Protein AF-A0A948CXU1-F1 (afdb_monomer)

pLDDT: mean 71.32, std 26.51, range [20.86, 98.56]

Nearest PDB structures (foldseek):
  2r4t-assembly1_A  TM=8.757E-01  e=8.021E-20  unclassified
  6gnf-assembly2_B  TM=8.660E-01  e=3.124E-19  Cyanobacterium sp. CLg1
  3cx4-assembly1_A  TM=8.438E-01  e=1.675E-19  Escherichia coli
  1rzv-assembly2_B  TM=8.065E-01  e=1.986E-19  Agrobacterium tumefaciens
  3d1j-assembly1_A  TM=8.047E-01  e=3.999E-18  Escherichia coli

Sequence (661 aa):
MHRNVLTDALGSEDMAVIFQDWSRKAEELQQEINYAIEFNNRLKAGILRLPIGLTERGAPIEVSDTSKSGVSLAIKQKFADVGSSQDTCYGGTSVDITNDGMIVRYYELNHDDMPPSRMNQREFTFPEPQDITDVAWDQTYSLRLVVTVNKNIPQTLLRGTKHFLKIIVLPPNDELEPYPATMPTTDEPDRIPNDEELQVINTAFGSREALAAKRITLDTKNVVISPALEAPAEVKSGILYINPNTLRGPPEQLKIIFEGHELCHLSGYDEQESRNLTIQYLIQHKLLSSHIEFLASNKIGLVVESNWLSCLKNLDKNLQGVSQRKITMVSPEVGLLAKAGGLADVLDGLSRALINLGHDVSIITILYDSIDREKFGIKDTGASVPVYIGKELTEARIYKTDINGIKVLLVYHPLYAKSMYLGVRQEHYDMAREAGFGVSTDRGWTLHELSFRQAVFFKEAALGAIVALGLNPDIIHLHDWQTGLIAASLKEELRYKNNPILNMAGIIFTIHNLGYQGRFDKHLLELTGLGWNVFTMDKLEFYDNINLLKAGIVYADIVNTVSQTYAQEIQTEPMGEGLSAALRMKGQDLLGILNGLDYGEFNPKTDRRIFFKYNSEGVLEKKLKNKIALRKLLRQEGFAIKEPEDLYAPLIGVVARLVSQ

Mean predicted aligned error: 19.52 Å

Radius of gyration: 32.42 Å; Cα contacts (8 Å, |Δi|>4): 869; chains: 1; bounding box: 79×86×78 Å

Solvent-accessible surface area (backbone atoms only — not comparable to full-atom values): 39506 Å² total; per-residue (Å²): 134,71,70,74,71,52,63,81,76,45,61,77,69,63,49,53,55,52,50,50,52,48,52,50,51,50,50,51,51,48,48,51,49,49,49,50,51,49,48,52,53,31,58,76,66,73,62,87,85,82,91,79,87,82,81,94,78,87,84,89,79,82,88,74,94,71,99,72,91,80,89,85,78,88,79,89,83,81,84,81,90,76,84,84,78,96,81,86,79,69,69,53,69,50,76,49,80,53,100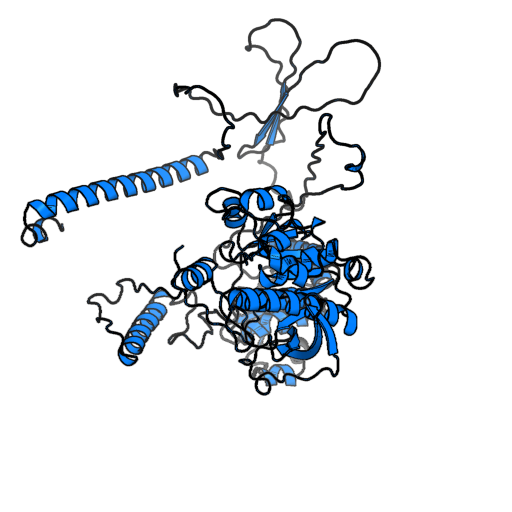,88,48,70,42,52,41,54,46,82,56,72,95,69,96,74,76,96,84,76,75,83,74,58,80,57,79,73,82,74,91,82,81,70,90,80,76,76,101,75,83,84,85,85,83,85,83,83,85,80,84,80,93,86,72,72,83,83,78,75,77,83,84,89,85,84,91,82,86,84,85,79,84,82,92,72,81,90,71,72,70,68,35,39,33,74,60,42,95,54,76,70,39,66,57,52,75,67,57,48,49,53,54,50,59,24,49,40,58,75,64,57,31,51,76,70,75,52,84,88,50,72,88,40,35,37,34,24,34,60,35,42,36,54,57,50,72,56,97,80,28,41,35,29,17,63,50,46,78,73,48,58,69,72,57,39,24,45,52,34,46,30,28,50,48,32,44,72,69,69,44,53,71,68,59,18,52,54,47,27,52,49,44,25,56,77,70,71,38,46,67,64,46,52,50,40,57,75,63,56,93,52,57,58,46,53,41,68,67,59,57,48,52,53,50,52,50,48,53,52,52,73,66,51,70,77,42,34,35,37,33,36,34,85,40,39,48,95,68,36,64,75,60,68,62,5,53,51,48,49,54,51,48,51,53,43,38,73,73,58,30,50,53,34,39,38,32,65,43,32,74,85,43,62,45,73,88,54,60,53,36,78,68,86,47,70,31,71,28,61,51,42,90,46,76,49,64,26,40,36,29,36,34,68,58,95,87,38,42,36,38,25,39,30,40,91,91,60,14,69,67,90,66,68,86,67,47,59,69,60,54,52,49,31,56,74,70,67,56,62,58,50,45,101,82,69,42,39,59,69,54,47,54,49,52,36,32,38,47,49,38,34,33,48,57,32,48,42,57,77,70,62,64,54,35,50,26,40,37,30,37,40,22,67,35,6,58,41,33,38,38,46,74,67,32,66,80,41,36,72,28,88,55,53,53,75,32,46,35,37,25,38,46,86,52,80,78,46,34,58,75,40,65,51,83,56,45,57,33,62,72,55,61,76,90,48,65,36,81,88,43,24,30,51,92,83,18,35,23,26,30,46,19,18,57,64,51,25,71,32,34,35,28,60,21,54,65,55,48,56,46,32,44,32,85,75,68,17,71,91,43,16,64,68,48,50,72,42,55,86,38,49,39,37,48,66,73,83,78,61,62,85,67,70,24,54,64,73,32,80,88,49,87,46,59,30,48,89,71,59,36,69,65,29,49,50,53,31,52,55,51,49,53,52,50,42,41,73,75,65,44,92,69,78,83,66,95,50,88,79,61,85,86,86,81,86,92,72,86,92,66,95,127

Foldseek 3Di:
DCPVVVPVPDDPVVVVVVVVVVVVVVVVVVVVVVVVVVVVVVVVVVDDDDDDDDDDDDDDDDDDDDDDDDDDDFDDDDDDDDDDDDDDFDKTWDWDQDPFGIKIWIFGDDPDDDDDPDTPTDTDDDDTDPPPPDDDPDDDDFDDDDDDDDDDDPPVPPPDDDDGDDDDDADDDDPDDDDQKWAQADPDAKDFDDPVLQVLLQVLQPDPVNCVVLVHDDDRVQEIEHRHGGDCWDHDPLRIYHDPLNSVWDSVVSNLCNNQAVVCVNSPHDRVRSVVSSVLVCLVVVNLVVVLVCQVDPPSRMDGHPSVSVVSVVVVVVLVVDDAFQEEEEDQEAQPFHDDDCVNVLCPVVQVVSVSSVHNYAYEYAQAPPGDCVVQVKAFPVDKFWAFQQPDIDIWTWIWGADPNHTYIHTDDPLLRHSVDPPDFPVVVVVCVVVVVQPQDVVRDGPLLSLVLNLLRSLRRSLRCCQVVVSLGQAYEYEALSPLLNLLCCCAPPVNCPDPSRVNHAYEYEYADLRRFSKAAPVSVSRNNGDCVQCDPLHQPDPNIGTSRLSNLNRHQAYEYAAQVLLVQLLDPPSVVSCNVSSVVCPVSYYYDHRDDDCVAPQLQPHPVFPFRDDPPCCVVRVLVSLVVVLVVCVVVVDPDDDDPDSPPDDDDDDDDDDDD

Structure (mmCIF, N/CA/C/O backbone):
data_AF-A0A948CXU1-F1
#
_entry.id   AF-A0A948CXU1-F1
#
loop_
_atom_site.group_PDB
_atom_site.id
_atom_site.type_symbol
_atom_site.label_atom_id
_atom_site.label_alt_id
_atom_site.label_comp_id
_atom_site.label_asym_id
_atom_site.label_entity_id
_atom_site.label_seq_id
_atom_site.pdbx_PDB_ins_code
_atom_site.Cartn_x
_atom_site.Cartn_y
_atom_site.Cartn_z
_atom_site.occupancy
_atom_site.B_iso_or_equiv
_atom_site.auth_seq_id
_atom_site.auth_comp_id
_atom_site.auth_asym_id
_atom_site.auth_atom_id
_atom_site.pdbx_PDB_model_num
ATOM 1 N N . MET A 1 1 ? 20.008 39.008 33.381 1.00 35.84 1 MET A N 1
ATOM 2 C CA . MET A 1 1 ? 20.633 38.396 34.578 1.00 35.84 1 MET A CA 1
ATOM 3 C C . MET A 1 1 ? 21.816 37.468 34.271 1.00 35.84 1 MET A C 1
ATOM 5 O O . MET A 1 1 ? 22.701 37.402 35.105 1.00 35.84 1 MET A O 1
ATOM 9 N N . HIS A 1 2 ? 21.930 36.835 33.093 1.00 35.41 2 HIS A N 1
ATOM 10 C CA . HIS A 1 2 ? 23.058 35.926 32.778 1.00 35.41 2 HIS A CA 1
ATOM 11 C C . HIS A 1 2 ? 24.317 36.571 32.157 1.00 35.41 2 HIS A C 1
ATOM 13 O O . HIS A 1 2 ? 25.258 35.865 31.816 1.00 35.41 2 HIS A O 1
ATOM 19 N N . ARG A 1 3 ? 24.378 37.904 32.027 1.00 36.78 3 ARG A N 1
ATOM 20 C CA . ARG A 1 3 ? 25.491 38.588 31.340 1.00 36.78 3 ARG A CA 1
ATOM 21 C C . ARG A 1 3 ? 26.815 38.512 32.109 1.00 36.78 3 ARG A C 1
ATOM 23 O O . ARG A 1 3 ? 27.852 38.363 31.486 1.00 36.78 3 ARG A O 1
ATOM 30 N N . ASN A 1 4 ? 26.767 38.558 33.441 1.00 40.53 4 ASN A N 1
ATOM 31 C CA . ASN A 1 4 ? 27.975 38.656 34.265 1.00 40.53 4 ASN A CA 1
ATOM 32 C C . ASN A 1 4 ? 28.683 37.307 34.475 1.00 40.53 4 ASN A C 1
ATOM 34 O O . ASN A 1 4 ? 29.875 37.304 34.737 1.00 40.53 4 ASN A O 1
ATOM 38 N N . VAL A 1 5 ? 27.982 36.176 34.320 1.00 43.62 5 VAL A N 1
ATOM 39 C CA . VAL A 1 5 ? 28.539 34.826 34.556 1.00 43.62 5 VAL A CA 1
ATOM 40 C C . VAL A 1 5 ? 29.340 34.312 33.351 1.00 43.62 5 VAL A C 1
ATOM 42 O O . VAL A 1 5 ? 30.239 33.496 33.510 1.00 43.62 5 VAL A O 1
ATOM 45 N N . LEU A 1 6 ? 29.043 34.801 32.144 1.00 39.88 6 LEU A N 1
ATOM 46 C CA . LEU A 1 6 ? 29.700 34.358 30.907 1.00 39.88 6 LEU A CA 1
ATOM 47 C C . LEU A 1 6 ? 30.995 35.123 30.595 1.00 39.88 6 LEU A C 1
ATOM 49 O O . LEU A 1 6 ? 31.856 34.590 29.903 1.00 39.88 6 LEU A O 1
ATOM 53 N N . THR A 1 7 ? 31.163 36.337 31.128 1.00 42.66 7 THR A N 1
ATOM 54 C CA . THR A 1 7 ? 32.356 37.178 30.900 1.00 42.66 7 THR A CA 1
ATOM 55 C C . THR A 1 7 ? 33.636 36.610 31.506 1.00 42.66 7 THR A C 1
ATOM 57 O O . THR A 1 7 ? 34.711 36.870 30.979 1.00 42.66 7 THR A O 1
ATOM 60 N N . ASP A 1 8 ? 33.528 35.823 32.578 1.00 43.12 8 ASP A N 1
ATOM 61 C CA . ASP A 1 8 ? 34.695 35.276 33.282 1.00 43.12 8 ASP A CA 1
ATOM 62 C C . ASP A 1 8 ? 35.200 33.953 32.672 1.00 43.12 8 ASP A C 1
ATOM 64 O O . ASP A 1 8 ? 36.300 33.509 32.996 1.00 43.12 8 ASP A O 1
ATOM 68 N N . ALA A 1 9 ? 34.421 33.313 31.788 1.00 46.41 9 ALA A N 1
ATOM 69 C CA . ALA A 1 9 ? 34.702 31.962 31.286 1.00 46.41 9 ALA A CA 1
ATOM 70 C C . ALA A 1 9 ? 35.240 31.909 29.844 1.00 46.41 9 ALA A C 1
ATOM 72 O O . ALA A 1 9 ? 35.898 30.937 29.476 1.00 46.41 9 ALA A O 1
ATOM 73 N N . LEU A 1 10 ? 34.952 32.914 29.015 1.00 47.56 10 LEU A N 1
ATOM 74 C CA . LEU A 1 10 ? 35.250 32.912 27.582 1.00 47.56 10 LEU A CA 1
ATOM 75 C C . LEU A 1 10 ? 35.830 34.282 27.226 1.00 47.56 10 LEU A C 1
ATOM 77 O O . LEU A 1 10 ? 35.160 35.299 27.399 1.00 47.56 10 LEU A O 1
ATOM 81 N N . GLY A 1 11 ? 37.097 34.320 26.811 1.00 47.84 11 GLY A N 1
ATOM 82 C CA . GLY A 1 11 ? 37.824 35.559 26.523 1.00 47.84 11 GLY A CA 1
ATOM 83 C C . GLY A 1 11 ? 37.090 36.491 25.546 1.00 47.84 11 GLY A C 1
ATOM 84 O O . GLY A 1 11 ? 36.207 36.083 24.793 1.00 47.84 11 GLY A O 1
ATOM 85 N N . SER A 1 12 ? 37.468 37.772 25.554 1.00 46.53 12 SER A N 1
ATOM 86 C CA . SER A 1 12 ? 36.722 38.872 24.919 1.00 46.53 12 SER A CA 1
ATOM 87 C C . SER A 1 12 ? 36.470 38.738 23.410 1.00 46.53 12 SER A C 1
ATOM 89 O O . SER A 1 12 ? 35.549 39.380 22.910 1.00 46.53 12 SER A O 1
ATOM 91 N N . GLU A 1 13 ? 37.248 37.928 22.687 1.00 47.34 13 GLU A N 1
ATOM 92 C CA . GLU A 1 13 ? 37.070 37.707 21.242 1.00 47.34 13 GLU A CA 1
ATOM 93 C C . GLU A 1 13 ? 35.954 36.693 20.924 1.00 47.34 13 GLU A C 1
ATOM 95 O O . GLU A 1 13 ? 35.143 36.952 20.034 1.00 47.34 13 GLU A O 1
ATOM 100 N N . ASP A 1 14 ? 35.810 35.615 21.703 1.00 45.41 14 ASP A N 1
ATOM 101 C CA . ASP A 1 14 ? 34.752 34.607 21.500 1.00 45.41 14 ASP A CA 1
ATOM 102 C C . ASP A 1 14 ? 33.360 35.155 21.859 1.00 45.41 14 ASP A C 1
ATOM 104 O O . ASP A 1 14 ? 32.350 34.820 21.235 1.00 45.41 14 ASP A O 1
ATOM 108 N N . MET A 1 15 ? 33.300 36.076 22.825 1.00 40.22 15 MET A N 1
ATOM 109 C CA . MET A 1 15 ? 32.063 36.763 23.205 1.00 40.22 15 MET A CA 1
ATOM 110 C C . MET A 1 15 ? 31.543 37.696 22.102 1.00 40.22 15 MET A C 1
ATOM 112 O O . MET A 1 15 ? 30.330 37.801 21.932 1.00 40.22 15 MET A O 1
ATOM 116 N N . ALA A 1 16 ? 32.410 38.344 21.317 1.00 43.41 16 ALA A N 1
ATOM 117 C CA . ALA A 1 16 ? 31.973 39.242 20.243 1.00 43.41 16 ALA A CA 1
ATOM 118 C C . ALA A 1 16 ? 31.257 38.486 19.109 1.00 43.41 16 ALA A C 1
ATOM 120 O O . ALA A 1 16 ? 30.236 38.958 18.604 1.00 43.41 16 ALA A O 1
ATOM 121 N N . VAL A 1 17 ? 31.742 37.286 18.773 1.00 46.75 17 VAL A N 1
ATOM 122 C CA . VAL A 1 17 ? 31.148 36.414 17.748 1.00 46.75 17 VAL A CA 1
ATOM 123 C C . VAL A 1 17 ? 29.823 35.823 18.234 1.00 46.75 17 VAL A C 1
ATOM 125 O O . VAL A 1 17 ? 28.826 35.873 17.516 1.00 46.75 17 VAL A O 1
ATOM 128 N N . ILE A 1 18 ? 29.765 35.345 19.482 1.00 43.84 18 ILE A N 1
ATOM 129 C CA . ILE A 1 18 ? 28.538 34.774 20.059 1.00 43.84 18 ILE A CA 1
ATOM 130 C C . ILE A 1 18 ? 27.455 35.847 20.245 1.00 43.84 18 ILE A C 1
ATOM 132 O O . ILE A 1 18 ? 26.286 35.579 19.974 1.00 43.84 18 ILE A O 1
ATOM 136 N N . PHE A 1 19 ? 27.812 37.075 20.644 1.00 43.28 19 PHE A N 1
ATOM 137 C CA . PHE A 1 19 ? 26.844 38.173 20.734 1.00 43.28 19 PHE A CA 1
ATOM 138 C C . PHE A 1 19 ? 26.389 38.687 19.367 1.00 43.28 19 PHE A C 1
ATOM 140 O O . PHE A 1 19 ? 25.229 39.072 19.251 1.00 43.28 19 PHE A O 1
ATOM 147 N N . GLN A 1 20 ? 27.234 38.663 18.329 1.00 43.12 20 GLN A N 1
ATOM 148 C CA . GLN A 1 20 ? 26.774 38.927 16.961 1.00 43.12 20 GLN A CA 1
ATOM 149 C C . GLN A 1 20 ? 25.779 37.862 16.491 1.00 43.12 20 GLN A C 1
ATOM 151 O O . GLN A 1 20 ? 24.739 38.211 15.938 1.00 43.12 20 GLN A O 1
ATOM 156 N N . ASP A 1 21 ? 26.041 36.585 16.774 1.00 40.97 21 ASP A N 1
ATOM 157 C CA . ASP A 1 21 ? 25.148 35.492 16.387 1.00 40.97 21 ASP A CA 1
ATOM 158 C C . ASP A 1 21 ? 23.846 35.462 17.197 1.00 40.97 21 ASP A C 1
ATOM 160 O O . ASP A 1 21 ? 22.792 35.115 16.664 1.00 40.97 21 ASP A O 1
ATOM 164 N N . TRP A 1 22 ? 23.884 35.856 18.472 1.00 38.56 22 TRP A N 1
ATOM 165 C CA . TRP A 1 22 ? 22.691 35.962 19.314 1.00 38.56 22 TRP A CA 1
ATOM 166 C C . TRP A 1 22 ? 21.877 37.218 19.029 1.00 38.56 22 TRP A C 1
ATOM 168 O O . TRP A 1 22 ? 20.655 37.130 19.046 1.00 38.56 22 TRP A O 1
ATOM 178 N N . SER A 1 23 ? 22.507 38.355 18.721 1.00 37.97 23 SER A N 1
ATOM 179 C CA . SER A 1 23 ? 21.785 39.531 18.222 1.00 37.97 23 SER A CA 1
ATOM 180 C C . SER A 1 23 ? 21.151 39.245 16.864 1.00 37.97 23 SER A C 1
ATOM 182 O O . SER A 1 23 ? 19.989 39.579 16.677 1.00 37.97 23 SER A O 1
ATOM 184 N N . ARG A 1 24 ? 21.847 38.534 15.964 1.00 41.75 24 ARG A N 1
ATOM 185 C CA . ARG A 1 24 ? 21.294 38.109 14.671 1.00 41.75 24 ARG A CA 1
ATOM 186 C C . ARG A 1 24 ? 20.121 37.142 14.836 1.00 41.75 24 ARG A C 1
ATOM 188 O O . ARG A 1 24 ? 19.072 37.365 14.249 1.00 41.75 24 ARG A O 1
ATOM 195 N N . LYS A 1 25 ? 20.241 36.130 15.701 1.00 37.28 25 LYS A N 1
ATOM 196 C CA . LYS A 1 25 ? 19.132 35.206 15.997 1.00 37.28 25 LYS A CA 1
ATOM 197 C C . LYS A 1 25 ? 17.982 35.863 16.752 1.00 37.28 25 LYS A C 1
ATOM 199 O O . LYS A 1 25 ? 16.840 35.473 16.554 1.00 37.28 25 LYS A O 1
ATOM 204 N N . ALA A 1 26 ? 18.253 36.840 17.614 1.00 36.03 26 ALA A N 1
ATOM 205 C CA . ALA A 1 26 ? 17.209 37.614 18.274 1.00 36.03 26 ALA A CA 1
ATOM 206 C C . ALA A 1 26 ? 16.499 38.549 17.285 1.00 36.03 26 ALA A C 1
ATOM 208 O O . ALA A 1 26 ? 15.289 38.694 17.384 1.00 36.03 26 ALA A O 1
ATOM 209 N N . GLU A 1 27 ? 17.207 39.127 16.310 1.00 39.22 27 GLU A N 1
ATOM 210 C CA . GLU A 1 27 ? 16.614 39.899 15.211 1.00 39.22 27 GLU A CA 1
ATOM 211 C C . GLU A 1 27 ? 15.804 39.015 14.252 1.00 39.22 27 GLU A C 1
ATOM 213 O O . GLU A 1 27 ? 14.710 39.415 13.866 1.00 39.22 27 GLU A O 1
ATOM 218 N N . GLU A 1 28 ? 16.268 37.802 13.937 1.00 39.78 28 GLU A N 1
ATOM 219 C CA . GLU A 1 28 ? 15.532 36.803 13.143 1.00 39.78 28 GLU A CA 1
ATOM 220 C C . GLU A 1 28 ? 14.273 36.319 13.880 1.00 39.78 28 GLU A C 1
ATOM 222 O O . GLU A 1 28 ? 13.184 36.319 13.312 1.00 39.78 28 GLU A O 1
ATOM 227 N N . LEU A 1 29 ? 14.375 36.006 15.176 1.00 35.38 29 LEU A N 1
ATOM 228 C CA . LEU A 1 29 ? 13.228 35.595 15.990 1.00 35.38 29 LEU A CA 1
ATOM 229 C C . LEU A 1 29 ? 12.251 36.759 16.219 1.00 35.38 29 LEU A C 1
ATOM 231 O O . LEU A 1 29 ? 11.041 36.559 16.230 1.00 35.38 29 LEU A O 1
ATOM 235 N N . GLN A 1 30 ? 12.750 37.990 16.368 1.00 35.34 30 GLN A N 1
ATOM 236 C CA . GLN A 1 30 ? 11.916 39.189 16.450 1.00 35.34 30 GLN A CA 1
ATOM 237 C C . GLN A 1 30 ? 11.260 39.494 15.096 1.00 35.34 30 GLN A C 1
ATOM 239 O O . GLN A 1 30 ? 10.116 39.937 15.086 1.00 35.34 30 GLN A O 1
ATOM 244 N N . GLN A 1 31 ? 11.920 39.222 13.963 1.00 38.31 31 GLN A N 1
ATOM 245 C CA . GLN A 1 31 ? 11.313 39.287 12.631 1.00 38.31 31 GLN A CA 1
ATOM 246 C C . GLN A 1 31 ? 10.234 38.223 12.451 1.00 38.31 31 GLN A C 1
ATOM 248 O O . GLN A 1 31 ? 9.162 38.568 11.973 1.00 38.31 31 GLN A O 1
ATOM 253 N N . GLU A 1 32 ? 10.447 36.981 12.885 1.00 35.38 32 GLU A N 1
ATOM 254 C CA . GLU A 1 32 ? 9.434 35.920 12.817 1.00 35.38 32 GLU A CA 1
ATOM 255 C C . GLU A 1 32 ? 8.252 36.181 13.758 1.00 35.38 32 GLU A C 1
ATOM 257 O O . GLU A 1 32 ? 7.103 35.982 13.371 1.00 35.38 32 GLU A O 1
ATOM 262 N N . ILE A 1 33 ? 8.498 36.702 14.964 1.00 35.00 33 ILE A N 1
ATOM 263 C CA . ILE A 1 33 ? 7.444 37.115 15.901 1.00 35.00 33 ILE A CA 1
ATOM 264 C C . ILE A 1 33 ? 6.685 38.324 15.348 1.00 35.00 33 ILE A C 1
ATOM 266 O O . ILE A 1 33 ? 5.458 38.340 15.396 1.00 35.00 33 ILE A O 1
ATOM 270 N N . ASN A 1 34 ? 7.374 39.310 14.767 1.00 38.19 34 ASN A N 1
ATOM 271 C CA . ASN A 1 34 ? 6.725 40.446 14.114 1.00 38.19 34 ASN A CA 1
ATOM 272 C C . ASN A 1 34 ? 5.946 40.000 12.866 1.00 38.19 34 ASN A C 1
ATOM 274 O O . ASN A 1 34 ? 4.848 40.499 12.650 1.00 38.19 34 ASN A O 1
ATOM 278 N N . TYR A 1 35 ? 6.444 39.018 12.108 1.00 37.62 35 TYR A N 1
ATOM 279 C CA . TYR A 1 35 ? 5.757 38.425 10.960 1.00 37.62 35 TYR A CA 1
ATOM 280 C C . TYR A 1 35 ? 4.534 37.619 11.396 1.00 37.62 35 TYR A C 1
ATOM 282 O O . TYR A 1 35 ? 3.494 37.709 10.762 1.00 37.62 35 TYR A O 1
ATOM 290 N N . ALA A 1 36 ? 4.607 36.887 12.510 1.00 34.09 36 ALA A N 1
ATOM 291 C CA . ALA A 1 36 ? 3.481 36.155 13.082 1.00 34.09 36 ALA A CA 1
ATOM 292 C C . ALA A 1 36 ? 2.429 37.098 13.687 1.00 34.09 36 ALA A C 1
ATOM 294 O O . ALA A 1 36 ? 1.234 36.872 13.513 1.00 34.09 36 ALA A O 1
ATOM 295 N N . ILE A 1 37 ? 2.847 38.184 14.346 1.00 36.31 37 ILE A N 1
ATOM 296 C CA . ILE A 1 37 ? 1.954 39.238 14.848 1.00 36.31 37 ILE A CA 1
ATOM 297 C C . ILE A 1 37 ? 1.307 39.982 13.674 1.00 36.31 37 ILE A C 1
ATOM 299 O O . ILE A 1 37 ? 0.103 40.222 13.695 1.00 36.31 37 ILE A O 1
ATOM 303 N N . GLU A 1 38 ? 2.059 40.295 12.619 1.00 35.94 38 GLU A N 1
ATOM 304 C CA . GLU A 1 38 ? 1.554 40.938 11.406 1.00 35.94 38 GLU A CA 1
ATOM 305 C C . GLU A 1 38 ? 0.640 40.004 10.599 1.00 35.94 38 GLU A C 1
ATOM 307 O O . GLU A 1 38 ? -0.413 40.433 10.140 1.00 35.94 38 GLU A O 1
ATOM 312 N N . PHE A 1 39 ? 0.964 38.716 10.498 1.00 35.44 39 PHE A N 1
ATOM 313 C CA . PHE A 1 39 ? 0.132 37.675 9.894 1.00 35.44 39 PHE A CA 1
ATOM 314 C C . PHE A 1 39 ? -1.177 37.492 10.665 1.00 35.44 39 PHE A C 1
ATOM 316 O O . PHE A 1 39 ? -2.243 37.480 10.056 1.00 35.44 39 PHE A O 1
ATOM 323 N N . ASN A 1 40 ? -1.127 37.449 11.999 1.00 33.06 40 ASN A N 1
ATOM 324 C CA . ASN A 1 40 ? -2.309 37.316 12.851 1.00 33.06 40 ASN A CA 1
ATOM 325 C C . ASN A 1 40 ? -3.167 38.599 12.844 1.00 33.06 40 ASN A C 1
ATOM 327 O O . ASN A 1 40 ? -4.394 38.530 12.822 1.00 33.06 40 ASN A O 1
ATOM 331 N N . ASN A 1 41 ? -2.543 39.780 12.760 1.00 35.34 41 ASN A N 1
ATOM 332 C CA . ASN A 1 41 ? -3.245 41.056 12.578 1.00 35.34 41 ASN A CA 1
ATOM 333 C C . ASN A 1 41 ? -3.849 41.196 11.165 1.00 35.34 41 ASN A C 1
ATOM 335 O O . ASN A 1 41 ? -4.924 41.773 11.025 1.00 35.34 41 ASN A O 1
ATOM 339 N N . ARG A 1 42 ? -3.221 40.625 10.125 1.00 33.25 42 ARG A N 1
ATOM 340 C CA . ARG A 1 42 ? -3.727 40.586 8.735 1.00 33.25 42 ARG A CA 1
ATOM 341 C C . ARG A 1 42 ? -4.829 39.540 8.521 1.00 33.25 42 ARG A C 1
ATOM 343 O O . ARG A 1 42 ? -5.750 39.793 7.746 1.00 33.25 42 ARG A O 1
ATOM 350 N N . LEU A 1 43 ? -4.786 38.424 9.253 1.00 30.59 43 LEU A N 1
ATOM 351 C CA . LEU A 1 43 ? -5.863 37.429 9.356 1.00 30.59 43 LEU A CA 1
ATOM 352 C C . LEU A 1 43 ? -7.093 38.010 10.059 1.00 30.59 43 LEU A C 1
ATOM 354 O O . LEU A 1 43 ? -8.201 37.886 9.546 1.00 30.59 43 LEU A O 1
ATOM 358 N N . LYS A 1 44 ? -6.894 38.730 11.171 1.00 31.03 44 LYS A N 1
ATOM 359 C CA . LYS A 1 44 ? -7.966 39.474 11.857 1.00 31.03 44 LYS A CA 1
ATOM 360 C C . LYS A 1 44 ? -8.528 40.635 11.026 1.00 31.03 44 LYS A C 1
ATOM 362 O O . LYS A 1 44 ? -9.644 41.070 11.286 1.00 31.03 44 LYS A O 1
ATOM 367 N N . ALA A 1 45 ? -7.785 41.111 10.025 1.00 30.06 45 ALA A N 1
ATOM 368 C CA . ALA A 1 45 ? -8.198 42.161 9.092 1.00 30.06 45 ALA A CA 1
ATOM 369 C C . ALA A 1 45 ? -8.732 41.637 7.738 1.00 30.06 45 ALA A C 1
ATOM 371 O O . ALA A 1 45 ? -9.031 42.445 6.862 1.00 30.06 45 ALA A O 1
ATOM 372 N N . GLY A 1 46 ? -8.850 40.316 7.542 1.00 26.89 46 GLY A N 1
ATOM 373 C CA . GLY A 1 46 ? -9.481 39.726 6.352 1.00 26.89 46 GLY A CA 1
ATOM 374 C C . GLY A 1 46 ? -8.705 39.868 5.032 1.00 26.89 46 GLY A C 1
ATOM 375 O O . GLY A 1 46 ? -9.317 39.877 3.967 1.00 26.89 46 GLY A O 1
ATOM 376 N N . ILE A 1 47 ? -7.370 39.978 5.056 1.00 28.70 47 ILE A N 1
ATOM 377 C CA . ILE A 1 47 ? -6.553 40.140 3.837 1.00 28.70 47 ILE A CA 1
ATOM 378 C C . ILE A 1 47 ? -5.671 38.904 3.626 1.00 28.70 47 ILE A C 1
ATOM 380 O O . ILE A 1 47 ? -4.593 38.795 4.206 1.00 28.70 47 ILE A O 1
ATOM 384 N N . LEU A 1 48 ? -6.090 37.994 2.741 1.00 25.53 48 LEU A N 1
ATOM 385 C CA . LEU A 1 48 ? -5.271 36.869 2.276 1.00 25.53 48 LEU A CA 1
ATOM 386 C C . LEU A 1 48 ? -4.874 37.107 0.809 1.00 25.53 48 LEU A C 1
ATOM 388 O O . LEU A 1 48 ? -5.724 37.160 -0.078 1.00 25.53 48 LEU A O 1
ATOM 392 N N . ARG A 1 49 ? -3.572 37.287 0.548 1.00 26.02 49 ARG A N 1
ATOM 393 C CA . ARG A 1 49 ? -2.973 37.288 -0.801 1.00 26.02 49 ARG A CA 1
ATOM 394 C C . ARG A 1 49 ? -2.034 36.086 -0.909 1.00 26.02 49 ARG A C 1
ATOM 396 O O . ARG A 1 49 ? -1.120 35.966 -0.101 1.00 26.02 49 ARG A O 1
ATOM 403 N N . LEU A 1 50 ? -2.237 35.231 -1.912 1.00 23.95 50 LEU A N 1
ATOM 404 C CA . LEU A 1 50 ? -1.304 34.165 -2.299 1.00 23.95 50 LEU A CA 1
ATOM 405 C C . LEU A 1 50 ? -0.394 34.668 -3.438 1.00 23.95 50 LEU A C 1
ATOM 407 O O . LEU A 1 50 ? -0.888 35.379 -4.319 1.00 23.95 50 LEU A O 1
ATOM 411 N N . PRO A 1 51 ? 0.908 34.332 -3.457 1.00 22.06 51 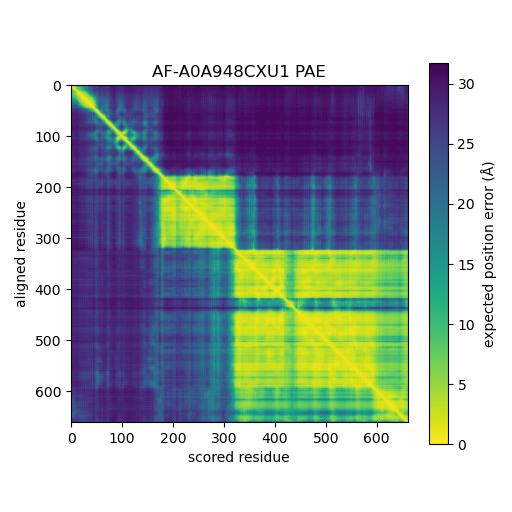PRO A N 1
ATOM 412 C CA . PRO A 1 51 ? 1.807 34.756 -4.523 1.00 22.06 51 PRO A CA 1
ATOM 413 C C . PRO A 1 51 ? 1.575 33.934 -5.800 1.00 22.06 51 PRO A C 1
ATOM 415 O O . PRO A 1 51 ? 1.566 32.706 -5.770 1.00 22.06 51 PRO A O 1
ATOM 418 N N . ILE A 1 52 ? 1.434 34.621 -6.936 1.00 25.09 52 ILE A N 1
ATOM 419 C CA . ILE A 1 52 ? 1.533 34.037 -8.280 1.00 25.09 52 ILE A CA 1
ATOM 420 C C . ILE A 1 52 ? 2.868 34.510 -8.863 1.00 25.09 52 ILE A C 1
ATOM 422 O O . ILE A 1 52 ? 3.090 35.712 -9.002 1.00 25.09 52 ILE A O 1
ATOM 426 N N . GLY A 1 53 ? 3.766 33.573 -9.173 1.00 24.50 53 GLY A N 1
ATOM 427 C CA . GLY A 1 53 ? 5.023 33.856 -9.868 1.00 24.50 53 GLY A CA 1
ATOM 428 C C . GLY A 1 53 ? 4.788 34.254 -11.329 1.00 24.50 53 GLY A C 1
ATOM 429 O O . GLY A 1 53 ? 4.005 33.619 -12.034 1.00 24.50 53 GLY A O 1
ATOM 430 N N . LEU A 1 54 ? 5.464 35.319 -11.766 1.00 25.88 54 LEU A N 1
ATOM 431 C CA . LEU A 1 54 ? 5.464 35.845 -13.135 1.00 25.88 54 LEU A CA 1
ATOM 432 C C . LEU A 1 54 ? 6.393 35.040 -14.061 1.00 25.88 54 LEU A C 1
ATOM 434 O O . LEU A 1 54 ? 7.470 34.607 -13.658 1.00 25.88 54 LEU A O 1
ATOM 438 N N . THR A 1 55 ? 5.993 34.915 -15.327 1.00 26.52 55 THR A N 1
ATOM 439 C CA . THR A 1 55 ? 6.815 34.444 -16.454 1.00 26.52 55 THR A CA 1
ATOM 440 C C . THR A 1 55 ? 7.759 35.533 -16.986 1.00 26.52 55 THR A C 1
ATOM 442 O O . THR A 1 55 ? 7.470 36.724 -16.892 1.00 26.52 55 THR A O 1
ATOM 445 N N . GLU A 1 56 ? 8.868 35.101 -17.592 1.00 29.88 56 GLU A N 1
ATOM 446 C CA . GLU A 1 56 ? 9.998 35.884 -18.117 1.00 29.88 56 GLU A CA 1
ATOM 447 C C . GLU A 1 56 ? 9.644 37.052 -19.069 1.00 29.88 56 GLU A C 1
ATOM 449 O O . GLU A 1 56 ? 9.111 36.834 -20.156 1.00 29.88 56 GLU A O 1
ATOM 454 N N . ARG A 1 57 ? 10.044 38.281 -18.696 1.00 25.06 57 ARG A N 1
ATOM 455 C CA . ARG A 1 57 ? 10.862 39.260 -19.466 1.00 25.06 57 ARG A CA 1
ATOM 456 C C . ARG A 1 57 ? 10.691 40.688 -18.909 1.00 25.06 57 ARG A C 1
ATOM 458 O O . ARG A 1 57 ? 9.659 41.306 -19.118 1.00 25.06 57 ARG A O 1
ATOM 465 N N . GLY A 1 58 ? 11.774 41.237 -18.346 1.00 26.62 58 GLY A N 1
ATOM 466 C CA . GLY A 1 58 ? 12.144 42.659 -18.460 1.00 26.62 58 GLY A CA 1
ATOM 467 C C . GLY A 1 58 ? 11.534 43.688 -17.487 1.00 26.62 58 GLY A C 1
ATOM 468 O O . GLY A 1 58 ? 10.369 44.036 -17.604 1.00 26.62 58 GLY A O 1
ATOM 469 N N . ALA A 1 59 ? 12.433 44.289 -16.692 1.00 22.45 59 ALA A N 1
ATOM 470 C CA . ALA A 1 59 ? 12.365 45.544 -15.917 1.00 22.45 59 ALA A CA 1
ATOM 471 C C . ALA A 1 59 ? 11.806 45.500 -14.469 1.00 22.45 59 ALA A C 1
ATOM 473 O O . ALA A 1 59 ? 10.748 44.923 -14.227 1.00 22.45 59 ALA A O 1
ATOM 474 N N . PRO A 1 60 ? 12.507 46.129 -13.495 1.00 22.52 60 PRO A N 1
ATOM 475 C CA . PRO A 1 60 ? 12.038 46.256 -12.119 1.00 22.52 60 PRO A CA 1
ATOM 476 C C . PRO A 1 60 ? 11.007 47.388 -12.030 1.00 22.52 60 PRO A C 1
ATOM 478 O O . PRO A 1 60 ? 11.226 48.467 -12.579 1.00 22.52 60 PRO A O 1
ATOM 481 N N . ILE A 1 61 ? 9.899 47.167 -11.322 1.00 23.47 61 ILE A N 1
ATOM 482 C CA . ILE A 1 61 ? 8.998 48.252 -10.918 1.00 23.47 61 ILE A CA 1
ATOM 483 C C . ILE A 1 61 ? 9.235 48.512 -9.430 1.00 23.47 61 ILE A C 1
ATOM 485 O O . ILE A 1 61 ? 9.038 47.626 -8.598 1.00 23.47 61 ILE A O 1
ATOM 489 N N . GLU A 1 62 ? 9.702 49.724 -9.126 1.00 20.86 62 GLU A N 1
ATOM 490 C CA . GLU A 1 62 ? 9.803 50.278 -7.777 1.00 20.86 62 GLU A CA 1
ATOM 491 C C . GLU A 1 62 ? 8.435 50.285 -7.088 1.00 20.86 62 GLU A C 1
ATOM 493 O O . GLU A 1 62 ? 7.414 50.655 -7.669 1.00 20.86 62 GLU A O 1
ATOM 498 N N . VAL A 1 63 ? 8.427 49.901 -5.814 1.00 22.16 63 VAL A N 1
ATOM 499 C CA . VAL A 1 63 ? 7.255 50.023 -4.951 1.00 22.16 63 VAL A CA 1
ATOM 500 C C . VAL A 1 63 ? 7.142 51.479 -4.506 1.00 22.16 63 VAL A C 1
ATOM 502 O O . VAL A 1 63 ? 7.902 51.925 -3.650 1.00 22.16 63 VAL A O 1
ATOM 505 N N . SER A 1 64 ? 6.171 52.208 -5.054 1.00 21.41 64 SER A N 1
ATOM 506 C CA . SER A 1 64 ? 5.669 53.438 -4.442 1.00 21.41 64 SER A CA 1
ATOM 507 C C . SER A 1 64 ? 4.353 53.151 -3.722 1.00 21.41 64 SER A C 1
ATOM 509 O O . SER A 1 64 ? 3.385 52.685 -4.327 1.00 21.41 64 SER A O 1
ATOM 511 N N . ASP A 1 65 ? 4.355 53.442 -2.427 1.00 27.61 65 ASP A N 1
ATOM 512 C CA . ASP A 1 65 ? 3.223 53.414 -1.509 1.00 27.61 65 ASP A CA 1
ATOM 513 C C . ASP A 1 65 ? 1.953 54.033 -2.121 1.00 27.61 65 ASP A C 1
ATOM 515 O O . ASP A 1 65 ? 1.935 55.207 -2.487 1.00 27.61 65 ASP A O 1
ATOM 519 N N . THR A 1 66 ? 0.883 53.241 -2.218 1.00 24.45 66 THR A N 1
ATOM 520 C CA . THR A 1 66 ? -0.488 53.759 -2.241 1.00 24.45 66 THR A CA 1
ATOM 521 C C . THR A 1 66 ? -1.406 52.797 -1.493 1.00 24.45 66 THR A C 1
ATOM 523 O O . THR A 1 66 ? -1.797 51.726 -1.955 1.00 24.45 66 THR A O 1
ATOM 526 N N . SER A 1 67 ? -1.762 53.224 -0.291 1.00 29.95 67 SER A N 1
ATOM 527 C CA . SER A 1 67 ? -2.934 52.808 0.464 1.00 29.95 67 SER A CA 1
ATOM 528 C C . SER A 1 67 ? -4.202 52.799 -0.406 1.00 29.95 67 SER A C 1
ATOM 530 O O . SER A 1 67 ? -4.825 53.832 -0.634 1.00 29.95 67 SER A O 1
ATOM 532 N N . LYS A 1 68 ? -4.587 51.616 -0.902 1.00 25.59 68 LYS A N 1
ATOM 533 C CA . LYS A 1 68 ? -5.966 51.194 -1.218 1.00 25.59 68 LYS A CA 1
ATOM 534 C C . LYS A 1 68 ? -5.961 49.720 -1.636 1.00 25.59 68 LYS A C 1
ATOM 536 O O . LYS A 1 68 ? -5.371 49.321 -2.635 1.00 25.59 68 LYS A O 1
ATOM 541 N N . SER A 1 69 ? -6.588 48.901 -0.805 1.00 24.70 69 SER A N 1
ATOM 542 C CA . SER A 1 69 ? -6.801 47.468 -0.975 1.00 24.70 69 SER A CA 1
ATOM 543 C C . SER A 1 69 ? -7.794 47.173 -2.107 1.00 24.70 69 SER A C 1
ATOM 545 O O . SER A 1 69 ? -8.801 47.856 -2.256 1.00 24.70 69 SER A O 1
ATOM 547 N N . GLY A 1 70 ? -7.523 46.120 -2.881 1.00 24.55 70 GLY A N 1
ATOM 548 C CA . GLY A 1 70 ? -8.466 45.545 -3.845 1.00 24.55 70 GLY A CA 1
ATOM 549 C C . GLY A 1 70 ? -7.762 44.711 -4.913 1.00 24.55 70 GLY A C 1
ATOM 550 O O . GLY A 1 70 ? -7.177 45.254 -5.844 1.00 24.55 70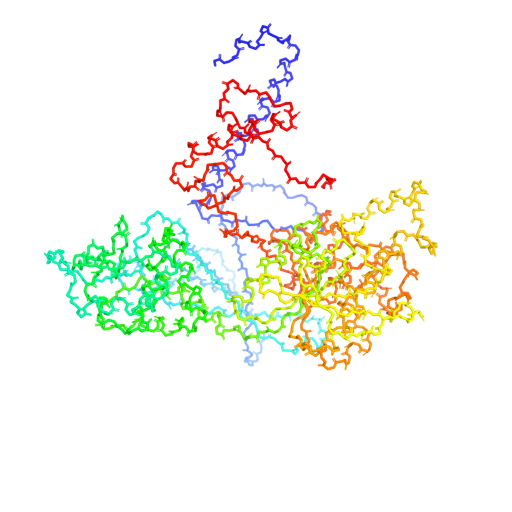 GLY A O 1
ATOM 551 N N . VAL A 1 71 ? -7.788 43.383 -4.781 1.00 23.23 71 VAL A N 1
ATOM 552 C CA . VAL A 1 71 ? -7.435 42.464 -5.877 1.00 23.23 71 VAL A CA 1
ATOM 553 C C . VAL A 1 71 ? -8.707 42.245 -6.698 1.00 23.23 71 VAL A C 1
ATOM 555 O O . VAL A 1 71 ? -9.708 41.790 -6.160 1.00 23.23 71 VAL A O 1
ATOM 558 N N . SER A 1 72 ? -8.686 42.603 -7.983 1.00 23.95 72 SER A N 1
ATOM 559 C CA . SER A 1 72 ? -9.810 42.419 -8.912 1.00 23.95 72 SER A CA 1
ATOM 560 C C . SER A 1 72 ? -9.727 41.046 -9.584 1.00 23.95 72 SER A C 1
ATOM 562 O O . SER A 1 72 ? -8.709 40.727 -10.195 1.00 23.95 72 SER A O 1
ATOM 564 N N . LEU A 1 73 ? -10.794 40.249 -9.520 1.00 23.61 73 LEU A N 1
ATOM 565 C CA . LEU A 1 73 ? -10.938 39.008 -10.288 1.00 23.61 73 LEU A CA 1
ATOM 566 C C . LEU A 1 73 ? -11.907 39.278 -11.447 1.00 23.61 73 LEU A C 1
ATOM 568 O O . LEU A 1 73 ? -13.109 39.422 -11.246 1.00 23.61 73 LEU A O 1
ATOM 572 N N . ALA A 1 74 ? -11.383 39.413 -12.666 1.00 24.52 74 ALA A N 1
ATOM 573 C CA . ALA A 1 74 ? -12.193 39.700 -13.847 1.00 24.52 74 ALA A CA 1
ATOM 574 C C . ALA A 1 74 ? -12.793 38.406 -14.425 1.00 24.52 74 ALA A C 1
ATOM 576 O O . ALA A 1 74 ? -12.073 37.570 -14.968 1.00 24.52 74 ALA A O 1
ATOM 577 N N . ILE A 1 75 ? -14.118 38.259 -14.363 1.00 25.19 75 ILE A N 1
ATOM 578 C CA . ILE A 1 75 ? -14.860 37.207 -15.071 1.00 25.19 75 ILE A CA 1
ATOM 579 C C . ILE A 1 75 ? -15.498 37.847 -16.309 1.00 25.19 75 ILE A C 1
ATOM 581 O O . ILE A 1 75 ? -16.393 38.679 -16.188 1.00 25.19 75 ILE A O 1
ATOM 585 N N . LYS A 1 76 ? -15.046 37.480 -17.515 1.00 23.98 76 LYS A N 1
ATOM 586 C CA . LYS A 1 76 ? -15.718 37.874 -18.765 1.00 23.98 76 LYS A CA 1
ATOM 587 C C . LYS A 1 76 ? -16.790 36.846 -19.119 1.00 23.98 76 LYS A C 1
ATOM 589 O O . LYS A 1 76 ? -16.474 35.681 -19.345 1.00 23.98 76 LYS A O 1
ATOM 594 N N . GLN A 1 77 ? -18.038 37.289 -19.234 1.00 25.02 77 GLN A N 1
ATOM 595 C CA . GLN A 1 77 ? -19.150 36.492 -19.753 1.00 25.02 77 GLN A CA 1
ATOM 596 C C . GLN A 1 77 ? -19.464 36.926 -21.193 1.00 25.02 77 GLN A C 1
ATOM 598 O O . GLN A 1 77 ? -19.411 38.113 -21.510 1.00 25.02 77 GLN A O 1
ATOM 603 N N . LYS A 1 78 ? -19.774 35.973 -22.078 1.00 25.12 78 LYS A N 1
ATOM 604 C CA . LYS A 1 78 ? -20.265 36.243 -23.437 1.00 25.12 78 LYS A CA 1
ATOM 605 C C . LYS A 1 78 ? -21.747 35.863 -23.490 1.00 25.12 78 LYS A C 1
ATOM 607 O O . LYS A 1 78 ? -22.081 34.728 -23.155 1.00 25.12 78 LYS A O 1
ATOM 612 N N . PHE A 1 79 ? -22.616 36.790 -23.886 1.00 24.59 79 PHE A N 1
ATOM 613 C CA . PHE A 1 79 ? -24.035 36.513 -24.134 1.00 24.59 79 PHE A CA 1
ATOM 614 C C . PHE A 1 79 ? -24.210 35.746 -25.457 1.00 24.59 79 PHE A C 1
ATOM 616 O O . PHE A 1 79 ? -23.434 35.941 -26.394 1.00 24.59 79 PHE A O 1
ATOM 623 N N . ALA A 1 80 ? -25.195 34.844 -25.510 1.00 24.53 80 ALA A N 1
ATOM 624 C CA . ALA A 1 80 ? -25.559 34.098 -26.715 1.00 24.53 80 ALA A CA 1
ATOM 625 C C . ALA A 1 80 ? -26.471 34.933 -27.636 1.00 24.53 80 ALA A C 1
ATOM 627 O O . ALA A 1 80 ? -27.284 35.720 -27.158 1.00 24.53 80 ALA A O 1
ATOM 628 N N . ASP A 1 81 ? -26.284 34.735 -28.941 1.00 37.06 81 ASP A N 1
ATOM 629 C CA . ASP A 1 81 ? -26.678 35.583 -30.073 1.00 37.06 81 ASP A CA 1
ATOM 630 C C . ASP A 1 81 ? -28.156 36.006 -30.155 1.00 37.06 81 ASP A C 1
ATOM 632 O O . ASP A 1 81 ? -29.060 35.171 -30.130 1.00 37.06 81 ASP A O 1
ATOM 636 N N . VAL A 1 82 ? -28.377 37.293 -30.449 1.00 23.50 82 VAL A N 1
ATOM 637 C CA . VAL A 1 82 ? -29.545 37.781 -31.198 1.00 23.50 82 VAL A CA 1
ATOM 638 C C . VAL A 1 82 ? -29.051 38.791 -32.239 1.00 23.50 82 VAL A C 1
ATOM 640 O O . VAL A 1 82 ? -28.162 39.590 -31.969 1.00 23.50 82 VAL A O 1
ATOM 643 N N . GLY A 1 83 ? -29.593 38.672 -33.449 1.00 28.11 83 GLY A N 1
ATOM 644 C CA . GLY A 1 83 ? -29.191 39.327 -34.691 1.00 28.11 83 GLY A CA 1
ATOM 645 C C . GLY A 1 83 ? -28.742 40.796 -34.663 1.00 28.11 83 GLY A C 1
ATOM 646 O O . GLY A 1 83 ? -29.255 41.634 -33.933 1.00 28.11 83 GLY A O 1
ATOM 647 N N . SER A 1 84 ? -27.894 41.070 -35.657 1.00 30.02 84 SER A N 1
ATOM 648 C CA . SER A 1 84 ? -27.585 42.352 -36.305 1.00 30.02 84 SER A CA 1
ATOM 649 C C . SER A 1 84 ? -26.776 43.410 -35.544 1.00 30.02 84 SER A C 1
ATOM 651 O O . SER A 1 84 ? -27.141 43.869 -34.474 1.00 30.02 84 SER A O 1
ATOM 653 N N . SER A 1 85 ? -25.730 43.846 -36.258 1.00 28.91 85 SER A N 1
ATOM 654 C CA . SER A 1 85 ? -24.903 45.051 -36.114 1.00 28.91 85 SER A CA 1
ATOM 655 C C . SER A 1 85 ? -24.071 45.231 -34.841 1.00 28.91 85 SER A C 1
ATOM 657 O O . SER A 1 85 ? -24.528 45.086 -33.718 1.00 28.91 85 SER A O 1
ATOM 659 N N . GLN A 1 86 ? -22.804 45.550 -35.115 1.00 35.66 86 GLN A N 1
ATOM 660 C CA . GLN A 1 86 ? -21.755 46.069 -34.243 1.00 35.66 86 GLN A CA 1
ATOM 661 C C . GLN A 1 86 ? -22.292 46.901 -33.072 1.00 35.66 86 GLN A C 1
ATOM 663 O O . GLN A 1 86 ? -22.932 47.910 -33.319 1.00 35.66 86 GLN A O 1
ATOM 668 N N . ASP A 1 87 ? -22.034 46.442 -31.842 1.00 27.98 87 ASP A N 1
ATOM 669 C CA . ASP A 1 87 ? -21.569 47.227 -30.684 1.00 27.98 87 ASP A CA 1
ATOM 670 C C . ASP A 1 87 ? -21.580 46.328 -29.430 1.00 27.98 87 ASP A C 1
ATOM 672 O O . ASP A 1 87 ? -22.620 45.869 -28.964 1.00 27.98 87 ASP A O 1
ATOM 676 N N . THR A 1 88 ? -20.402 46.008 -28.885 1.00 28.73 88 THR A N 1
ATOM 677 C CA . THR A 1 88 ? -20.258 45.238 -27.633 1.00 28.73 88 THR A CA 1
ATOM 678 C C . THR A 1 88 ? -19.952 46.175 -26.466 1.00 28.73 88 THR A C 1
ATOM 680 O O . THR A 1 88 ? -18.827 46.662 -26.365 1.00 28.73 88 THR A O 1
ATOM 683 N N . CYS A 1 89 ? -20.916 46.377 -25.561 1.00 27.23 89 CYS A N 1
ATOM 684 C CA . CYS A 1 89 ? -20.702 47.019 -24.258 1.00 27.23 89 CYS A CA 1
ATOM 685 C C . CYS A 1 89 ? -19.931 46.093 -23.295 1.00 27.23 89 CYS A C 1
ATOM 687 O O . CYS A 1 89 ? -20.173 44.885 -23.256 1.00 27.23 89 CYS A O 1
ATOM 689 N N . TYR A 1 90 ? -19.034 46.657 -22.479 1.00 30.28 90 TYR A N 1
ATOM 690 C CA . TYR A 1 90 ? -18.322 45.947 -21.409 1.00 30.28 90 TYR A CA 1
ATOM 691 C C . TYR A 1 90 ? -18.889 46.355 -20.041 1.00 30.28 90 TYR A C 1
ATOM 693 O O . TYR A 1 90 ? -18.639 47.459 -19.575 1.00 30.28 90 TYR A O 1
ATOM 701 N N . GLY A 1 91 ? -19.634 45.462 -19.388 1.00 30.56 91 GLY A N 1
ATOM 702 C CA . GLY A 1 91 ? -20.031 45.595 -17.980 1.00 30.56 91 GLY A CA 1
ATOM 703 C C . GLY A 1 91 ? -19.140 44.743 -17.072 1.00 30.56 91 GLY A C 1
ATOM 704 O O . GLY A 1 91 ? -18.681 43.673 -17.478 1.00 30.56 91 GLY A O 1
ATOM 705 N N . GLY A 1 92 ? -18.883 45.215 -15.851 1.00 32.50 92 GLY A N 1
ATOM 706 C CA . GLY A 1 92 ? -18.131 44.490 -14.822 1.00 32.50 92 GLY A CA 1
ATOM 707 C C . GLY A 1 92 ? -19.009 44.206 -13.605 1.00 32.50 92 GLY A C 1
ATOM 708 O O . GLY A 1 92 ? -19.789 45.060 -13.191 1.00 32.50 92 GLY A O 1
ATOM 709 N N . THR A 1 93 ? -18.893 43.011 -13.026 1.00 31.50 93 THR A N 1
ATOM 710 C CA . THR A 1 93 ? -19.523 42.661 -11.741 1.00 31.50 93 THR A CA 1
ATOM 711 C C . THR A 1 93 ? -18.427 42.466 -10.704 1.00 31.50 93 THR A C 1
ATOM 713 O O . THR A 1 93 ? -17.473 41.734 -10.970 1.00 31.50 93 THR A O 1
ATOM 716 N N . SER A 1 94 ? -18.557 43.100 -9.540 1.00 34.12 94 SER A N 1
ATOM 717 C CA . SER A 1 94 ? -17.726 42.798 -8.374 1.00 34.12 94 SER A CA 1
ATOM 718 C C . SER A 1 94 ? -18.570 42.117 -7.303 1.00 34.12 94 SER A C 1
ATOM 720 O O . SER A 1 94 ? -19.749 42.430 -7.117 1.00 34.12 94 SER A O 1
ATOM 722 N N . VAL A 1 95 ? -17.960 41.156 -6.617 1.00 30.95 95 VAL A N 1
ATOM 723 C CA . VAL A 1 95 ? -18.553 40.473 -5.470 1.00 30.95 95 VAL A CA 1
ATOM 724 C C . VAL A 1 95 ? -17.627 40.715 -4.295 1.00 30.95 95 VAL A C 1
ATOM 726 O O . VAL A 1 95 ? -16.479 40.273 -4.323 1.00 30.95 95 VAL A O 1
ATOM 729 N N . ASP A 1 96 ? -18.135 41.418 -3.292 1.00 33.97 96 ASP A N 1
ATOM 730 C CA . ASP A 1 96 ? -17.437 41.653 -2.037 1.00 33.97 96 ASP A CA 1
ATOM 731 C C . ASP A 1 96 ? -18.057 40.744 -0.972 1.00 33.97 96 ASP A C 1
ATOM 733 O O . ASP A 1 96 ? -19.277 40.716 -0.789 1.00 33.97 96 ASP A O 1
ATOM 737 N N . ILE A 1 97 ? -17.215 39.981 -0.279 1.00 30.83 97 ILE A N 1
ATOM 738 C CA . ILE A 1 97 ? -17.621 39.169 0.870 1.00 30.83 97 ILE A CA 1
ATOM 739 C C . ILE A 1 97 ? -17.122 39.897 2.112 1.00 30.83 97 ILE A C 1
ATOM 741 O O . ILE A 1 97 ? -15.915 40.076 2.278 1.00 30.83 97 ILE A O 1
ATOM 745 N N . THR A 1 98 ? -18.045 40.345 2.957 1.00 35.69 98 THR A N 1
ATOM 746 C CA . THR A 1 98 ? -17.734 41.001 4.231 1.00 35.69 98 THR A CA 1
ATOM 747 C C . THR A 1 98 ? -18.200 40.128 5.394 1.00 35.69 98 THR A C 1
ATOM 749 O O . THR A 1 98 ? -18.864 39.109 5.192 1.00 35.69 98 THR A O 1
ATOM 752 N N . ASN A 1 99 ? -17.866 40.526 6.625 1.00 27.91 99 ASN A N 1
ATOM 753 C CA . ASN A 1 99 ? -18.337 39.832 7.829 1.00 27.91 99 ASN A CA 1
ATOM 754 C C . ASN A 1 99 ? -19.876 39.836 7.969 1.00 27.91 99 ASN A C 1
ATOM 756 O O . ASN A 1 99 ? -20.400 39.013 8.711 1.00 27.91 99 ASN A O 1
ATOM 760 N N . ASP A 1 100 ? -20.587 40.696 7.227 1.00 29.42 100 ASP A N 1
ATOM 761 C CA . ASP A 1 100 ? -22.039 40.905 7.335 1.00 29.42 100 ASP A CA 1
ATOM 762 C C . ASP A 1 100 ? -22.833 40.350 6.130 1.00 29.42 100 ASP A C 1
ATOM 764 O O . ASP A 1 100 ? -24.034 40.586 6.009 1.00 29.42 100 ASP A O 1
ATOM 768 N N . GLY A 1 101 ? -22.183 39.610 5.222 1.00 29.92 101 GLY A N 1
ATOM 769 C CA . GLY A 1 101 ? -22.821 38.964 4.068 1.00 29.92 101 GLY A CA 1
ATOM 770 C C . GLY A 1 101 ? -22.166 39.280 2.720 1.00 29.92 101 GLY A C 1
ATOM 771 O O . GLY A 1 101 ? -21.101 39.891 2.632 1.00 29.92 101 GLY A O 1
ATOM 772 N N . MET A 1 102 ? -22.797 38.812 1.636 1.00 32.94 102 MET A N 1
ATOM 773 C CA . MET A 1 102 ? -22.283 38.965 0.270 1.00 32.94 102 MET A CA 1
ATOM 774 C C . MET A 1 102 ? -22.946 40.155 -0.430 1.00 32.94 102 MET A C 1
ATOM 776 O O . MET A 1 102 ? -24.158 40.153 -0.652 1.00 32.94 102 MET A O 1
ATOM 780 N N . ILE A 1 103 ? -22.148 41.149 -0.825 1.00 34.53 103 ILE A N 1
ATOM 781 C CA . ILE A 1 103 ? -22.609 42.319 -1.579 1.00 34.53 103 ILE A CA 1
ATOM 782 C C . ILE A 1 103 ? -22.183 42.154 -3.038 1.00 34.53 103 ILE A C 1
ATOM 784 O O . ILE A 1 103 ? -20.999 42.027 -3.350 1.00 34.53 103 ILE A O 1
ATOM 788 N N . VAL A 1 104 ? -23.155 42.177 -3.951 1.00 33.66 104 VAL A N 1
ATOM 789 C CA . VAL A 1 104 ? -22.903 42.125 -5.396 1.00 33.66 104 VAL A CA 1
ATOM 790 C C . VAL A 1 104 ? -23.167 43.498 -5.992 1.00 33.66 104 VAL A C 1
ATOM 792 O O . VAL A 1 104 ? -24.283 44.012 -5.903 1.00 33.66 104 VAL A O 1
ATOM 795 N N . ARG A 1 105 ? -22.146 44.090 -6.619 1.00 37.03 105 ARG A N 1
ATOM 796 C CA . ARG A 1 105 ? -22.261 45.381 -7.305 1.00 37.03 105 ARG A CA 1
ATOM 797 C C . ARG A 1 105 ? -22.082 45.203 -8.804 1.00 37.03 105 ARG A C 1
ATOM 799 O O . ARG A 1 105 ? -21.159 44.532 -9.269 1.00 37.03 105 ARG A O 1
ATOM 806 N N . TYR A 1 106 ? -22.972 45.838 -9.556 1.00 31.94 106 TYR A N 1
ATOM 807 C CA . TYR A 1 106 ? -22.916 45.885 -11.009 1.00 31.94 106 TYR A CA 1
ATOM 808 C C . TYR A 1 106 ? -22.494 47.277 -11.471 1.00 31.94 106 TYR A C 1
ATOM 810 O O . TYR A 1 106 ? -23.034 48.278 -10.993 1.00 31.94 106 TYR A O 1
ATOM 818 N N . TYR A 1 107 ? -21.556 47.332 -12.415 1.00 34.91 107 TYR A N 1
ATOM 819 C CA . TYR A 1 107 ? -21.140 48.571 -13.061 1.00 34.91 107 TYR A CA 1
ATOM 820 C C . TYR A 1 107 ? -21.533 48.539 -14.531 1.00 34.91 107 TYR A C 1
ATOM 822 O O . TYR A 1 107 ? -21.092 47.679 -15.300 1.00 34.91 107 TYR A O 1
ATOM 830 N N . GLU A 1 108 ? -22.347 49.513 -14.914 1.00 31.97 108 GLU A N 1
ATOM 831 C CA . GLU A 1 108 ? -22.763 49.739 -16.289 1.00 31.97 108 GLU A CA 1
ATOM 832 C C . GLU A 1 108 ? -21.877 50.851 -16.868 1.00 31.97 108 GLU A C 1
ATOM 834 O O . GLU A 1 108 ? -21.942 52.002 -16.432 1.00 31.97 108 GLU A O 1
ATOM 839 N N . LEU A 1 109 ? -20.981 50.503 -17.794 1.00 33.84 109 LEU A N 1
ATOM 840 C CA . LEU A 1 109 ? -20.177 51.482 -18.523 1.00 33.84 109 LEU A CA 1
ATOM 841 C C . LEU A 1 109 ? -20.897 51.808 -19.830 1.00 33.84 109 LEU A C 1
ATOM 843 O O . LEU A 1 109 ? -20.936 50.978 -20.738 1.00 33.84 109 LEU A O 1
ATOM 847 N N . ASN A 1 110 ? -21.444 53.019 -19.927 1.00 32.75 110 ASN A N 1
ATOM 848 C CA . ASN A 1 110 ? -21.801 53.582 -21.223 1.00 32.75 110 ASN A CA 1
ATOM 849 C C . ASN A 1 110 ? -20.542 54.161 -21.866 1.00 32.75 110 ASN A C 1
ATOM 851 O O . ASN A 1 110 ? -19.770 54.870 -21.219 1.00 32.75 110 ASN A O 1
ATOM 855 N N . HIS A 1 111 ? -20.342 53.839 -23.141 1.00 38.47 111 HIS A N 1
ATOM 856 C CA . HIS A 1 111 ? -19.364 54.507 -23.985 1.00 38.47 111 HIS A CA 1
ATOM 857 C C . HIS A 1 111 ? -19.826 55.954 -24.171 1.00 38.47 111 HIS A C 1
ATOM 859 O O . HIS A 1 111 ? -20.752 56.196 -24.934 1.00 38.47 111 HIS A O 1
ATOM 865 N N . ASP A 1 112 ? -19.303 56.867 -23.354 1.00 34.44 112 ASP A N 1
ATOM 866 C CA . ASP A 1 112 ? -18.761 58.163 -23.775 1.00 34.44 112 ASP A CA 1
ATOM 867 C C . ASP A 1 112 ? -18.359 59.011 -22.553 1.00 34.44 112 ASP A C 1
ATOM 869 O O . ASP A 1 112 ? -18.951 58.932 -21.476 1.00 34.44 112 ASP A O 1
ATOM 873 N N . ASP A 1 113 ? -17.288 59.780 -22.743 1.00 40.91 113 ASP A N 1
ATOM 874 C CA . ASP A 1 113 ? -16.532 60.595 -21.787 1.00 40.91 113 ASP A CA 1
ATOM 875 C C . ASP A 1 113 ? -17.315 61.179 -20.586 1.00 40.91 113 ASP A C 1
ATOM 877 O O . ASP A 1 113 ? -17.990 62.202 -20.704 1.00 40.91 113 ASP A O 1
ATOM 881 N N . MET A 1 114 ? -17.104 60.633 -19.377 1.00 30.14 114 MET A N 1
ATOM 882 C CA . MET A 1 114 ? -17.249 61.380 -18.113 1.00 30.14 114 MET A CA 1
ATOM 883 C C . MET A 1 114 ? -16.305 60.866 -17.004 1.00 30.14 114 MET A C 1
ATOM 885 O O . MET A 1 114 ? -16.068 59.662 -16.899 1.00 30.14 114 MET A O 1
ATOM 889 N N . PRO A 1 115 ? -15.773 61.755 -16.136 1.00 31.11 115 PRO A N 1
ATOM 890 C CA . PRO A 1 115 ? -14.908 61.380 -15.015 1.00 31.11 115 PRO A CA 1
ATOM 891 C C . PRO A 1 115 ? -15.666 60.601 -13.913 1.00 31.11 115 PRO A C 1
ATOM 893 O O . PRO A 1 115 ? -16.887 60.724 -13.796 1.00 31.11 115 PRO A O 1
ATOM 896 N N . PRO A 1 116 ? -14.962 59.825 -13.059 1.00 31.48 116 PRO A N 1
ATOM 897 C CA . PRO A 1 116 ? -15.525 58.735 -12.250 1.00 31.48 116 PRO A CA 1
ATOM 898 C C . PRO A 1 116 ? -16.277 59.186 -10.982 1.00 31.48 116 PRO A C 1
ATOM 900 O O . PRO A 1 116 ? -16.214 58.533 -9.945 1.00 31.48 116 PRO A O 1
ATOM 903 N N . SER A 1 117 ? -16.996 60.308 -11.033 1.00 34.22 117 SER A N 1
ATOM 904 C CA . SER A 1 117 ? -17.729 60.864 -9.887 1.00 34.22 117 SER A CA 1
ATOM 905 C C . SER A 1 117 ? -19.254 60.716 -9.965 1.00 34.22 117 SER A C 1
ATOM 907 O O . SER A 1 117 ? -19.939 61.126 -9.030 1.00 34.22 117 SER A O 1
ATOM 909 N N . ARG A 1 118 ? -19.809 60.096 -11.019 1.00 37.03 118 ARG A N 1
ATOM 910 C CA . ARG A 1 118 ? -21.241 59.740 -11.110 1.00 37.03 118 ARG A CA 1
ATOM 911 C C . ARG A 1 118 ? -21.465 58.438 -11.892 1.00 37.03 118 ARG A C 1
ATOM 913 O O . ARG A 1 118 ? -21.893 58.467 -13.038 1.00 37.03 118 ARG A O 1
ATOM 920 N N . MET A 1 119 ? -21.192 57.292 -11.269 1.00 32.34 119 MET A N 1
ATOM 921 C CA . MET A 1 119 ? -21.742 56.006 -11.720 1.00 32.34 119 MET A CA 1
ATOM 922 C C . MET A 1 119 ? -23.074 55.766 -11.006 1.00 32.34 119 MET A C 1
ATOM 924 O O . MET A 1 119 ? -23.152 55.918 -9.788 1.00 32.34 119 MET A O 1
ATOM 928 N N . ASN A 1 120 ? -24.116 55.381 -11.744 1.00 30.69 120 ASN A N 1
ATOM 929 C CA . ASN A 1 120 ? -25.357 54.906 -11.135 1.00 30.69 120 ASN A CA 1
ATOM 930 C C . ASN A 1 120 ? -25.089 53.541 -10.485 1.00 30.69 120 ASN A C 1
ATOM 932 O O . ASN A 1 120 ? -25.124 52.510 -11.151 1.00 30.69 120 ASN A O 1
ATOM 936 N N . GLN A 1 121 ? -24.799 53.536 -9.185 1.00 31.70 121 GLN A N 1
ATOM 937 C CA . GLN A 1 121 ? -24.782 52.316 -8.386 1.00 31.70 121 GLN A CA 1
ATOM 938 C C . GLN A 1 121 ? -26.218 51.842 -8.165 1.00 31.70 121 GLN A C 1
ATOM 940 O O . GLN A 1 121 ? -27.064 52.588 -7.673 1.00 31.70 121 GLN A O 1
ATOM 945 N N . ARG A 1 122 ? -26.489 50.578 -8.489 1.00 31.34 122 ARG A N 1
ATOM 946 C CA . ARG A 1 122 ? -27.590 49.842 -7.868 1.00 31.34 122 ARG A CA 1
ATOM 947 C C . ARG A 1 122 ? -26.980 48.810 -6.935 1.00 31.34 122 ARG A C 1
ATOM 949 O O . ARG A 1 122 ? -26.348 47.862 -7.393 1.00 31.34 122 ARG A O 1
ATOM 956 N N . GLU A 1 123 ? -27.137 49.040 -5.638 1.00 30.55 123 GLU A N 1
ATOM 957 C CA . GLU A 1 123 ? -26.825 48.061 -4.603 1.00 30.55 123 GLU A CA 1
ATOM 958 C C . GLU A 1 123 ? -28.058 47.193 -4.358 1.00 30.55 123 GLU A C 1
ATOM 960 O O . GLU A 1 123 ? -29.171 47.699 -4.212 1.00 30.55 123 GLU A O 1
ATOM 965 N N . PHE A 1 124 ? -27.853 45.880 -4.322 1.00 31.19 124 PHE A N 1
ATOM 966 C CA . PHE A 1 124 ? -28.806 44.962 -3.720 1.00 31.19 124 PHE A CA 1
ATOM 967 C C . PHE A 1 124 ? -28.199 44.488 -2.407 1.00 31.19 124 PHE A C 1
ATOM 969 O O . PHE A 1 124 ? -27.213 43.753 -2.399 1.00 31.19 124 PHE A O 1
ATOM 976 N N . THR A 1 125 ? -28.780 44.944 -1.304 1.00 29.02 125 THR A N 1
ATOM 977 C CA . THR A 1 125 ? -28.459 44.473 0.040 1.00 29.02 125 THR A CA 1
ATOM 978 C C . THR A 1 125 ? -29.379 43.296 0.342 1.00 29.02 125 THR A C 1
ATOM 980 O O . THR A 1 125 ? -30.602 43.437 0.279 1.00 29.02 125 THR A O 1
ATOM 983 N N . PHE A 1 126 ? -28.819 42.127 0.644 1.00 30.08 126 PHE A N 1
ATOM 984 C CA . PHE A 1 126 ? -29.597 41.077 1.302 1.00 30.08 126 PHE A CA 1
ATOM 985 C C . PHE A 1 126 ? -29.820 41.512 2.766 1.00 30.08 126 PHE A C 1
ATOM 987 O O . PHE A 1 126 ? -28.889 42.075 3.341 1.00 30.08 126 PHE A O 1
ATOM 994 N N . PRO A 1 127 ? -31.029 41.365 3.346 1.00 26.08 127 PRO A N 1
ATOM 995 C CA . PRO A 1 127 ? -31.385 42.059 4.587 1.00 26.08 127 PRO A CA 1
ATOM 996 C C . PRO A 1 127 ? -30.495 41.681 5.778 1.00 26.08 127 PRO A C 1
ATOM 998 O O . PRO A 1 127 ? -30.058 40.538 5.890 1.00 26.08 127 PRO A O 1
ATOM 1001 N N . GLU A 1 128 ? -30.272 42.663 6.654 1.00 25.56 128 GLU A N 1
ATOM 1002 C CA . GLU A 1 128 ? -29.445 42.605 7.864 1.00 25.56 128 GLU A CA 1
ATOM 1003 C C . GLU A 1 128 ? -29.778 41.448 8.839 1.00 25.56 128 GLU A C 1
ATOM 1005 O O . GLU A 1 128 ? -30.934 41.027 8.954 1.00 25.56 128 GLU A O 1
ATOM 1010 N N . PRO A 1 129 ? -28.784 40.985 9.625 1.00 28.39 129 PRO A N 1
ATOM 1011 C CA . PRO A 1 129 ? -28.892 39.886 10.587 1.00 28.39 129 PRO A CA 1
ATOM 1012 C C . PRO A 1 129 ? -29.504 40.304 11.941 1.00 28.39 129 PRO A C 1
ATOM 1014 O O . PRO A 1 129 ? -28.925 40.029 12.991 1.00 28.39 129 PRO A O 1
ATOM 1017 N N . GLN A 1 130 ? -30.669 40.960 11.948 1.00 26.55 130 GLN A N 1
ATOM 1018 C CA . GLN A 1 130 ? -31.386 41.249 13.206 1.00 26.55 130 GLN A CA 1
ATOM 1019 C C . GLN A 1 130 ? -32.758 40.591 13.378 1.00 26.55 130 GLN A C 1
ATOM 1021 O O . GLN A 1 130 ? -33.322 40.717 14.452 1.00 26.55 130 GLN A O 1
ATOM 1026 N N . ASP A 1 131 ? -33.221 39.766 12.437 1.00 26.27 131 ASP A N 1
ATOM 1027 C CA . ASP A 1 131 ? -34.379 38.875 12.659 1.00 26.27 131 ASP A CA 1
ATOM 1028 C C . ASP A 1 131 ? -34.157 37.465 12.065 1.00 26.27 131 ASP A C 1
ATOM 1030 O O . ASP A 1 131 ? -35.076 36.819 11.564 1.00 26.27 131 ASP A O 1
ATOM 1034 N N . ILE A 1 132 ? -32.919 36.954 12.112 1.00 29.20 132 ILE A N 1
ATOM 1035 C CA . ILE A 1 132 ? -32.600 35.565 11.734 1.00 29.20 132 ILE A CA 1
ATOM 1036 C C . ILE A 1 132 ? -32.237 34.773 12.991 1.00 29.20 132 ILE A C 1
ATOM 1038 O O . ILE A 1 132 ? -31.089 34.422 13.241 1.00 29.20 132 ILE A O 1
ATOM 1042 N N . THR A 1 133 ? -33.248 34.495 13.806 1.00 23.73 133 THR A N 1
ATOM 1043 C CA . THR A 1 133 ? -33.203 33.423 14.810 1.00 23.73 133 THR A CA 1
ATOM 1044 C C . THR A 1 133 ? -33.675 32.078 14.246 1.00 23.73 133 THR A C 1
ATOM 1046 O O . THR A 1 133 ? -33.690 31.105 14.984 1.00 23.73 133 THR A O 1
ATOM 1049 N N . ASP A 1 134 ? -33.998 31.990 12.948 1.00 26.81 134 ASP A N 1
ATOM 1050 C CA . ASP A 1 134 ? -34.520 30.773 12.304 1.00 26.81 134 ASP A CA 1
ATOM 1051 C C . ASP A 1 134 ? -34.038 30.604 10.845 1.00 26.81 134 ASP A C 1
ATOM 1053 O O . ASP A 1 134 ? -34.829 30.652 9.902 1.00 26.81 134 ASP A O 1
ATOM 1057 N N . VAL A 1 135 ? -32.738 30.376 10.614 1.00 23.67 135 VAL A N 1
ATOM 1058 C CA . VAL A 1 135 ? -32.270 29.811 9.329 1.00 23.67 135 VAL A CA 1
ATOM 1059 C C . VAL A 1 135 ? -31.328 28.636 9.586 1.00 23.67 135 VAL A C 1
ATOM 1061 O O . VAL A 1 135 ? -30.283 28.763 10.220 1.00 23.67 135 VAL A O 1
ATOM 1064 N N . ALA A 1 136 ? -31.747 27.471 9.098 1.00 24.00 136 ALA A N 1
ATOM 1065 C CA . ALA A 1 136 ? -31.089 26.185 9.246 1.00 24.00 136 ALA A CA 1
ATOM 1066 C C . ALA A 1 136 ? -29.776 26.085 8.443 1.00 24.00 136 ALA A C 1
ATOM 1068 O O . ALA A 1 136 ? -29.629 26.632 7.351 1.00 24.00 136 ALA A O 1
ATOM 1069 N N . TRP A 1 137 ? -28.825 25.322 8.983 1.00 27.06 137 TRP A N 1
ATOM 1070 C CA . TRP A 1 137 ? -27.524 24.985 8.388 1.00 27.06 137 TRP A CA 1
ATOM 1071 C C . TRP A 1 137 ? -27.628 23.966 7.227 1.00 27.06 137 TRP A C 1
ATOM 1073 O O . TRP A 1 137 ? -26.804 23.059 7.115 1.00 27.06 137 TRP A O 1
ATOM 1083 N N . ASP A 1 138 ? -28.649 24.058 6.370 1.00 26.45 138 ASP A N 1
ATOM 1084 C CA . ASP A 1 138 ? -29.026 22.995 5.425 1.00 26.45 138 ASP A CA 1
ATOM 1085 C C . ASP A 1 138 ? -29.018 23.372 3.928 1.00 26.45 138 ASP A C 1
ATOM 1087 O O . ASP A 1 138 ? -29.356 22.531 3.089 1.00 26.45 138 ASP A O 1
ATOM 1091 N N . GLN A 1 139 ? -28.551 24.560 3.525 1.00 23.70 139 GLN A N 1
ATOM 1092 C CA . GLN A 1 139 ? -28.522 24.922 2.097 1.00 23.70 139 GLN A CA 1
ATOM 1093 C C . GLN A 1 139 ? -27.186 24.659 1.383 1.00 23.70 139 GLN A C 1
ATOM 1095 O O . GLN A 1 139 ? -26.120 25.155 1.739 1.00 23.70 139 GLN A O 1
ATOM 1100 N N . THR A 1 140 ? -27.279 23.892 0.290 1.00 24.69 140 THR A N 1
ATOM 1101 C CA . THR A 1 140 ? -26.207 23.655 -0.687 1.00 24.69 140 THR A CA 1
ATOM 1102 C C . THR A 1 140 ? -26.249 24.735 -1.770 1.00 24.69 140 THR A C 1
ATOM 1104 O O . THR A 1 140 ? -27.209 24.791 -2.538 1.00 24.69 140 THR A O 1
ATOM 1107 N N . TYR A 1 141 ? -25.194 25.537 -1.918 1.00 26.28 141 TYR A N 1
ATOM 1108 C CA . TYR A 1 141 ? -25.072 26.457 -3.053 1.00 26.28 141 TYR A CA 1
ATOM 1109 C C . TYR A 1 141 ? -24.371 25.776 -4.236 1.00 26.28 141 TYR A C 1
ATOM 1111 O O . TYR A 1 141 ? -23.294 25.199 -4.096 1.00 26.28 141 TYR A O 1
ATOM 1119 N N . SER A 1 142 ? -24.984 25.837 -5.421 1.00 23.41 142 SER A N 1
ATOM 1120 C CA . SER A 1 142 ? -24.412 25.318 -6.671 1.00 23.41 142 SER A CA 1
ATOM 1121 C C . SER A 1 142 ? -23.865 26.473 -7.508 1.00 23.41 142 SER A C 1
ATOM 1123 O O . SER A 1 142 ? -24.639 27.201 -8.126 1.00 23.41 142 SER A O 1
ATOM 1125 N N . LEU A 1 143 ? -22.542 26.640 -7.568 1.00 24.86 143 LEU A N 1
ATOM 1126 C CA . LEU A 1 143 ? -21.917 27.598 -8.484 1.00 24.86 143 LEU A CA 1
ATOM 1127 C C . LEU A 1 143 ? -21.603 26.924 -9.827 1.00 24.86 143 LEU A C 1
ATOM 1129 O O . LEU A 1 143 ? -20.895 25.920 -9.887 1.00 24.86 143 LEU A O 1
ATOM 1133 N N . ARG A 1 144 ? -22.127 27.480 -10.925 1.00 24.05 144 ARG A N 1
ATOM 1134 C CA . ARG A 1 144 ? -21.897 26.982 -12.289 1.00 24.05 144 ARG A CA 1
ATOM 1135 C C . ARG A 1 144 ? -20.786 27.795 -12.958 1.00 24.05 144 ARG A C 1
ATOM 1137 O O . ARG A 1 144 ? -21.041 28.867 -13.494 1.00 24.05 144 ARG A O 1
ATOM 1144 N N . LEU A 1 145 ? -19.562 27.275 -12.951 1.00 25.14 145 LEU A N 1
ATOM 1145 C CA . LEU A 1 145 ? -18.445 27.831 -13.721 1.00 25.14 145 LEU A CA 1
ATOM 1146 C C . LEU A 1 145 ? -18.478 27.275 -15.151 1.00 25.14 145 LEU A C 1
ATOM 1148 O O . LEU A 1 145 ? -18.294 26.079 -15.368 1.00 25.14 145 LEU A O 1
ATOM 1152 N N . VAL A 1 146 ? -18.732 28.140 -16.136 1.00 23.55 146 VAL A N 1
ATOM 1153 C CA . VAL A 1 146 ? -18.641 27.800 -17.564 1.00 23.55 146 VAL A CA 1
ATOM 1154 C C . VAL A 1 146 ? -17.305 28.317 -18.091 1.00 23.55 146 VAL A C 1
ATOM 1156 O O . VAL A 1 146 ? -17.151 29.508 -18.346 1.00 23.55 146 VAL A O 1
ATOM 1159 N N . VAL A 1 147 ? -16.328 27.424 -18.255 1.00 25.16 147 VAL A N 1
ATOM 1160 C CA . VAL A 1 147 ? -15.037 27.753 -18.876 1.00 25.16 147 VAL A CA 1
ATOM 1161 C C . VAL A 1 147 ? -15.170 27.571 -20.386 1.00 25.16 147 VAL A C 1
ATOM 1163 O O . VAL A 1 147 ? -15.348 26.455 -20.867 1.00 25.16 147 VAL A O 1
ATOM 1166 N N . THR A 1 148 ? -15.096 28.664 -21.148 1.00 23.00 148 THR A N 1
ATOM 1167 C CA . THR A 1 148 ? -15.016 28.599 -22.616 1.00 23.00 148 THR A CA 1
ATOM 1168 C C . THR A 1 148 ? -13.565 28.810 -23.031 1.00 23.00 148 THR A C 1
ATOM 1170 O O . THR A 1 148 ? -13.021 29.896 -22.842 1.00 23.00 148 THR A O 1
ATOM 1173 N N . VAL A 1 149 ? -12.925 27.777 -23.581 1.00 24.44 149 VAL A N 1
ATOM 1174 C CA . VAL A 1 149 ? -11.538 27.856 -24.065 1.00 24.44 149 VAL A CA 1
ATOM 1175 C C . VAL A 1 149 ? -11.528 28.456 -25.473 1.00 24.44 149 VAL A C 1
ATOM 1177 O O . VAL A 1 149 ? -12.238 27.987 -26.363 1.00 24.44 149 VAL A O 1
ATOM 1180 N N . ASN A 1 150 ? -10.740 29.513 -25.676 1.00 21.91 150 ASN A N 1
ATOM 1181 C CA . ASN A 1 150 ? -10.611 30.186 -26.968 1.00 21.91 150 ASN A CA 1
ATOM 1182 C C . ASN A 1 150 ? -9.682 29.386 -27.913 1.00 21.91 150 ASN A C 1
ATOM 1184 O O . ASN A 1 150 ? -8.719 28.763 -27.474 1.00 21.91 150 ASN A O 1
ATOM 1188 N N . LYS A 1 151 ? -10.023 29.368 -29.206 1.00 28.36 151 LYS A N 1
ATOM 1189 C CA . LYS A 1 151 ? -9.564 28.442 -30.266 1.00 28.36 151 LYS A CA 1
ATOM 1190 C C . LYS A 1 151 ? -8.040 28.205 -30.355 1.00 28.36 151 LYS A C 1
ATOM 1192 O O . LYS A 1 151 ? -7.309 29.133 -30.678 1.00 28.36 151 LYS A O 1
ATOM 1197 N N . ASN A 1 152 ? -7.618 26.941 -30.188 1.00 30.31 152 ASN A N 1
ATOM 1198 C CA . ASN A 1 152 ? -6.640 26.195 -31.022 1.00 30.31 152 ASN A CA 1
ATOM 1199 C C . ASN A 1 152 ? -6.369 24.779 -30.453 1.00 30.31 152 ASN A C 1
ATOM 1201 O O . ASN A 1 152 ? -5.229 24.371 -30.262 1.00 30.31 152 ASN A O 1
ATOM 1205 N N . ILE A 1 153 ? -7.427 24.011 -30.172 1.00 27.62 153 ILE A N 1
ATOM 1206 C CA . ILE A 1 153 ? -7.316 22.609 -29.731 1.00 27.62 153 ILE A CA 1
ATOM 1207 C C . ILE A 1 153 ? -8.015 21.725 -30.780 1.00 27.62 153 ILE A C 1
ATOM 1209 O O . ILE A 1 153 ? -9.131 22.070 -31.186 1.00 27.62 153 ILE A O 1
ATOM 1213 N N . PRO A 1 154 ? -7.405 20.619 -31.254 1.00 26.86 154 PRO A N 1
ATOM 1214 C CA . PRO A 1 154 ? -8.047 19.695 -32.189 1.00 26.86 154 PRO A CA 1
ATOM 1215 C C . PRO A 1 154 ? -9.390 19.184 -31.643 1.00 26.86 154 PRO A C 1
ATOM 1217 O O . PRO A 1 154 ? -9.485 18.775 -30.487 1.00 26.86 154 PRO A O 1
ATOM 1220 N N . GLN A 1 155 ? -10.434 19.172 -32.482 1.00 27.88 155 GLN A N 1
ATOM 1221 C CA . GLN A 1 155 ? -11.814 18.814 -32.101 1.00 27.88 155 GLN A CA 1
ATOM 1222 C C . GLN A 1 155 ? -11.996 17.382 -31.549 1.00 27.88 155 GLN A C 1
ATOM 1224 O O . GLN A 1 155 ? -13.077 17.041 -31.074 1.00 27.88 155 GLN A O 1
ATOM 1229 N N . THR A 1 156 ? -10.960 16.544 -31.561 1.00 30.67 156 THR A N 1
ATOM 1230 C CA . THR A 1 156 ? -10.981 15.177 -31.020 1.00 30.67 156 THR A CA 1
ATOM 1231 C C . THR A 1 156 ? -10.912 15.106 -29.487 1.00 30.67 156 THR A C 1
ATOM 1233 O O . THR A 1 156 ? -11.255 14.068 -28.932 1.00 30.67 156 THR A O 1
ATOM 1236 N N . LEU A 1 157 ? -10.550 16.197 -28.795 1.00 29.05 157 LEU A N 1
ATOM 1237 C CA . LEU A 1 157 ? -10.392 16.261 -27.328 1.00 29.05 157 LEU A CA 1
ATOM 1238 C C . LEU A 1 157 ? -11.643 16.720 -26.548 1.00 29.05 157 LEU A C 1
ATOM 1240 O O . LEU A 1 157 ? -11.610 16.780 -25.325 1.00 29.05 157 LEU A O 1
ATOM 1244 N N . LEU A 1 158 ? -12.758 17.037 -27.218 1.00 25.88 158 LEU A N 1
ATOM 1245 C CA . LEU A 1 158 ? -13.959 17.614 -26.580 1.00 25.88 158 LEU A CA 1
ATOM 1246 C C . LEU A 1 158 ? -15.152 16.650 -26.469 1.00 25.88 158 LEU A C 1
ATOM 1248 O O . LEU A 1 158 ? -16.305 17.084 -26.432 1.00 25.88 158 LEU A O 1
ATOM 1252 N N . ARG A 1 159 ? -14.916 15.336 -26.381 1.00 24.02 159 ARG A N 1
ATOM 1253 C CA . ARG A 1 159 ? -15.979 14.399 -25.988 1.00 24.02 159 ARG A CA 1
ATOM 1254 C C . ARG A 1 159 ? -15.863 14.010 -24.524 1.00 24.02 159 ARG A C 1
ATOM 1256 O O . ARG A 1 159 ? -15.147 13.089 -24.169 1.00 24.02 159 ARG A O 1
ATOM 1263 N N . GLY A 1 160 ? -16.712 14.663 -23.736 1.00 28.83 160 GLY A N 1
ATOM 1264 C CA . GLY A 1 160 ? -17.291 14.083 -22.535 1.00 28.83 160 GLY A CA 1
ATOM 1265 C C . GLY A 1 160 ? -16.489 14.339 -21.278 1.00 28.83 160 GLY A C 1
ATOM 1266 O O . GLY A 1 160 ? -15.668 13.520 -20.897 1.00 28.83 160 GLY A O 1
ATOM 1267 N N . THR A 1 161 ? -16.815 15.424 -20.580 1.00 24.56 161 THR A N 1
ATOM 1268 C CA . THR A 1 161 ? -16.738 15.438 -19.118 1.00 24.56 161 THR A CA 1
ATOM 1269 C C . THR A 1 161 ? -17.442 16.675 -18.559 1.00 24.56 161 THR A C 1
ATOM 1271 O O . THR A 1 161 ? -17.056 17.815 -18.804 1.00 24.56 161 THR A O 1
ATOM 1274 N N . LYS A 1 162 ? -18.532 16.442 -17.824 1.00 23.28 162 LYS A N 1
ATOM 1275 C CA . LYS A 1 162 ? -19.145 17.424 -16.923 1.00 23.28 162 LYS A CA 1
ATOM 1276 C C . LYS A 1 162 ? -18.563 17.146 -15.541 1.00 23.28 162 LYS A C 1
ATOM 1278 O O . LYS A 1 162 ? -18.702 16.021 -15.073 1.00 23.28 162 LYS A O 1
ATOM 1283 N N . HIS A 1 163 ? -17.952 18.135 -14.900 1.00 27.56 163 HIS A N 1
ATOM 1284 C CA . HIS A 1 163 ? -17.374 17.979 -13.565 1.00 27.56 163 HIS A CA 1
ATOM 1285 C C . HIS A 1 163 ? -18.084 18.884 -12.558 1.00 27.56 163 HIS A C 1
ATOM 1287 O O . HIS A 1 163 ? -18.383 20.040 -12.858 1.00 27.56 163 HIS A O 1
ATOM 1293 N N . PHE A 1 164 ? -18.344 18.340 -11.369 1.00 23.09 164 PHE A N 1
ATOM 1294 C CA . PHE A 1 164 ? -18.858 19.054 -10.204 1.00 23.09 164 PHE A CA 1
ATOM 1295 C C . PHE A 1 164 ? -17.766 19.058 -9.133 1.00 23.09 164 PHE A C 1
ATOM 1297 O O . PHE A 1 164 ? -17.230 18.000 -8.811 1.00 23.09 164 PHE A O 1
ATOM 1304 N N . LEU A 1 165 ? -17.445 20.227 -8.579 1.00 23.17 165 LEU A N 1
ATOM 1305 C CA . LEU A 1 165 ? -16.563 20.351 -7.419 1.00 23.17 165 LEU A CA 1
ATOM 1306 C C . LEU A 1 165 ? -17.437 20.402 -6.157 1.00 23.17 165 LEU A C 1
ATOM 1308 O O . LEU A 1 165 ? -18.364 21.210 -6.096 1.00 23.17 165 LEU A O 1
ATOM 1312 N N . LYS A 1 166 ? -17.163 19.551 -5.164 1.00 25.02 166 LYS A N 1
ATOM 1313 C CA . LYS A 1 166 ? -17.863 19.541 -3.870 1.00 25.02 166 LYS A CA 1
ATOM 1314 C C . LYS A 1 166 ? -16.823 19.683 -2.759 1.00 25.02 166 LYS A C 1
ATOM 1316 O O . LYS A 1 166 ? -15.968 18.818 -2.618 1.00 25.02 166 LYS A O 1
ATOM 1321 N N . ILE A 1 167 ? -16.881 20.779 -2.008 1.00 24.67 167 ILE A N 1
ATOM 1322 C CA . ILE A 1 167 ? -15.999 21.046 -0.864 1.00 24.67 167 ILE A CA 1
ATOM 1323 C C . ILE A 1 167 ? -16.766 20.661 0.403 1.00 24.67 167 ILE A C 1
ATOM 1325 O O . ILE A 1 167 ? -17.911 21.078 0.574 1.00 24.67 167 ILE A O 1
ATOM 1329 N N . ILE A 1 168 ? -16.160 19.838 1.259 1.00 25.61 168 ILE A N 1
ATOM 1330 C CA . ILE A 1 168 ? -16.693 19.467 2.574 1.00 25.61 168 ILE A CA 1
ATOM 1331 C C . ILE A 1 168 ? -15.752 20.069 3.615 1.00 25.61 168 ILE A C 1
ATOM 1333 O O . ILE A 1 168 ? -14.555 19.794 3.591 1.00 25.61 168 ILE A O 1
ATOM 1337 N N . VAL A 1 169 ? -16.295 20.898 4.501 1.00 24.05 169 VAL A N 1
ATOM 1338 C CA . VAL A 1 169 ? -15.588 21.457 5.658 1.00 24.05 169 VAL A CA 1
ATOM 1339 C C . VAL A 1 169 ? -16.017 20.644 6.876 1.00 24.05 169 VAL A C 1
ATOM 1341 O O . VAL A 1 169 ? -17.215 20.466 7.092 1.00 24.05 169 VAL A O 1
ATOM 1344 N N . LEU A 1 170 ? -15.057 20.116 7.635 1.00 25.72 170 LEU A N 1
ATOM 1345 C CA . LEU A 1 170 ? -15.315 19.480 8.929 1.00 25.72 170 LEU A CA 1
ATOM 1346 C C . LEU A 1 170 ? -15.122 20.517 10.047 1.00 25.72 170 LEU A C 1
ATOM 1348 O O . LEU A 1 170 ? -14.224 21.356 9.920 1.00 25.72 170 LEU A O 1
ATOM 1352 N N . PRO A 1 171 ? -15.945 20.488 11.110 1.00 24.84 171 PRO A N 1
ATOM 1353 C CA . PRO A 1 171 ? -15.834 21.441 12.207 1.00 24.84 171 PRO A CA 1
ATOM 1354 C C . PRO A 1 171 ? -14.551 21.220 13.036 1.00 24.84 171 PRO A C 1
ATOM 1356 O O . PRO A 1 171 ? -14.043 20.096 13.094 1.00 24.84 171 PRO A O 1
ATOM 1359 N N . PRO A 1 172 ? -14.005 22.285 13.652 1.00 26.72 172 PRO A N 1
ATOM 1360 C CA . PRO A 1 172 ? -12.852 22.194 14.539 1.00 26.72 172 PRO A CA 1
ATOM 1361 C C . PRO A 1 172 ? -13.226 21.578 15.897 1.00 26.72 172 PRO A C 1
ATOM 1363 O O . PRO A 1 172 ? -14.324 21.792 16.400 1.00 26.72 172 PRO A O 1
ATOM 1366 N N . ASN A 1 173 ? -12.282 20.822 16.468 1.00 39.69 173 ASN A N 1
ATOM 1367 C CA . ASN A 1 173 ? -12.318 20.312 17.841 1.00 39.69 173 ASN A CA 1
ATOM 1368 C C . ASN A 1 173 ? -12.314 21.478 18.834 1.00 39.69 173 ASN A C 1
ATOM 1370 O O . ASN A 1 173 ? -11.312 22.189 18.876 1.00 39.69 173 ASN A O 1
ATOM 1374 N N . ASP A 1 174 ? -13.332 21.570 19.685 1.00 28.97 174 ASP A N 1
ATOM 1375 C CA . ASP A 1 174 ? -13.255 22.294 20.953 1.00 28.97 174 ASP A CA 1
ATOM 1376 C C . ASP A 1 174 ? -13.902 21.475 22.093 1.00 28.97 174 ASP A C 1
ATOM 1378 O O . ASP A 1 174 ? -14.562 20.462 21.884 1.00 28.97 174 ASP A O 1
ATOM 1382 N N . GLU A 1 175 ? -13.550 21.872 23.310 1.00 33.91 175 GLU A N 1
ATOM 1383 C CA . GLU A 1 175 ? -13.646 21.221 24.622 1.00 33.91 175 GLU A CA 1
ATOM 1384 C C . GLU A 1 175 ? -14.935 20.431 24.954 1.00 33.91 175 GLU A C 1
ATOM 1386 O O . GLU A 1 175 ? -16.037 20.913 24.734 1.00 33.91 175 GLU A O 1
ATOM 1391 N N . LEU A 1 176 ? -14.760 19.252 25.588 1.00 39.31 176 LEU A N 1
ATOM 1392 C CA . LEU A 1 176 ? -15.774 18.452 26.316 1.00 39.31 176 LEU A CA 1
ATOM 1393 C C . LEU A 1 176 ? -17.204 18.571 25.754 1.00 39.31 176 LEU A C 1
ATOM 1395 O O . LEU A 1 176 ? -18.114 19.039 26.438 1.00 39.31 176 LEU A O 1
ATOM 1399 N N . GLU A 1 177 ? -17.403 18.142 24.507 1.00 46.84 177 GLU A N 1
ATOM 1400 C CA . GLU A 1 177 ? -18.736 18.161 23.907 1.00 46.84 177 GLU A CA 1
ATOM 1401 C C . GLU A 1 177 ? -19.688 17.189 24.633 1.00 46.84 177 GLU A C 1
ATOM 1403 O O . GLU A 1 177 ? -19.308 16.038 24.891 1.00 46.84 177 GLU A O 1
ATOM 1408 N N . PRO A 1 178 ? -20.931 17.609 24.937 1.00 52.19 178 PRO A N 1
ATOM 1409 C CA . PRO A 1 178 ? -21.974 16.707 25.414 1.00 52.19 178 PRO A CA 1
ATOM 1410 C C . PRO A 1 178 ? -22.251 15.576 24.403 1.00 52.19 178 PRO A C 1
ATOM 1412 O O . PRO A 1 178 ? -21.786 15.585 23.258 1.00 52.19 178 PRO A O 1
ATOM 1415 N N . TYR A 1 179 ? -22.989 14.549 24.840 1.00 58.56 179 TYR A N 1
ATOM 1416 C CA . TYR A 1 179 ? -23.471 13.496 23.940 1.00 58.56 179 TYR A CA 1
ATOM 1417 C C . TYR A 1 179 ? -24.197 14.166 22.759 1.00 58.56 179 TYR A C 1
ATOM 1419 O O . TYR A 1 179 ? -25.018 15.051 23.003 1.00 58.56 179 TYR A O 1
ATOM 1427 N N . PRO A 1 180 ? -23.959 13.768 21.492 1.00 71.06 180 PRO A N 1
ATOM 1428 C CA . PRO A 1 180 ? -24.418 14.515 20.312 1.00 71.06 180 PRO A CA 1
ATOM 1429 C C . PRO A 1 180 ? -25.936 14.391 20.081 1.00 71.06 180 PRO A C 1
ATOM 1431 O O . PRO A 1 180 ? -26.446 14.643 18.986 1.00 71.06 180 PRO A O 1
ATOM 1434 N N . ALA A 1 181 ? -26.658 13.931 21.099 1.00 80.94 181 ALA A N 1
ATOM 1435 C CA . ALA A 1 181 ? -28.093 13.831 21.155 1.00 80.94 181 ALA A CA 1
ATOM 1436 C C . ALA A 1 181 ? -28.584 13.968 22.602 1.00 80.94 181 ALA A C 1
ATOM 1438 O O . ALA A 1 181 ? -28.001 13.421 23.535 1.00 80.94 181 ALA A O 1
ATOM 1439 N N . THR A 1 182 ? -29.700 14.652 22.785 1.00 87.44 182 THR A N 1
ATOM 1440 C CA . THR A 1 182 ? -30.337 14.830 24.085 1.00 87.44 182 THR A CA 1
ATOM 1441 C C . THR A 1 182 ? -31.706 14.166 24.113 1.00 87.44 182 THR A C 1
ATOM 1443 O O . THR A 1 182 ? -32.369 13.985 23.090 1.00 87.44 182 THR A O 1
ATOM 1446 N N . MET A 1 183 ? -32.119 13.760 25.305 1.00 89.38 183 MET A N 1
ATOM 1447 C CA . MET A 1 183 ? -33.378 13.099 25.606 1.00 89.38 183 MET A CA 1
ATOM 1448 C C . MET A 1 183 ? -34.224 13.979 26.528 1.00 89.38 183 MET A C 1
ATOM 1450 O O . MET A 1 183 ? -33.677 14.759 27.309 1.00 89.38 183 MET A O 1
ATOM 1454 N N . PRO A 1 184 ? -35.561 13.831 26.510 1.00 89.50 184 PRO A N 1
ATOM 1455 C CA . PRO A 1 184 ? -36.419 14.509 27.468 1.00 89.50 184 PRO A CA 1
ATOM 1456 C C . PRO A 1 184 ? -36.110 14.024 28.887 1.00 89.50 184 PRO A C 1
ATOM 1458 O O . PRO A 1 184 ? -36.045 12.811 29.127 1.00 89.50 184 PRO A O 1
ATOM 1461 N N . THR A 1 185 ? -35.967 14.970 29.813 1.00 90.44 185 THR A N 1
ATOM 1462 C CA . THR A 1 185 ? -35.688 14.712 31.227 1.00 90.44 185 THR A CA 1
ATOM 1463 C C . THR A 1 185 ? -36.884 15.042 32.114 1.00 90.44 185 THR A C 1
ATOM 1465 O O . THR A 1 185 ? -37.780 15.806 31.746 1.00 90.44 185 THR A O 1
ATOM 1468 N N . THR A 1 186 ? -36.914 14.433 33.296 1.00 89.50 186 THR A N 1
ATOM 1469 C CA . THR A 1 186 ? -37.889 14.718 34.358 1.00 89.50 186 THR A CA 1
ATOM 1470 C C . THR A 1 186 ? -37.185 14.733 35.710 1.00 89.50 186 THR A C 1
ATOM 1472 O O . THR A 1 186 ? -36.228 13.985 35.890 1.00 89.50 186 THR A O 1
ATOM 1475 N N . ASP A 1 187 ? -37.720 15.468 36.685 1.00 88.12 187 ASP A N 1
ATOM 1476 C CA . ASP A 1 187 ? -37.191 15.529 38.062 1.00 88.12 187 ASP A CA 1
ATOM 1477 C C . ASP A 1 187 ? -37.467 14.259 38.904 1.00 88.12 187 ASP A C 1
ATOM 1479 O O . ASP A 1 187 ? -37.354 14.270 40.132 1.00 88.12 187 ASP A O 1
ATOM 1483 N N . GLU A 1 188 ? -37.879 13.157 38.272 1.00 91.44 188 GLU A N 1
ATOM 1484 C CA . GLU A 1 188 ? -38.066 11.876 38.952 1.00 91.44 188 GLU A CA 1
ATOM 1485 C C . GLU A 1 188 ? -36.718 11.314 39.443 1.00 91.44 188 GLU A C 1
ATOM 1487 O O . GLU A 1 188 ? -35.714 11.394 38.730 1.00 91.44 188 GLU A O 1
ATOM 1492 N N . PRO A 1 189 ? -36.672 10.719 40.650 1.00 91.00 189 PRO A N 1
ATOM 1493 C CA . PRO A 1 189 ? -35.432 10.201 41.210 1.00 91.00 189 PRO A CA 1
ATOM 1494 C C . PRO A 1 189 ? -34.933 8.959 40.462 1.00 91.00 189 PRO A C 1
ATOM 1496 O O . PRO A 1 189 ? -35.720 8.142 39.974 1.00 91.00 189 PRO A O 1
ATOM 1499 N N . ASP A 1 190 ? -33.612 8.780 40.468 1.00 94.81 190 ASP A N 1
ATOM 1500 C CA . ASP A 1 190 ? -32.956 7.568 39.982 1.00 94.81 190 ASP A CA 1
ATOM 1501 C C . ASP A 1 190 ? -33.509 6.314 40.675 1.00 94.81 190 ASP A C 1
ATOM 1503 O O . ASP A 1 190 ? -33.749 6.287 41.889 1.00 94.81 190 ASP A O 1
ATOM 1507 N N . ARG A 1 191 ? -33.672 5.238 39.902 1.00 94.88 191 ARG A N 1
ATOM 1508 C CA . ARG A 1 191 ? -34.189 3.960 40.400 1.00 94.88 191 ARG A CA 1
ATOM 1509 C C . ARG A 1 191 ? -33.496 2.764 39.763 1.00 94.88 191 ARG A C 1
ATOM 1511 O O . ARG A 1 191 ? -32.907 2.851 38.688 1.00 94.88 191 ARG A O 1
ATOM 1518 N N . ILE A 1 192 ? -33.634 1.609 40.406 1.00 94.12 192 ILE A N 1
ATOM 1519 C CA . ILE A 1 192 ? -33.254 0.334 39.793 1.00 94.12 192 ILE A CA 1
ATOM 1520 C C . ILE A 1 192 ? -34.222 -0.031 38.647 1.00 94.12 192 ILE A C 1
ATOM 1522 O O . ILE A 1 192 ? -35.409 0.328 38.706 1.00 94.12 192 ILE A O 1
ATOM 1526 N N . PRO A 1 193 ? -33.742 -0.725 37.600 1.00 93.00 193 PRO A N 1
ATOM 1527 C CA . PRO A 1 193 ? -34.601 -1.238 36.536 1.00 93.00 193 PRO A CA 1
ATOM 1528 C C . PRO A 1 193 ? -35.521 -2.348 37.059 1.00 93.00 193 PRO A C 1
ATOM 1530 O O . PRO A 1 193 ? -35.150 -3.094 37.968 1.00 93.00 193 PRO A O 1
ATOM 1533 N N . ASN A 1 194 ? -36.710 -2.475 36.470 1.00 93.06 194 ASN A N 1
ATOM 1534 C CA . ASN A 1 194 ? -37.558 -3.652 36.680 1.00 93.06 194 ASN A CA 1
ATOM 1535 C C . ASN A 1 194 ? -37.095 -4.840 35.806 1.00 93.06 194 ASN A C 1
ATOM 1537 O O . ASN A 1 194 ? -36.214 -4.691 34.956 1.00 93.06 194 ASN A O 1
ATOM 1541 N N . ASP A 1 195 ? -37.682 -6.024 36.010 1.00 89.56 195 ASP A N 1
ATOM 1542 C CA . ASP A 1 195 ? -37.264 -7.248 35.308 1.00 89.56 195 ASP A CA 1
ATOM 1543 C C . ASP A 1 195 ? -37.415 -7.148 33.778 1.00 89.56 195 ASP A C 1
ATOM 1545 O O . ASP A 1 195 ? -36.557 -7.638 33.040 1.00 89.56 195 ASP A O 1
ATOM 1549 N N . GLU A 1 196 ? -38.465 -6.480 33.289 1.00 89.88 196 GLU A N 1
ATOM 1550 C CA . GLU A 1 196 ? -38.705 -6.290 31.853 1.00 89.88 196 GLU A CA 1
ATOM 1551 C C . GLU A 1 196 ? -37.672 -5.338 31.232 1.00 89.88 196 GLU A C 1
ATOM 1553 O O . GLU A 1 196 ? -37.070 -5.652 30.204 1.00 89.88 196 GLU A O 1
ATOM 1558 N N . GLU A 1 197 ? -37.403 -4.201 31.878 1.00 92.19 197 GLU A N 1
ATOM 1559 C CA . GLU A 1 197 ? -36.381 -3.234 31.459 1.00 92.19 197 GLU A CA 1
ATOM 1560 C C . GLU A 1 197 ? -34.997 -3.884 31.434 1.00 92.19 197 GLU A C 1
ATOM 1562 O O . GLU A 1 197 ? -34.261 -3.762 30.453 1.00 92.19 197 GLU A O 1
ATOM 1567 N N . LEU A 1 198 ? -34.658 -4.641 32.480 1.00 89.56 198 LEU A N 1
ATOM 1568 C CA . LEU A 1 198 ? -33.387 -5.349 32.564 1.00 89.56 198 LEU A CA 1
ATOM 1569 C C . LEU A 1 198 ? -33.259 -6.411 31.462 1.00 89.56 198 LEU A C 1
ATOM 1571 O O . LEU A 1 198 ? -32.167 -6.611 30.924 1.00 89.56 198 LEU A O 1
ATOM 1575 N N . GLN A 1 199 ? -34.354 -7.073 31.081 1.00 87.56 199 GLN A N 1
ATOM 1576 C CA . GLN A 1 199 ? -34.368 -8.015 29.962 1.00 87.56 199 GLN A CA 1
ATOM 1577 C C . GLN A 1 199 ? -34.135 -7.314 28.615 1.00 87.56 199 GLN A C 1
ATOM 1579 O O . GLN A 1 199 ? -33.355 -7.815 27.797 1.00 87.56 199 GLN A O 1
ATOM 1584 N N . VAL A 1 200 ? -34.763 -6.157 28.386 1.00 89.75 200 VAL A N 1
ATOM 1585 C CA . VAL A 1 200 ? -34.558 -5.343 27.175 1.00 89.75 200 VAL A CA 1
ATOM 1586 C C . VAL A 1 200 ? -33.096 -4.908 27.062 1.00 89.75 200 VAL A C 1
ATOM 1588 O O . VAL A 1 200 ? -32.479 -5.116 26.017 1.00 89.75 200 VAL A O 1
ATOM 1591 N N . ILE A 1 201 ? -32.519 -4.394 28.151 1.00 89.31 201 ILE A N 1
ATOM 1592 C CA . ILE A 1 201 ? -31.119 -3.947 28.208 1.00 89.31 201 ILE A CA 1
ATOM 1593 C C . ILE A 1 201 ? -30.173 -5.107 27.895 1.00 89.31 201 ILE A C 1
ATOM 1595 O O . ILE A 1 201 ? -29.340 -5.005 26.996 1.00 89.31 201 ILE A O 1
ATOM 1599 N N . ASN A 1 202 ? -30.338 -6.244 28.576 1.00 85.81 202 ASN A N 1
ATOM 1600 C CA . ASN A 1 202 ? -29.503 -7.421 28.336 1.00 85.81 202 ASN A CA 1
ATOM 1601 C C . ASN A 1 202 ? -29.598 -7.914 26.887 1.00 85.81 202 ASN A C 1
ATOM 1603 O O . ASN A 1 202 ? -28.594 -8.310 26.311 1.00 85.81 202 ASN A O 1
ATOM 1607 N N . THR A 1 203 ? -30.787 -7.866 26.284 1.00 85.50 203 THR A N 1
ATOM 1608 C CA . THR A 1 203 ? -30.982 -8.279 24.886 1.00 85.50 203 THR A CA 1
ATOM 1609 C C . THR A 1 203 ? -30.284 -7.329 23.908 1.00 85.50 203 THR A C 1
ATOM 1611 O O . THR A 1 203 ? -29.785 -7.767 22.868 1.00 85.50 203 THR A O 1
ATOM 1614 N N . ALA A 1 204 ? -30.229 -6.035 24.229 1.00 86.69 204 ALA A N 1
ATOM 1615 C CA . ALA A 1 204 ? -29.616 -5.022 23.381 1.00 86.69 204 ALA A CA 1
ATOM 1616 C C . ALA A 1 204 ? -28.076 -5.050 23.394 1.00 86.69 204 ALA A C 1
ATOM 1618 O O . ALA A 1 204 ? -27.467 -4.698 22.391 1.00 86.69 204 ALA A O 1
ATOM 1619 N N . PHE A 1 205 ? -27.445 -5.526 24.470 1.00 81.62 205 PHE A N 1
ATOM 1620 C CA . PHE A 1 205 ? -25.988 -5.716 24.545 1.00 81.62 205 PHE A CA 1
ATOM 1621 C C . PHE A 1 205 ? -25.469 -6.995 23.843 1.00 81.62 205 PHE A C 1
ATOM 1623 O O . PHE A 1 205 ? -24.262 -7.240 23.832 1.00 81.62 205 PHE A O 1
ATOM 1630 N N . GLY A 1 206 ? -26.355 -7.812 23.259 1.00 67.62 206 GLY A N 1
ATOM 1631 C CA . GLY A 1 206 ? -26.020 -9.098 22.629 1.00 67.62 206 GLY A CA 1
ATOM 1632 C C . GLY A 1 206 ? -26.323 -10.311 23.522 1.00 67.62 206 GLY A C 1
ATOM 1633 O O . GLY A 1 206 ? -26.852 -10.176 24.622 1.00 67.62 206 GLY A O 1
ATOM 1634 N N . SER A 1 207 ? -26.042 -11.537 23.055 1.00 57.69 207 SER A N 1
ATOM 1635 C CA . SER A 1 207 ? -26.290 -12.745 23.866 1.00 57.69 207 SER A CA 1
ATOM 1636 C C . SER A 1 207 ? -25.455 -12.733 25.156 1.00 57.69 207 SER A C 1
ATOM 1638 O O . SER A 1 207 ? -24.397 -12.103 25.225 1.00 57.69 207 SER A O 1
ATOM 1640 N N . ARG A 1 208 ? -25.880 -13.486 26.184 1.00 57.62 208 ARG A N 1
ATOM 1641 C CA . ARG A 1 208 ? -25.107 -13.647 27.435 1.00 57.62 208 ARG A CA 1
ATOM 1642 C C . ARG A 1 208 ? -23.649 -14.065 27.191 1.00 57.62 208 ARG A C 1
ATOM 1644 O O . ARG A 1 208 ? -22.787 -13.713 27.991 1.00 57.62 208 ARG A O 1
ATOM 1651 N N . GLU A 1 209 ? -23.355 -14.780 26.101 1.00 54.38 209 GLU A N 1
ATOM 1652 C CA . GLU A 1 209 ? -21.984 -15.170 25.754 1.00 54.38 209 GLU A CA 1
ATOM 1653 C C . GLU A 1 209 ? -21.116 -13.986 25.294 1.00 54.38 209 GLU A C 1
ATOM 1655 O O . GLU A 1 209 ? -19.923 -13.963 25.599 1.00 54.38 209 GLU A O 1
ATOM 1660 N N . ALA A 1 210 ? -21.689 -12.986 24.613 1.00 54.16 210 ALA A N 1
ATOM 1661 C CA . ALA A 1 210 ? -20.960 -11.816 24.114 1.00 54.16 210 ALA A CA 1
ATOM 1662 C C . ALA A 1 210 ? -20.489 -10.898 25.256 1.00 54.16 210 ALA A C 1
ATOM 1664 O O . ALA A 1 210 ? -19.333 -10.466 25.284 1.00 54.16 210 ALA A O 1
ATOM 1665 N N . LEU A 1 211 ? -21.355 -10.676 26.249 1.00 64.00 211 LEU A N 1
ATOM 1666 C CA . LEU A 1 211 ? -21.018 -9.957 27.482 1.00 64.00 211 LEU A CA 1
ATOM 1667 C C . LEU A 1 211 ? -20.010 -10.738 28.343 1.00 64.00 211 LEU A C 1
ATOM 1669 O O . LEU A 1 211 ? -19.034 -10.167 28.841 1.00 64.00 211 LEU A O 1
ATOM 1673 N N . ALA A 1 212 ? -20.174 -12.064 28.443 1.00 61.31 212 ALA A N 1
ATOM 1674 C CA . ALA A 1 212 ? -19.252 -12.935 29.173 1.00 61.31 212 ALA A CA 1
ATOM 1675 C C . ALA A 1 212 ? -17.843 -12.963 28.554 1.00 61.31 212 ALA A C 1
ATOM 1677 O O . ALA A 1 212 ? -16.852 -12.926 29.287 1.00 61.31 212 ALA A O 1
ATOM 1678 N N . ALA A 1 213 ? -17.734 -12.958 27.221 1.00 58.16 213 ALA A N 1
ATOM 1679 C CA . ALA A 1 213 ? -16.455 -12.874 26.513 1.00 58.16 213 ALA A CA 1
ATOM 1680 C C . ALA A 1 213 ? -15.684 -11.582 26.844 1.00 58.16 213 ALA A C 1
ATOM 1682 O O . ALA A 1 213 ? -14.452 -11.591 26.891 1.00 58.16 213 ALA A O 1
ATOM 1683 N N . LYS A 1 214 ? -16.404 -10.492 27.139 1.00 61.16 214 LYS A N 1
ATOM 1684 C CA . LYS A 1 214 ? -15.840 -9.199 27.554 1.00 61.16 214 LYS A CA 1
ATOM 1685 C C . LYS A 1 214 ? -15.728 -9.022 29.075 1.00 61.16 214 LYS A C 1
ATOM 1687 O O . LYS A 1 214 ? -15.261 -7.981 29.521 1.00 61.16 214 LYS A O 1
ATOM 1692 N N . ARG A 1 215 ? -16.075 -10.045 29.871 1.00 71.06 215 ARG A N 1
ATOM 1693 C CA . ARG A 1 215 ? -16.070 -10.034 31.352 1.00 71.06 215 ARG A CA 1
ATOM 1694 C C . ARG A 1 215 ? -16.955 -8.941 31.972 1.00 71.06 215 ARG A C 1
ATOM 1696 O O . ARG A 1 215 ? -16.638 -8.433 33.045 1.00 71.06 215 ARG A O 1
ATOM 1703 N N . ILE A 1 216 ? -18.060 -8.601 31.311 1.00 70.94 216 ILE A N 1
ATOM 1704 C CA . ILE A 1 216 ? -19.038 -7.616 31.785 1.00 70.94 216 ILE A CA 1
ATOM 1705 C C . ILE A 1 216 ? -20.306 -8.364 32.211 1.00 70.94 216 ILE A C 1
ATOM 1707 O O . ILE A 1 216 ? -20.820 -9.196 31.468 1.00 70.94 216 ILE A O 1
ATOM 1711 N N . THR A 1 217 ? -20.816 -8.063 33.403 1.00 77.06 217 THR A N 1
ATOM 1712 C CA . THR A 1 217 ? -22.098 -8.577 33.913 1.00 77.06 217 THR A CA 1
ATOM 1713 C C . THR A 1 217 ? -23.008 -7.384 34.141 1.00 77.06 217 THR A C 1
ATOM 1715 O O . THR A 1 217 ? -22.548 -6.445 34.771 1.00 77.06 217 THR A O 1
ATOM 1718 N N . LEU A 1 218 ? -24.257 -7.400 33.668 1.00 81.00 218 LEU A N 1
ATOM 1719 C CA . LEU A 1 218 ? -25.242 -6.338 33.919 1.00 81.00 218 LEU A CA 1
ATOM 1720 C C . LEU A 1 218 ? -26.368 -6.880 34.809 1.00 81.00 218 LEU A C 1
ATOM 1722 O O . LEU A 1 218 ? -27.033 -7.855 34.456 1.00 81.00 218 LEU A O 1
ATOM 1726 N N . ASP A 1 219 ? -26.565 -6.266 35.971 1.00 83.31 219 ASP A N 1
ATOM 1727 C CA . ASP A 1 219 ? -27.607 -6.590 36.941 1.00 83.31 219 ASP A CA 1
ATOM 1728 C C . ASP A 1 219 ? -28.139 -5.319 37.635 1.00 83.31 219 ASP A C 1
ATOM 1730 O O . ASP A 1 219 ? -27.744 -4.192 37.334 1.00 83.31 219 ASP A O 1
ATOM 1734 N N . THR A 1 220 ? -29.064 -5.479 38.582 1.00 84.06 220 THR A N 1
ATOM 1735 C CA . THR A 1 220 ? -29.680 -4.351 39.301 1.00 84.06 220 THR A CA 1
ATOM 1736 C C . THR A 1 220 ? -28.702 -3.557 40.179 1.00 84.06 220 THR A C 1
ATOM 1738 O O . THR A 1 220 ? -29.111 -2.569 40.781 1.00 84.06 220 THR A O 1
ATOM 1741 N N . LYS A 1 221 ? -27.439 -3.984 40.324 1.00 83.56 221 LYS A N 1
ATOM 1742 C CA . LYS A 1 221 ? -26.409 -3.284 41.110 1.00 83.56 221 LYS A CA 1
ATOM 1743 C C . LYS A 1 221 ? -25.558 -2.345 40.266 1.00 83.56 221 LYS A C 1
ATOM 1745 O O . LYS A 1 221 ? -24.898 -1.482 40.836 1.00 83.56 221 LYS A O 1
ATOM 1750 N N . ASN A 1 222 ? -25.529 -2.522 38.948 1.00 86.69 222 ASN A N 1
ATOM 1751 C CA . ASN A 1 222 ? -24.703 -1.715 38.049 1.00 86.69 222 ASN A CA 1
ATOM 1752 C C . ASN A 1 222 ? -25.463 -1.156 36.840 1.00 86.69 222 ASN A C 1
ATOM 1754 O O . ASN A 1 222 ? -24.842 -0.652 35.904 1.00 86.69 222 ASN A O 1
ATOM 1758 N N . VAL A 1 223 ? -26.793 -1.187 36.905 1.00 91.50 223 VAL A N 1
ATOM 1759 C CA . VAL A 1 223 ? -27.696 -0.503 35.982 1.00 91.50 223 VAL A CA 1
ATOM 1760 C C . VAL A 1 223 ? -28.630 0.400 36.781 1.00 91.50 223 VAL A C 1
ATOM 1762 O O . VAL A 1 223 ? -29.255 -0.043 37.746 1.00 91.50 223 VAL A O 1
ATOM 1765 N N . VAL A 1 224 ? -28.744 1.655 36.356 1.00 95.12 224 VAL A N 1
ATOM 1766 C CA . VAL A 1 224 ? -29.607 2.675 36.956 1.00 95.12 224 VAL A CA 1
ATOM 1767 C C . VAL A 1 224 ? -30.485 3.283 35.869 1.00 95.12 224 VAL A C 1
ATOM 1769 O O . VAL A 1 224 ? -30.002 3.697 34.817 1.00 95.12 224 VAL A O 1
ATOM 1772 N N . ILE A 1 225 ? -31.788 3.357 36.128 1.00 95.94 225 ILE A N 1
ATOM 1773 C CA . ILE A 1 225 ? -32.705 4.155 35.319 1.00 95.94 225 ILE A CA 1
ATOM 1774 C C . ILE A 1 225 ? -32.697 5.567 35.890 1.00 95.94 225 ILE A C 1
ATOM 1776 O O . ILE A 1 225 ? -33.072 5.762 37.048 1.00 95.94 225 ILE A O 1
ATOM 1780 N N . SER A 1 226 ? -32.270 6.526 35.075 1.00 95.56 226 SER A N 1
ATOM 1781 C CA . SER A 1 226 ? -32.123 7.927 35.457 1.00 95.56 226 SER A CA 1
ATOM 1782 C C . SER A 1 226 ? -32.995 8.807 34.559 1.00 95.56 226 SER A C 1
ATOM 1784 O O . SER A 1 226 ? -32.610 9.124 33.432 1.00 95.56 226 SER A O 1
ATOM 1786 N N . PRO A 1 227 ? -34.202 9.186 35.017 1.00 93.25 227 PRO A N 1
ATOM 1787 C CA . PRO A 1 227 ? -35.095 10.071 34.268 1.00 93.25 227 PRO A CA 1
ATOM 1788 C C . PRO A 1 227 ? -34.543 11.488 34.063 1.00 93.25 227 PRO A C 1
ATOM 1790 O O . PRO A 1 227 ? -34.991 12.188 33.159 1.00 93.25 227 PRO A O 1
ATOM 1793 N N . ALA A 1 228 ? -33.568 11.905 34.874 1.00 91.75 228 ALA A N 1
ATOM 1794 C CA . ALA A 1 228 ? -32.879 13.188 34.749 1.00 91.75 228 ALA A CA 1
ATOM 1795 C C . ALA A 1 228 ? -31.703 13.160 33.749 1.00 91.75 228 ALA A C 1
ATOM 1797 O O . ALA A 1 228 ? -31.077 14.191 33.513 1.00 91.75 228 ALA A O 1
ATOM 1798 N N . LEU A 1 229 ? -31.375 11.999 33.169 1.00 91.00 229 LEU A N 1
ATOM 1799 C CA . LEU A 1 229 ? -30.251 11.857 32.247 1.00 91.00 229 LEU A CA 1
ATOM 1800 C C . LEU A 1 229 ? -30.585 12.443 30.871 1.00 91.00 229 LEU A C 1
ATOM 1802 O O . LEU A 1 229 ? -31.485 11.956 30.191 1.00 91.00 229 LEU A O 1
ATOM 1806 N N . GLU A 1 230 ? -29.833 13.449 30.433 1.00 88.81 230 GLU A N 1
ATOM 1807 C CA . GLU A 1 230 ? -30.006 14.041 29.098 1.00 88.81 230 GLU A CA 1
ATOM 1808 C C . GLU A 1 230 ? -29.477 13.132 27.982 1.00 88.81 230 GLU A C 1
ATOM 1810 O O . GLU A 1 230 ? -30.002 13.162 26.876 1.00 88.81 230 GLU A O 1
ATOM 1815 N N . ALA A 1 231 ? -28.485 12.284 28.249 1.00 88.25 231 ALA A N 1
ATOM 1816 C CA . ALA A 1 231 ? -28.012 11.297 27.283 1.00 88.25 231 ALA A CA 1
ATOM 1817 C C . ALA A 1 231 ? -28.961 10.079 27.196 1.00 88.25 231 ALA A C 1
ATOM 1819 O O . ALA A 1 231 ? -29.628 9.730 28.175 1.00 88.25 231 ALA A O 1
ATOM 1820 N N . PRO A 1 232 ? -29.009 9.362 26.058 1.00 89.12 232 PRO A N 1
ATOM 1821 C CA . PRO A 1 232 ? -29.773 8.117 25.945 1.00 89.12 232 PRO A CA 1
ATOM 1822 C C . PRO A 1 232 ? -29.322 7.058 26.953 1.00 89.12 232 PRO A C 1
ATOM 1824 O O . PRO A 1 232 ? -30.152 6.375 27.566 1.00 89.12 232 PRO A O 1
ATOM 1827 N N . ALA A 1 233 ? -28.011 6.943 27.122 1.00 91.31 233 ALA A N 1
ATOM 1828 C CA . ALA A 1 233 ? -27.340 6.155 28.133 1.00 91.31 233 ALA A CA 1
ATOM 1829 C C . ALA A 1 233 ? -25.968 6.788 28.411 1.00 91.31 233 ALA A C 1
ATOM 1831 O O . ALA A 1 233 ? -25.470 7.568 27.603 1.00 91.31 233 ALA A O 1
ATOM 1832 N N . GLU A 1 234 ? -25.403 6.507 29.581 1.00 89.62 234 GLU A N 1
ATOM 1833 C CA . GLU A 1 234 ? -24.079 6.987 29.967 1.00 89.62 234 GLU A CA 1
ATOM 1834 C C . GLU A 1 234 ? -23.460 6.050 31.011 1.00 89.62 234 GLU A C 1
ATOM 1836 O O . GLU A 1 234 ? -24.117 5.647 31.976 1.00 89.62 234 GLU A O 1
ATOM 1841 N N . VAL A 1 235 ? -22.176 5.722 30.872 1.00 87.25 235 VAL A N 1
ATOM 1842 C CA . VAL A 1 235 ? -21.443 4.917 31.859 1.00 87.25 235 VAL A CA 1
ATOM 1843 C C . VAL A 1 235 ? -20.643 5.823 32.794 1.00 87.25 235 VAL A C 1
ATOM 1845 O O . VAL A 1 235 ? -19.648 6.424 32.397 1.00 87.25 235 VAL A O 1
ATOM 1848 N N . LYS A 1 236 ? -21.009 5.851 34.081 1.00 85.31 236 LYS A N 1
ATOM 1849 C CA . LYS A 1 236 ? -20.269 6.578 35.130 1.00 85.31 236 LYS A CA 1
ATOM 1850 C C . LYS A 1 236 ? -19.673 5.600 36.123 1.00 85.31 236 LYS A C 1
ATOM 1852 O O . LYS A 1 236 ? -20.397 4.868 36.795 1.00 85.31 236 LYS A O 1
ATOM 1857 N N . SER A 1 237 ? -18.345 5.590 36.239 1.00 82.69 237 SER A N 1
ATOM 1858 C CA . SER A 1 237 ? -17.620 4.733 37.194 1.00 82.69 237 SER A CA 1
ATOM 1859 C C . SER A 1 237 ? -17.993 3.242 37.092 1.00 82.69 237 SER A C 1
ATOM 1861 O O . SER A 1 237 ? -18.063 2.543 38.100 1.00 82.69 237 SER A O 1
ATOM 1863 N N . GLY A 1 238 ? -18.256 2.756 35.873 1.00 80.69 238 GLY A N 1
ATOM 1864 C CA . GLY A 1 238 ? -18.652 1.367 35.610 1.00 80.69 238 GLY A CA 1
ATOM 1865 C C . GLY A 1 238 ? -20.122 1.037 35.901 1.00 80.69 238 GLY A C 1
ATOM 1866 O O . GLY A 1 238 ? -20.498 -0.130 35.814 1.00 80.69 238 GLY A O 1
ATOM 1867 N N . ILE A 1 239 ? -20.945 2.035 36.236 1.00 86.56 239 ILE A N 1
ATOM 1868 C CA . ILE A 1 239 ? -22.401 1.913 36.367 1.00 86.56 239 ILE A CA 1
ATOM 1869 C C . ILE A 1 239 ? -23.043 2.502 35.112 1.00 86.56 239 ILE A C 1
ATOM 1871 O O . ILE A 1 239 ? -22.710 3.618 34.714 1.00 86.56 239 ILE A O 1
ATOM 1875 N N . LEU A 1 240 ? -23.962 1.755 34.506 1.00 92.62 240 LEU A N 1
ATOM 1876 C CA . LEU A 1 240 ? -24.710 2.177 33.329 1.00 92.62 240 LEU A CA 1
ATOM 1877 C C . LEU A 1 240 ? -25.972 2.937 33.752 1.00 92.62 240 LEU A C 1
ATOM 1879 O O . LEU A 1 240 ? -26.887 2.348 34.328 1.00 92.62 240 LEU A O 1
ATOM 1883 N N . TYR A 1 241 ? -26.025 4.227 33.443 1.00 93.12 241 TYR A N 1
ATOM 1884 C CA . TYR A 1 241 ? -27.198 5.081 33.606 1.00 93.12 241 TYR A CA 1
ATOM 1885 C C . TYR A 1 241 ? -27.960 5.130 32.286 1.00 93.12 241 TYR A C 1
ATOM 1887 O O . TYR A 1 241 ? -27.357 5.241 31.222 1.00 93.12 241 TYR A O 1
ATOM 1895 N N . ILE A 1 242 ? -29.285 5.022 32.339 1.00 94.06 242 ILE A N 1
ATOM 1896 C CA . ILE A 1 242 ? -30.128 4.959 31.141 1.00 94.06 242 ILE A CA 1
ATOM 1897 C C . ILE A 1 242 ? -31.310 5.901 31.308 1.00 94.06 242 ILE A C 1
ATOM 1899 O O . ILE A 1 242 ? -32.037 5.811 32.302 1.00 94.06 242 ILE A O 1
ATOM 1903 N N . ASN A 1 243 ? -31.555 6.749 30.307 1.00 94.12 243 ASN A N 1
ATOM 1904 C CA . ASN A 1 243 ? -32.808 7.486 30.240 1.00 94.12 243 ASN A CA 1
ATOM 1905 C C . ASN A 1 243 ? -33.943 6.497 29.890 1.00 94.12 243 ASN A C 1
ATOM 1907 O O . ASN A 1 243 ? -33.856 5.789 28.882 1.00 94.12 243 ASN A O 1
ATOM 1911 N N . PRO A 1 244 ? -35.037 6.424 30.670 1.00 93.25 244 PRO A N 1
ATOM 1912 C CA . PRO A 1 244 ? -36.110 5.451 30.448 1.00 93.25 244 PRO A CA 1
ATOM 1913 C C . PRO A 1 244 ? -36.782 5.562 29.069 1.00 93.25 244 PRO A C 1
ATOM 1915 O O . PRO A 1 244 ? -37.295 4.568 28.553 1.00 93.25 244 PRO A O 1
ATOM 1918 N N . ASN A 1 245 ? -36.774 6.740 28.439 1.00 92.00 245 ASN A N 1
ATOM 1919 C CA . ASN A 1 245 ? -37.313 6.916 27.090 1.00 92.00 245 ASN A CA 1
ATOM 1920 C C . ASN A 1 245 ? -36.489 6.162 26.035 1.00 92.00 245 ASN A C 1
ATOM 1922 O O . ASN A 1 245 ? -37.059 5.706 25.042 1.00 92.00 245 ASN A O 1
ATOM 1926 N N . THR A 1 246 ? -35.189 5.952 26.270 1.00 91.56 246 THR A N 1
ATOM 1927 C CA . THR A 1 246 ? -34.310 5.167 25.393 1.00 91.56 246 THR A CA 1
ATOM 1928 C C . THR A 1 246 ? -34.851 3.760 25.204 1.00 91.56 246 THR A C 1
ATOM 1930 O O . THR A 1 246 ? -34.940 3.295 24.074 1.00 91.56 246 THR A O 1
ATOM 1933 N N . LEU A 1 247 ? -35.320 3.116 26.279 1.00 91.50 247 LEU A N 1
ATOM 1934 C CA . LEU A 1 247 ? -35.832 1.738 26.266 1.00 91.50 247 LEU A CA 1
ATOM 1935 C C . LEU A 1 247 ? -37.113 1.555 25.434 1.00 91.50 247 LEU A C 1
ATOM 1937 O O . LEU A 1 247 ? -37.494 0.427 25.133 1.00 91.50 247 LEU A O 1
ATOM 1941 N N . ARG A 1 248 ? -37.769 2.651 25.033 1.00 89.31 248 ARG A N 1
ATOM 1942 C CA . ARG A 1 248 ? -38.931 2.642 24.129 1.00 89.31 248 ARG A CA 1
ATOM 1943 C C . ARG A 1 248 ? -38.527 2.650 22.649 1.00 89.31 248 ARG A C 1
ATOM 1945 O O . ARG A 1 248 ? -39.396 2.609 21.778 1.00 89.31 248 ARG A O 1
ATOM 1952 N N . GLY A 1 249 ? -37.229 2.756 22.359 1.00 87.19 249 GLY A N 1
ATOM 1953 C CA . GLY A 1 249 ? -36.679 2.775 21.009 1.00 87.19 249 GLY A CA 1
ATOM 1954 C C . GLY A 1 249 ? -36.758 1.415 20.298 1.00 87.19 249 GLY A C 1
ATOM 1955 O O . GLY A 1 249 ? -36.930 0.378 20.940 1.00 87.19 249 GLY A O 1
ATOM 1956 N N . PRO A 1 250 ? -36.621 1.384 18.959 1.00 88.62 250 PRO A N 1
ATOM 1957 C CA . PRO A 1 250 ? -36.595 0.137 18.198 1.00 88.62 250 PRO A CA 1
ATOM 1958 C C . PRO A 1 250 ? -35.420 -0.767 18.620 1.00 88.62 250 PRO A C 1
ATOM 1960 O O . PRO A 1 250 ? -34.322 -0.247 18.832 1.00 88.62 250 PRO A O 1
ATOM 1963 N N . PRO A 1 251 ? -35.575 -2.107 18.644 1.00 87.38 251 PRO A N 1
ATOM 1964 C CA . PRO A 1 251 ? -34.522 -3.028 19.089 1.00 87.38 251 PRO A CA 1
ATOM 1965 C C . PRO A 1 251 ? -33.170 -2.863 18.380 1.00 87.38 251 PRO A C 1
ATOM 1967 O O . PRO A 1 251 ? -32.124 -2.995 19.006 1.00 87.38 251 PRO A O 1
ATOM 1970 N N . GLU A 1 252 ? -33.174 -2.550 17.084 1.00 85.00 252 GLU A N 1
ATOM 1971 C CA . GLU A 1 252 ? -31.946 -2.321 16.309 1.00 85.00 252 GLU A CA 1
ATOM 1972 C C . GLU A 1 252 ? -31.199 -1.058 16.757 1.00 85.00 252 GLU A C 1
ATOM 1974 O O . GLU A 1 252 ? -29.973 -1.045 16.798 1.00 85.00 252 GLU A O 1
ATOM 1979 N N . GLN A 1 253 ? -31.930 -0.019 17.160 1.00 88.00 253 GLN A N 1
ATOM 1980 C CA . GLN A 1 253 ? -31.354 1.234 17.652 1.00 88.00 253 GLN A CA 1
ATOM 1981 C C . GLN A 1 253 ? -30.849 1.083 19.084 1.00 88.00 253 GLN A C 1
ATOM 1983 O O . GLN A 1 253 ? -29.790 1.609 19.417 1.00 88.00 253 GLN A O 1
ATOM 1988 N N . LEU A 1 254 ? -31.542 0.279 19.898 1.00 87.94 254 LEU A N 1
ATOM 1989 C CA . LEU A 1 254 ? -31.036 -0.131 21.206 1.00 87.94 254 LEU A CA 1
ATOM 1990 C C . LEU A 1 254 ? -29.697 -0.856 21.061 1.00 87.94 254 LEU A C 1
ATOM 1992 O O . LEU A 1 254 ? -28.773 -0.550 21.800 1.00 87.94 254 LEU A O 1
ATOM 1996 N N . LYS A 1 255 ? -29.545 -1.762 20.087 1.00 88.50 255 LYS A N 1
ATOM 1997 C CA . LYS A 1 255 ? -28.250 -2.417 19.839 1.00 88.50 255 LYS A CA 1
ATOM 1998 C C . LYS A 1 255 ? -27.155 -1.428 19.458 1.00 88.50 255 LYS A C 1
ATOM 2000 O O . LYS A 1 255 ? -26.049 -1.537 19.964 1.00 88.50 255 LYS A O 1
ATOM 2005 N N . ILE A 1 256 ? -27.450 -0.441 18.617 1.00 86.81 256 ILE A N 1
ATOM 2006 C CA . ILE A 1 256 ? -26.459 0.582 18.255 1.00 86.81 256 ILE A CA 1
ATOM 2007 C C . ILE A 1 256 ? -26.014 1.370 19.496 1.00 86.81 256 ILE A C 1
ATOM 2009 O O . ILE A 1 256 ? -24.815 1.530 19.707 1.00 86.81 256 ILE A O 1
ATOM 2013 N N . ILE A 1 257 ? -26.961 1.809 20.332 1.00 86.69 257 ILE A N 1
ATOM 2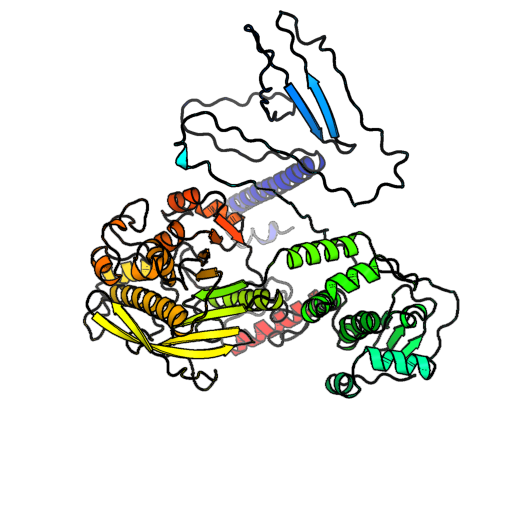014 C CA . ILE A 1 257 ? -26.665 2.546 21.569 1.00 86.69 257 ILE A CA 1
ATOM 2015 C C . ILE A 1 257 ? -25.885 1.654 22.539 1.00 86.69 257 ILE A C 1
ATOM 2017 O O . ILE A 1 257 ? -24.819 2.027 23.005 1.00 86.69 257 ILE A O 1
ATOM 2021 N N . PHE A 1 258 ? -26.364 0.446 22.817 1.00 88.56 258 PHE A N 1
ATOM 2022 C CA . PHE A 1 258 ? -25.779 -0.402 23.848 1.00 88.56 258 PHE A CA 1
ATOM 2023 C C . PHE A 1 258 ? -24.558 -1.192 23.360 1.00 88.56 258 PHE A C 1
ATOM 2025 O O . PHE A 1 258 ? -23.471 -1.040 23.906 1.00 88.56 258 PHE A O 1
ATOM 2032 N N . GLU A 1 259 ? -24.694 -2.022 22.328 1.00 84.56 259 GLU A N 1
ATOM 2033 C CA . GLU A 1 259 ? -23.598 -2.843 21.793 1.00 84.56 259 GLU A CA 1
ATOM 2034 C C . GLU A 1 259 ? -22.575 -2.015 21.001 1.00 84.56 259 GLU A C 1
ATOM 2036 O O . GLU A 1 259 ? -21.372 -2.255 21.117 1.00 84.56 259 GLU A O 1
ATOM 2041 N N . GLY A 1 260 ? -23.041 -1.044 20.210 1.00 79.56 260 GLY A N 1
ATOM 2042 C CA . GLY A 1 260 ? -22.181 -0.207 19.371 1.00 79.56 260 GLY A CA 1
ATOM 2043 C C . GLY A 1 260 ? -21.438 0.893 20.137 1.00 79.56 260 GLY A C 1
ATOM 2044 O O . GLY A 1 260 ? -20.292 1.188 19.794 1.00 79.56 260 GLY A O 1
ATOM 2045 N N . HIS A 1 261 ? -22.057 1.464 21.179 1.00 84.75 261 HIS A N 1
ATOM 2046 C CA . HIS A 1 261 ? -21.534 2.637 21.888 1.00 84.75 261 HIS A CA 1
ATOM 2047 C C . HIS A 1 261 ? -21.236 2.375 23.376 1.00 84.75 261 HIS A C 1
ATOM 2049 O O . HIS A 1 261 ? -20.069 2.354 23.764 1.00 84.75 261 HIS A O 1
ATOM 2055 N N . GLU A 1 262 ? -22.239 2.097 24.217 1.00 86.38 262 GLU A N 1
ATOM 2056 C CA . GLU A 1 262 ? -22.043 1.952 25.674 1.00 86.38 262 GLU A CA 1
ATOM 2057 C C . GLU A 1 262 ? -21.134 0.777 26.052 1.00 86.38 262 GLU A C 1
ATOM 2059 O O . GLU A 1 262 ? -20.419 0.815 27.053 1.00 86.38 262 GLU A O 1
ATOM 2064 N N . LEU A 1 263 ? -21.106 -0.280 25.241 1.00 83.06 263 LEU A N 1
ATOM 2065 C CA . LEU A 1 263 ? -20.202 -1.406 25.448 1.00 83.06 263 LEU A CA 1
ATOM 2066 C C . LEU A 1 263 ? -18.734 -0.989 25.305 1.00 83.06 263 LEU A C 1
ATOM 2068 O O . LEU A 1 263 ? -17.866 -1.580 25.956 1.00 83.06 263 LEU A O 1
ATOM 2072 N N . CYS A 1 264 ? -18.447 0.013 24.471 1.00 78.00 264 CYS A N 1
ATOM 2073 C CA . CYS A 1 264 ? -17.117 0.596 24.347 1.00 78.00 264 CYS A CA 1
ATOM 2074 C C . CYS A 1 264 ? -16.754 1.342 25.641 1.00 78.00 264 CYS A C 1
ATOM 2076 O O . CYS A 1 264 ? -15.708 1.068 26.233 1.00 78.00 264 CYS A O 1
ATOM 2078 N N . HIS A 1 265 ? -17.661 2.160 26.170 1.00 80.19 265 HIS A N 1
ATOM 2079 C CA . HIS A 1 265 ? -17.468 2.835 27.459 1.00 80.19 265 HIS A CA 1
ATOM 2080 C C . HIS A 1 265 ? -17.281 1.859 28.627 1.00 80.19 265 HIS A C 1
ATOM 2082 O O . HIS A 1 265 ? -16.328 1.984 29.397 1.00 80.19 265 HIS A O 1
ATOM 2088 N N . LEU A 1 266 ? -18.096 0.800 28.711 1.00 81.50 266 LEU A N 1
ATOM 2089 C CA . LEU A 1 266 ? -17.917 -0.282 29.695 1.00 81.50 266 LEU A CA 1
ATOM 2090 C C . LEU A 1 266 ? -16.582 -1.030 29.528 1.00 81.50 266 LEU A C 1
ATOM 2092 O O . LEU A 1 266 ? -16.076 -1.619 30.483 1.00 81.50 266 LEU A O 1
ATOM 2096 N N . SER A 1 267 ? -15.999 -1.000 28.327 1.00 75.12 267 SER A N 1
ATOM 2097 C CA . SER A 1 267 ? -14.682 -1.576 28.028 1.00 75.12 267 SER A CA 1
ATOM 2098 C C . SER A 1 267 ? -13.521 -0.588 28.245 1.00 75.12 267 SER A C 1
ATOM 2100 O O . SER A 1 267 ? -12.364 -0.969 28.061 1.00 75.12 267 SER A O 1
ATOM 2102 N N . GLY A 1 268 ? -13.800 0.655 28.660 1.00 74.69 268 GLY A N 1
ATOM 2103 C CA . GLY A 1 268 ? -12.803 1.679 28.995 1.00 74.69 268 GLY A CA 1
ATOM 2104 C C . GLY A 1 268 ? -12.341 2.566 27.831 1.00 74.69 268 GLY A C 1
ATOM 2105 O O . GLY A 1 268 ? -11.325 3.261 27.963 1.00 74.69 268 GLY A O 1
ATOM 2106 N N . TYR A 1 269 ? -13.045 2.539 26.698 1.00 69.50 269 TYR A N 1
ATOM 2107 C CA . TYR A 1 269 ? -12.833 3.500 25.611 1.00 69.50 269 TYR A CA 1
ATOM 2108 C C . TYR A 1 269 ? -13.390 4.873 26.006 1.00 69.50 269 TYR A C 1
ATOM 2110 O O . TYR A 1 269 ? -14.289 4.956 26.835 1.00 69.50 269 TYR A O 1
ATOM 2118 N N . ASP A 1 270 ? -12.808 5.951 25.479 1.00 75.44 270 ASP A N 1
ATOM 2119 C CA . ASP A 1 270 ? -13.369 7.297 25.676 1.00 75.44 270 ASP A CA 1
ATOM 2120 C C . ASP A 1 270 ? -14.466 7.617 24.649 1.00 75.44 270 ASP A C 1
ATOM 2122 O O . ASP A 1 270 ? -14.773 6.812 23.771 1.00 75.44 270 ASP A O 1
ATOM 2126 N N . GLU A 1 271 ? -15.093 8.786 24.781 1.00 73.81 271 GLU A N 1
ATOM 2127 C CA . GLU A 1 271 ? -16.230 9.205 23.955 1.00 73.81 271 GLU A CA 1
ATOM 2128 C C . GLU A 1 271 ? -15.888 9.271 22.465 1.00 73.81 271 GLU A C 1
ATOM 2130 O O . GLU A 1 271 ? -16.641 8.777 21.626 1.00 73.81 271 GLU A O 1
ATOM 2135 N N . GLN A 1 272 ? -14.720 9.808 22.112 1.00 62.38 272 GLN A N 1
ATOM 2136 C CA . GLN A 1 272 ? -14.314 9.917 20.714 1.00 62.38 272 GLN A CA 1
ATOM 2137 C C . GLN A 1 272 ? -13.996 8.541 20.111 1.00 62.38 272 GLN A C 1
ATOM 2139 O O . GLN A 1 272 ? -14.423 8.237 18.993 1.00 62.38 272 GLN A O 1
ATOM 2144 N N . GLU A 1 273 ? -13.274 7.693 20.851 1.00 59.47 273 GLU A N 1
ATOM 2145 C CA . GLU A 1 273 ? -13.015 6.300 20.472 1.00 59.47 273 GLU A CA 1
ATOM 2146 C C . GLU A 1 273 ? -14.334 5.532 20.273 1.00 59.47 273 GLU A C 1
ATOM 2148 O O . GLU A 1 273 ? -14.526 4.876 19.244 1.00 59.47 273 GLU A O 1
ATOM 2153 N N . SER A 1 274 ? -15.272 5.673 21.211 1.00 70.25 274 SER A N 1
ATOM 2154 C CA . SER A 1 274 ? -16.580 5.015 21.178 1.00 70.25 274 SER A CA 1
ATOM 2155 C C . SER A 1 274 ? -17.430 5.496 20.002 1.00 70.25 274 SER A C 1
ATOM 2157 O O . SER A 1 274 ? -18.014 4.668 19.302 1.00 70.25 274 SER A O 1
ATOM 2159 N N . ARG A 1 275 ? -17.437 6.802 19.689 1.00 73.75 275 ARG A N 1
ATOM 2160 C CA . ARG A 1 275 ? -18.107 7.359 18.494 1.00 73.75 275 ARG A CA 1
ATOM 2161 C C . ARG A 1 275 ? -17.548 6.769 17.197 1.00 73.75 275 ARG A C 1
ATOM 2163 O O . ARG A 1 275 ? -18.320 6.338 16.340 1.00 73.75 275 ARG A O 1
ATOM 2170 N N . ASN A 1 276 ? -16.225 6.692 17.059 1.00 62.62 276 ASN A N 1
ATOM 2171 C CA . ASN A 1 276 ? -15.589 6.110 15.872 1.00 62.62 276 ASN A CA 1
ATOM 2172 C C . ASN A 1 276 ? -15.941 4.626 15.700 1.00 62.62 276 ASN A C 1
ATOM 2174 O O . ASN A 1 276 ? -16.283 4.195 14.597 1.00 62.62 276 ASN A O 1
ATOM 2178 N N . LEU A 1 277 ? -15.908 3.853 16.787 1.00 64.00 277 LEU A N 1
ATOM 2179 C CA . LEU A 1 277 ? -16.306 2.444 16.780 1.00 64.00 277 LEU A CA 1
ATOM 2180 C C . LEU A 1 277 ? -17.800 2.271 16.483 1.00 64.00 277 LEU A C 1
ATOM 2182 O O . LEU A 1 277 ? -18.170 1.364 15.742 1.00 64.00 277 LEU A O 1
ATOM 2186 N N . THR A 1 278 ? -18.649 3.178 16.972 1.00 77.19 278 THR A N 1
ATOM 2187 C CA . THR A 1 278 ? -20.087 3.191 16.663 1.00 77.19 278 THR A CA 1
ATOM 2188 C C . THR A 1 278 ? -20.317 3.416 15.168 1.00 77.19 278 THR A C 1
ATOM 2190 O O . THR A 1 278 ? -21.089 2.688 14.547 1.00 77.19 278 THR A O 1
ATOM 2193 N N . ILE A 1 279 ? -19.610 4.372 14.549 1.00 71.75 279 ILE A N 1
ATOM 2194 C CA . ILE A 1 279 ? -19.670 4.591 13.094 1.00 71.75 279 ILE A CA 1
ATOM 2195 C C . ILE A 1 279 ? -19.216 3.336 12.339 1.00 71.75 279 ILE A C 1
ATOM 2197 O O . ILE A 1 279 ? -19.878 2.917 11.390 1.00 71.75 279 ILE A O 1
ATOM 2201 N N . GLN A 1 280 ? -18.116 2.708 12.756 1.00 62.53 280 GLN A N 1
ATOM 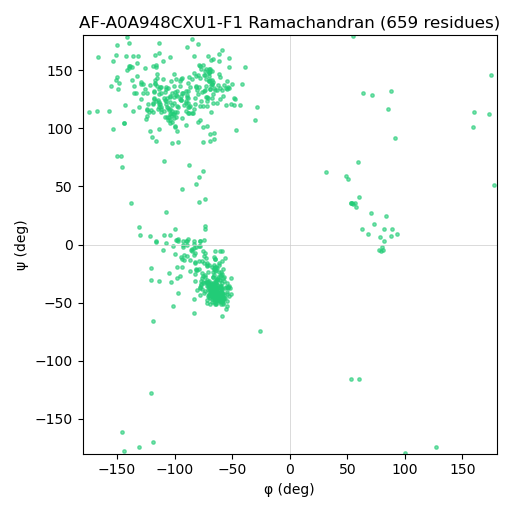2202 C CA . GLN A 1 280 ? -17.642 1.469 12.133 1.00 62.53 280 GLN A CA 1
ATOM 2203 C C . GLN A 1 280 ? -18.667 0.339 12.259 1.00 62.53 280 GLN A C 1
ATOM 2205 O O . GLN A 1 280 ? -18.939 -0.337 11.268 1.00 62.53 280 GLN A O 1
ATOM 2210 N N . TYR A 1 281 ? -19.289 0.182 13.429 1.00 74.25 281 TYR A N 1
ATOM 2211 C CA . TYR A 1 281 ? -20.370 -0.776 13.656 1.00 74.25 281 TYR A CA 1
ATOM 2212 C C . TYR A 1 281 ? -21.549 -0.507 12.708 1.00 74.25 281 TYR A C 1
ATOM 2214 O O . TYR A 1 281 ? -22.012 -1.413 12.014 1.00 74.25 281 TYR A O 1
ATOM 2222 N N . LEU A 1 282 ? -21.988 0.751 12.595 1.00 76.44 282 LEU A N 1
ATOM 2223 C CA . LEU A 1 282 ? -23.059 1.159 11.681 1.00 76.44 282 LEU A CA 1
ATOM 2224 C C . LEU A 1 282 ? -22.745 0.818 10.217 1.00 76.44 282 LEU A C 1
ATOM 2226 O O . LEU A 1 282 ? -23.628 0.347 9.498 1.00 76.44 282 LEU A O 1
ATOM 2230 N N . ILE A 1 283 ? -21.505 1.034 9.771 1.00 68.88 283 ILE A N 1
ATOM 2231 C CA . ILE A 1 283 ? -21.064 0.711 8.407 1.00 68.88 283 ILE A CA 1
ATOM 2232 C C . ILE A 1 283 ? -21.016 -0.807 8.204 1.00 68.88 283 ILE A C 1
ATOM 2234 O O . ILE A 1 283 ? -21.623 -1.328 7.267 1.00 68.88 283 ILE A O 1
ATOM 2238 N N . GLN A 1 284 ? -20.342 -1.526 9.103 1.00 68.00 284 GLN A N 1
ATOM 2239 C CA . GLN A 1 284 ? -20.135 -2.972 9.021 1.00 68.00 284 GLN A CA 1
ATOM 2240 C C . GLN A 1 284 ? -21.460 -3.742 8.995 1.00 68.00 284 GLN A C 1
ATOM 2242 O O . GLN A 1 284 ? -21.615 -4.699 8.233 1.00 68.00 284 GLN A O 1
ATOM 2247 N N . HIS A 1 285 ? -22.427 -3.305 9.801 1.00 73.25 285 HIS A N 1
ATOM 2248 C CA . HIS A 1 285 ? -23.743 -3.929 9.902 1.00 73.25 285 HIS A CA 1
ATOM 2249 C C . HIS A 1 285 ? -24.776 -3.346 8.925 1.00 73.25 285 HIS A C 1
ATOM 2251 O O . HIS A 1 285 ? -25.919 -3.798 8.922 1.00 73.25 285 HIS A O 1
ATOM 2257 N N . LYS A 1 286 ? -24.384 -2.395 8.061 1.00 78.38 286 LYS A N 1
ATOM 2258 C CA . LYS A 1 286 ? -25.264 -1.713 7.092 1.00 78.38 286 LYS A CA 1
ATOM 2259 C C . LYS A 1 286 ? -26.464 -1.014 7.742 1.00 78.38 286 LYS A C 1
ATOM 2261 O O . LYS A 1 286 ? -27.549 -0.964 7.171 1.00 78.38 286 LYS A O 1
ATOM 2266 N N . LEU A 1 287 ? -26.253 -0.467 8.934 1.00 83.81 287 LEU A N 1
ATOM 2267 C CA . LEU A 1 287 ? -27.269 0.219 9.729 1.00 83.81 287 LEU A CA 1
ATOM 2268 C C . LEU A 1 287 ? -27.190 1.747 9.610 1.00 83.81 287 LEU A C 1
ATOM 2270 O O . LEU A 1 287 ? -28.085 2.429 10.103 1.00 83.81 287 LEU A O 1
ATOM 2274 N N . LEU A 1 288 ? -26.151 2.299 8.966 1.00 82.12 288 LEU A N 1
ATOM 2275 C CA . LEU A 1 288 ? -25.911 3.747 8.903 1.00 82.12 288 LEU A CA 1
ATOM 2276 C C . LEU A 1 288 ? -27.118 4.535 8.372 1.00 82.12 288 LEU A C 1
ATOM 2278 O O . LEU A 1 288 ? -27.582 5.448 9.049 1.00 82.12 288 LEU A O 1
ATOM 2282 N N . SER A 1 289 ? -27.666 4.165 7.210 1.00 85.56 289 SER A N 1
ATOM 2283 C CA . SER A 1 289 ? -28.795 4.893 6.613 1.00 85.56 289 SER A CA 1
ATOM 2284 C C . SER A 1 289 ? -30.054 4.803 7.488 1.00 85.56 289 SER A C 1
ATOM 2286 O O . SER A 1 289 ? -30.672 5.822 7.784 1.00 85.56 289 SER A O 1
ATOM 2288 N N . SER A 1 290 ? -30.381 3.610 8.006 1.00 89.12 290 SER A N 1
ATOM 2289 C CA . SER A 1 290 ? -31.513 3.422 8.931 1.00 89.12 290 SER A CA 1
ATOM 2290 C C . SER A 1 290 ? -31.331 4.157 10.262 1.00 89.12 290 SER A C 1
ATOM 2292 O O . SER A 1 290 ? -32.298 4.627 10.856 1.00 89.12 290 SER A O 1
ATOM 2294 N N . HIS A 1 291 ? -30.091 4.282 10.740 1.00 90.50 291 HIS A N 1
ATOM 2295 C CA . HIS A 1 291 ? -29.774 5.038 11.944 1.00 90.50 291 HIS A CA 1
ATOM 2296 C C . HIS A 1 291 ? -29.948 6.538 11.702 1.00 90.50 291 HIS A C 1
ATOM 2298 O O . HIS A 1 291 ? -30.574 7.206 12.513 1.00 90.50 291 HIS A O 1
ATOM 2304 N N . ILE A 1 292 ? -29.497 7.065 10.559 1.00 88.12 292 ILE A N 1
ATOM 2305 C CA . ILE A 1 292 ? -29.728 8.465 10.166 1.00 88.12 292 ILE A CA 1
ATOM 2306 C C . ILE A 1 292 ? -31.226 8.782 10.094 1.00 88.12 292 ILE A C 1
ATOM 2308 O O . ILE A 1 292 ? -31.646 9.837 10.568 1.00 88.12 292 ILE A O 1
ATOM 2312 N N . GLU A 1 293 ? -32.036 7.882 9.531 1.00 89.88 293 GLU A N 1
ATOM 2313 C CA . GLU A 1 293 ? -33.496 8.034 9.492 1.00 89.88 293 GLU A CA 1
ATOM 2314 C C . GLU A 1 293 ? -34.106 8.057 10.897 1.00 89.88 293 GLU A C 1
ATOM 2316 O O . GLU A 1 293 ? -34.912 8.936 11.199 1.00 89.88 293 GLU A O 1
ATOM 2321 N N . PHE A 1 294 ? -33.681 7.146 11.778 1.00 90.69 294 PHE A N 1
ATOM 2322 C CA . PHE A 1 294 ? -34.106 7.133 13.177 1.00 90.69 294 PHE A CA 1
ATOM 2323 C C . PHE A 1 294 ? -33.721 8.426 13.907 1.00 90.69 294 PHE A C 1
ATOM 2325 O O . PHE A 1 294 ? -34.568 9.053 14.539 1.00 90.69 294 PHE A O 1
ATOM 2332 N N . LEU A 1 295 ? -32.467 8.861 13.786 1.00 88.69 295 LEU A N 1
ATOM 2333 C CA . LEU A 1 295 ? -31.975 10.097 14.391 1.00 88.69 295 LEU A CA 1
ATOM 2334 C C . LEU A 1 295 ? -32.751 11.326 13.891 1.00 88.69 295 LEU A C 1
ATOM 2336 O O . LEU A 1 295 ? -33.037 12.228 14.672 1.00 88.69 295 LEU A O 1
ATOM 2340 N N . ALA A 1 296 ? -33.139 11.347 12.612 1.00 86.31 296 ALA A N 1
ATOM 2341 C CA . ALA A 1 296 ? -33.935 12.426 12.033 1.00 86.31 296 ALA A CA 1
ATOM 2342 C C . ALA A 1 296 ? -35.426 12.370 12.419 1.00 86.31 296 ALA A C 1
ATOM 2344 O O . ALA A 1 296 ? -36.094 13.403 12.425 1.00 86.31 296 ALA A O 1
ATOM 2345 N N . SER A 1 297 ? -35.973 11.180 12.687 1.00 86.31 297 SER A N 1
ATOM 2346 C CA . SER A 1 297 ? -37.403 10.975 12.929 1.00 86.31 297 SER A CA 1
ATOM 2347 C C . SER A 1 297 ? -37.660 9.798 13.878 1.00 86.31 297 SER A C 1
ATOM 2349 O O . SER A 1 297 ? -38.085 8.712 13.478 1.00 86.31 297 SER A O 1
ATOM 2351 N N . ASN A 1 298 ? -37.425 10.015 15.174 1.00 89.69 298 ASN A N 1
ATOM 2352 C CA . ASN A 1 298 ? -37.754 9.054 16.229 1.00 89.69 298 ASN A CA 1
ATOM 2353 C C . ASN A 1 298 ? -39.007 9.480 17.012 1.00 89.69 298 ASN A C 1
ATOM 2355 O O . ASN A 1 298 ? -39.417 10.638 17.010 1.00 89.69 298 ASN A O 1
ATOM 2359 N N . LYS A 1 299 ? -39.611 8.520 17.719 1.00 88.44 299 LYS A N 1
ATOM 2360 C CA . LYS A 1 299 ? -40.795 8.735 18.572 1.00 88.44 299 LYS A CA 1
ATOM 2361 C C . LYS A 1 299 ? -40.472 8.766 20.068 1.00 88.44 299 LYS A C 1
ATOM 2363 O O . LYS A 1 299 ? -41.391 8.742 20.881 1.00 88.44 299 LYS A O 1
ATOM 2368 N N . ILE A 1 300 ? -39.188 8.764 20.426 1.00 88.62 300 ILE A N 1
ATOM 2369 C CA . ILE A 1 300 ? -38.732 8.701 21.822 1.00 88.62 300 ILE A CA 1
ATOM 2370 C C . ILE A 1 300 ? -38.303 10.069 22.366 1.00 88.62 300 ILE A C 1
ATOM 2372 O O . ILE A 1 300 ? -37.954 10.173 23.537 1.00 88.62 300 ILE A O 1
ATOM 2376 N N . GLY A 1 301 ? -38.364 11.110 21.529 1.00 85.25 301 GLY A N 1
ATOM 2377 C CA . GLY A 1 301 ? -37.989 12.474 21.893 1.00 85.25 301 GLY A CA 1
ATOM 2378 C C . GLY A 1 301 ? -36.486 12.742 21.830 1.00 85.25 301 GLY A C 1
ATOM 2379 O O . GLY A 1 301 ? -36.058 13.768 22.340 1.00 85.25 301 GLY A O 1
ATOM 2380 N N . LEU A 1 302 ? -35.703 11.850 21.215 1.00 88.69 302 LEU A N 1
ATOM 2381 C CA . LEU A 1 302 ? -34.269 12.037 21.004 1.00 88.69 302 LEU A CA 1
ATOM 2382 C C . LEU A 1 302 ? -34.051 13.192 20.020 1.00 88.69 302 LEU A C 1
ATOM 2384 O O . LEU A 1 302 ? -34.525 13.133 18.882 1.00 88.69 302 LEU A O 1
ATOM 2388 N N . VAL A 1 303 ? -33.325 14.220 20.439 1.00 87.88 303 VAL A N 1
ATOM 2389 C CA . VAL A 1 303 ? -32.973 15.378 19.615 1.00 87.88 303 VAL A CA 1
ATOM 2390 C C . VAL A 1 303 ? -31.479 15.343 19.360 1.00 87.88 303 VAL A C 1
ATOM 2392 O O . VAL A 1 303 ? -30.689 15.392 20.289 1.00 87.88 303 VAL A O 1
ATOM 2395 N N . VAL A 1 304 ? -31.085 15.236 18.096 1.00 85.06 304 VAL A N 1
ATOM 2396 C CA . VAL A 1 304 ? -29.680 15.099 17.692 1.00 85.06 304 VAL A CA 1
ATOM 2397 C C . VAL A 1 304 ? -29.131 16.447 17.261 1.00 85.06 304 VAL A C 1
ATOM 2399 O O . VAL A 1 304 ? -29.821 17.210 16.583 1.00 85.06 304 VAL A O 1
ATOM 2402 N N . GLU A 1 305 ? -27.873 16.718 17.590 1.00 82.81 305 GLU A N 1
ATOM 2403 C CA . GLU A 1 305 ? -27.179 17.895 17.090 1.00 82.81 305 GLU A CA 1
ATOM 2404 C C . GLU A 1 305 ? -27.134 17.906 15.554 1.00 82.81 305 GLU A C 1
ATOM 2406 O O . GLU A 1 305 ? -26.791 16.921 14.887 1.00 82.81 305 GLU A O 1
ATOM 2411 N N . SER A 1 306 ? -27.468 19.057 14.971 1.00 74.44 306 SER A N 1
ATOM 2412 C CA . SER A 1 306 ? -27.571 19.243 13.519 1.00 74.44 306 SER A CA 1
ATOM 2413 C C . SER A 1 306 ? -26.253 18.962 12.792 1.00 74.44 306 SER A C 1
ATOM 2415 O O . SER A 1 306 ? -26.258 18.366 11.708 1.00 74.44 306 SER A O 1
ATOM 2417 N N . ASN A 1 307 ? -25.124 19.336 13.399 1.00 69.81 307 ASN A N 1
ATOM 2418 C CA . ASN A 1 307 ? -23.785 19.095 12.866 1.00 69.81 307 ASN A CA 1
ATOM 2419 C C . ASN A 1 307 ? -23.476 17.598 12.791 1.00 69.81 307 ASN A C 1
ATOM 2421 O O . ASN A 1 307 ? -23.050 17.107 11.744 1.00 69.81 307 ASN A O 1
ATOM 2425 N N . TRP A 1 308 ? -23.770 16.852 13.857 1.00 75.62 308 TRP A N 1
ATOM 2426 C CA . TRP A 1 308 ? -23.558 15.408 13.904 1.00 75.62 308 TRP A CA 1
ATOM 2427 C C . TRP A 1 308 ? -24.405 14.666 12.867 1.00 75.62 308 TRP A C 1
ATOM 2429 O O . TRP A 1 308 ? -23.885 13.873 12.075 1.00 75.62 308 TRP A O 1
ATOM 2439 N N . LEU A 1 309 ? -25.701 14.983 12.791 1.00 78.81 309 LEU A N 1
ATOM 2440 C CA . LEU A 1 309 ? -26.595 14.385 11.798 1.00 78.81 309 LEU A CA 1
ATOM 2441 C C . LEU A 1 309 ? -26.137 14.693 10.361 1.00 78.81 309 LEU A C 1
ATOM 2443 O O . LEU A 1 309 ? -26.229 13.839 9.476 1.00 78.81 309 LEU A O 1
ATOM 2447 N N . SER A 1 310 ? -25.610 15.896 10.122 1.00 69.44 310 SER A N 1
ATOM 2448 C CA . SER A 1 310 ? -25.063 16.300 8.822 1.00 69.44 310 SER A CA 1
ATOM 2449 C C . SER A 1 310 ? -23.773 15.555 8.472 1.00 69.44 310 SER A C 1
ATOM 2451 O O . SER A 1 310 ? -23.601 15.139 7.322 1.00 69.44 310 SER A O 1
ATOM 2453 N N . CYS A 1 311 ? -22.891 15.318 9.447 1.00 70.50 311 CYS A N 1
ATOM 2454 C CA . CYS A 1 311 ? -21.699 14.484 9.282 1.00 70.50 311 CYS A CA 1
ATOM 2455 C C . CYS A 1 311 ? -22.068 13.058 8.861 1.00 70.50 311 CYS A C 1
ATOM 2457 O O . CYS A 1 311 ? -21.543 12.563 7.861 1.00 70.50 311 CYS A O 1
ATOM 2459 N N . LEU A 1 312 ? -23.025 12.429 9.550 1.00 74.75 312 LEU A N 1
ATOM 2460 C CA . LEU A 1 312 ? -23.488 11.082 9.207 1.00 74.75 312 LEU A CA 1
ATOM 2461 C C . LEU A 1 312 ? -24.146 11.035 7.821 1.00 74.75 312 LEU A C 1
ATOM 2463 O O . LEU A 1 312 ? -23.839 10.140 7.039 1.00 74.75 312 LEU A O 1
ATOM 2467 N N . LYS A 1 313 ? -24.975 12.024 7.458 1.00 76.56 313 LYS A N 1
ATOM 2468 C CA . LYS A 1 313 ? -25.567 12.134 6.108 1.00 76.56 313 LYS A CA 1
ATOM 2469 C C . LYS A 1 313 ? -24.517 12.301 5.010 1.00 76.56 313 LYS A C 1
ATOM 2471 O O . LYS A 1 313 ? -24.658 11.733 3.930 1.00 76.56 313 LYS A O 1
ATOM 2476 N N . ASN A 1 314 ? -23.464 13.081 5.256 1.00 64.12 314 ASN A N 1
ATOM 2477 C CA . ASN A 1 314 ? -22.365 13.235 4.303 1.00 64.12 314 ASN A CA 1
ATOM 2478 C C . ASN A 1 314 ? -21.552 11.947 4.166 1.00 64.12 314 ASN A C 1
ATOM 2480 O O . ASN A 1 314 ? -21.200 11.578 3.046 1.00 64.12 314 ASN A O 1
ATOM 2484 N N . LEU A 1 315 ? -21.297 11.253 5.276 1.00 67.38 315 LEU A N 1
ATOM 2485 C CA . LEU A 1 315 ? -20.654 9.944 5.280 1.00 67.38 315 LEU A CA 1
ATOM 2486 C C . LEU A 1 315 ? -21.485 8.916 4.504 1.00 67.38 315 LEU A C 1
ATOM 2488 O O . LEU A 1 315 ? -20.956 8.279 3.601 1.00 67.38 315 LEU A O 1
ATOM 2492 N N . ASP A 1 316 ? -22.785 8.816 4.784 1.00 72.81 316 ASP A N 1
ATOM 2493 C CA . ASP A 1 316 ? -23.717 7.928 4.082 1.00 72.81 316 ASP A CA 1
ATOM 2494 C C . ASP A 1 316 ? -23.777 8.255 2.587 1.00 72.81 316 ASP A C 1
ATOM 2496 O O . ASP A 1 316 ? -23.637 7.367 1.758 1.00 72.81 316 ASP A O 1
ATOM 2500 N N . LYS A 1 317 ? -23.841 9.537 2.210 1.00 64.88 317 LYS A N 1
ATOM 2501 C CA . LYS A 1 317 ? -23.785 9.962 0.803 1.00 64.88 317 LYS A CA 1
ATOM 2502 C C . LYS A 1 317 ? -22.460 9.608 0.122 1.00 64.88 317 LYS A C 1
ATOM 2504 O O . LYS A 1 317 ? -22.461 9.254 -1.056 1.00 64.88 317 LYS A O 1
ATOM 2509 N N . ASN A 1 318 ? -21.337 9.720 0.831 1.00 56.47 318 ASN A N 1
ATOM 2510 C CA . ASN A 1 318 ? -20.030 9.326 0.311 1.00 56.47 318 ASN A CA 1
ATOM 2511 C C . ASN A 1 318 ? -19.958 7.804 0.136 1.00 56.47 318 ASN A C 1
ATOM 2513 O O . ASN A 1 318 ? -19.538 7.344 -0.917 1.00 56.47 318 ASN A O 1
ATOM 2517 N N . LEU A 1 319 ? -20.445 7.029 1.106 1.00 58.19 319 LEU A N 1
ATOM 2518 C CA . LEU A 1 319 ? -20.483 5.566 1.049 1.00 58.19 319 LEU A CA 1
ATOM 2519 C C . LEU A 1 319 ? -21.460 5.047 -0.016 1.00 58.19 319 LEU A C 1
ATOM 2521 O O . LEU A 1 319 ? -21.122 4.133 -0.758 1.00 58.19 319 LEU A O 1
ATOM 2525 N N . GLN A 1 320 ? -22.627 5.675 -0.175 1.00 55.28 320 GLN A N 1
ATOM 2526 C CA . GLN A 1 320 ? -23.581 5.374 -1.250 1.00 55.28 320 GLN A CA 1
ATOM 2527 C C . GLN A 1 320 ? -23.036 5.740 -2.642 1.00 55.28 320 GLN A C 1
ATOM 2529 O O . GLN A 1 320 ? -23.461 5.163 -3.642 1.00 55.28 320 GLN A O 1
ATOM 2534 N N . GLY A 1 321 ? -22.082 6.677 -2.723 1.00 50.84 321 GLY A N 1
ATOM 2535 C CA . GLY A 1 321 ? -21.352 7.016 -3.948 1.00 50.84 321 GLY A CA 1
ATOM 2536 C C . GLY A 1 321 ? -20.182 6.076 -4.264 1.00 50.84 321 GLY A C 1
ATOM 2537 O O . GLY A 1 321 ? -19.697 6.058 -5.398 1.00 50.84 321 GLY A O 1
ATOM 2538 N N . VAL A 1 322 ? -19.736 5.281 -3.292 1.00 52.03 322 VAL A N 1
ATOM 2539 C CA . VAL A 1 322 ? -18.628 4.338 -3.437 1.00 52.03 322 VAL A CA 1
ATOM 2540 C C . VAL A 1 322 ? -19.209 2.957 -3.721 1.00 52.03 322 VAL A C 1
ATOM 2542 O O . VAL A 1 322 ? -19.471 2.150 -2.835 1.00 52.03 322 VAL A O 1
ATOM 2545 N N . SER A 1 323 ? -19.425 2.663 -5.004 1.00 62.94 323 SER A N 1
ATOM 2546 C CA . SER A 1 323 ? -19.680 1.286 -5.434 1.00 62.94 323 SER A CA 1
ATOM 2547 C C . SER A 1 323 ? -18.536 0.397 -4.946 1.00 62.94 323 SER A C 1
ATOM 2549 O O . SER A 1 323 ? -17.376 0.761 -5.160 1.00 62.94 323 SER A O 1
ATOM 2551 N N . GLN A 1 324 ? -18.840 -0.763 -4.356 1.00 82.75 324 GLN A N 1
ATOM 2552 C CA . GLN A 1 324 ? -17.824 -1.756 -4.004 1.00 82.75 324 GLN A CA 1
ATOM 2553 C C . GLN A 1 324 ? -16.882 -1.975 -5.197 1.00 82.75 324 GLN A C 1
ATOM 2555 O O . GLN A 1 324 ? -17.332 -2.262 -6.306 1.00 82.75 324 GLN A O 1
ATOM 2560 N N . ARG A 1 325 ? -15.580 -1.801 -4.958 1.00 90.12 325 ARG A N 1
ATOM 2561 C CA . ARG A 1 325 ? -14.520 -1.979 -5.961 1.00 90.12 325 ARG A CA 1
ATOM 2562 C C . ARG A 1 325 ? -13.617 -3.131 -5.576 1.00 90.12 325 ARG A C 1
ATOM 2564 O O . ARG A 1 325 ? -13.350 -3.326 -4.390 1.00 90.12 325 ARG A O 1
ATOM 2571 N N . LYS A 1 326 ? -13.117 -3.830 -6.586 1.00 94.94 326 LYS A N 1
ATOM 2572 C CA . LYS A 1 326 ? -12.005 -4.768 -6.480 1.00 94.94 326 LYS A CA 1
ATOM 2573 C C . LYS A 1 326 ? -10.705 -4.026 -6.736 1.00 94.94 326 LYS A C 1
ATOM 2575 O O . LYS A 1 326 ? -10.478 -3.526 -7.837 1.00 94.94 326 LYS A O 1
ATOM 2580 N N . ILE A 1 327 ? -9.869 -3.944 -5.714 1.00 97.69 327 ILE A N 1
ATOM 2581 C CA . ILE A 1 327 ? -8.613 -3.205 -5.742 1.00 97.69 327 ILE A CA 1
ATOM 2582 C C . ILE A 1 327 ? -7.483 -4.219 -5.608 1.00 97.69 327 ILE A C 1
ATOM 2584 O O . ILE A 1 327 ? -7.359 -4.906 -4.592 1.00 97.69 327 ILE A O 1
ATOM 2588 N N . THR A 1 328 ? -6.656 -4.326 -6.642 1.00 98.44 328 THR A N 1
ATOM 2589 C CA . THR A 1 328 ? -5.417 -5.101 -6.584 1.00 98.44 328 THR A CA 1
ATOM 2590 C C . THR A 1 328 ? -4.254 -4.138 -6.457 1.00 98.44 328 THR A C 1
ATOM 2592 O O . THR A 1 328 ? -3.888 -3.448 -7.406 1.00 98.44 328 THR A O 1
ATOM 2595 N N . MET A 1 329 ? -3.677 -4.092 -5.265 1.00 98.50 329 MET A N 1
ATOM 2596 C CA . MET A 1 329 ? -2.486 -3.314 -4.979 1.00 98.50 329 MET A CA 1
ATOM 2597 C C . MET A 1 329 ? -1.256 -4.151 -5.325 1.00 98.50 329 MET A C 1
ATOM 2599 O O . MET A 1 329 ? -1.188 -5.331 -4.987 1.00 98.50 329 MET A O 1
ATOM 2603 N N . VAL A 1 330 ? -0.273 -3.567 -5.996 1.00 98.44 330 VAL A N 1
ATOM 2604 C CA . VAL A 1 330 ? 1.000 -4.219 -6.307 1.00 98.44 330 VAL A CA 1
ATOM 2605 C C . VAL A 1 330 ? 2.096 -3.417 -5.632 1.00 98.44 330 VAL A C 1
ATOM 2607 O O . VAL A 1 330 ? 2.232 -2.219 -5.879 1.00 98.44 330 VAL A O 1
ATOM 2610 N N . SER A 1 331 ? 2.857 -4.068 -4.753 1.00 96.00 331 SER A N 1
ATOM 2611 C CA . SER A 1 331 ? 3.885 -3.401 -3.955 1.00 96.00 331 SER A CA 1
ATOM 2612 C C . SER A 1 331 ? 5.062 -4.333 -3.661 1.00 96.00 331 SER A C 1
ATOM 2614 O O . SER A 1 331 ? 4.850 -5.506 -3.331 1.00 96.00 331 SER A O 1
ATOM 2616 N N . PRO A 1 332 ? 6.308 -3.832 -3.733 1.00 91.81 332 PRO A N 1
ATOM 2617 C CA . PRO A 1 332 ? 7.484 -4.582 -3.302 1.00 91.81 332 PRO A CA 1
ATOM 2618 C C . PRO A 1 332 ? 7.570 -4.717 -1.772 1.00 91.81 332 PRO A C 1
ATOM 2620 O O . PRO A 1 332 ? 8.267 -5.596 -1.279 1.00 91.81 332 PRO A O 1
ATOM 2623 N N . GLU A 1 333 ? 6.865 -3.876 -1.011 1.00 89.75 333 GLU A N 1
ATOM 2624 C CA . GLU A 1 333 ? 6.869 -3.900 0.455 1.00 89.75 333 GLU A CA 1
ATOM 2625 C C . GLU A 1 333 ? 5.461 -4.119 1.019 1.00 89.75 333 GLU A C 1
ATOM 2627 O O . GLU A 1 333 ? 4.495 -3.517 0.550 1.00 89.75 333 GLU A O 1
ATOM 2632 N N . VAL A 1 334 ? 5.351 -4.965 2.045 1.00 89.69 334 VAL A N 1
ATOM 2633 C CA . VAL A 1 334 ? 4.116 -5.298 2.767 1.00 89.69 334 VAL A CA 1
ATOM 2634 C C . VAL A 1 334 ? 4.458 -5.476 4.247 1.00 89.69 334 VAL A C 1
ATOM 2636 O O . VAL A 1 334 ? 5.251 -6.358 4.573 1.00 89.69 334 VAL A O 1
ATOM 2639 N N . GLY A 1 335 ? 3.850 -4.677 5.133 1.00 83.56 335 GLY A N 1
ATOM 2640 C CA . GLY A 1 335 ? 4.183 -4.523 6.562 1.00 83.56 335 GLY A CA 1
ATOM 2641 C C . GLY A 1 335 ? 4.877 -5.707 7.250 1.00 83.56 335 GLY A C 1
ATOM 2642 O O . GLY A 1 335 ? 6.076 -5.657 7.519 1.00 83.56 335 GLY A O 1
ATOM 2643 N N . LEU A 1 336 ? 4.136 -6.781 7.544 1.00 84.81 336 LEU A N 1
ATOM 2644 C CA . LEU A 1 336 ? 4.658 -7.931 8.302 1.00 84.81 336 LEU A CA 1
ATOM 2645 C C . LEU A 1 336 ? 5.524 -8.902 7.483 1.00 84.81 336 LEU A C 1
ATOM 2647 O O . LEU A 1 336 ? 6.204 -9.742 8.071 1.00 84.81 336 LEU A O 1
ATOM 2651 N N . LEU A 1 337 ? 5.503 -8.806 6.154 1.00 87.25 337 LEU A N 1
ATOM 2652 C CA . LEU A 1 337 ? 6.141 -9.770 5.256 1.00 87.25 337 LEU A CA 1
ATOM 2653 C C . LEU A 1 337 ? 7.482 -9.251 4.729 1.00 87.25 337 LEU A C 1
ATOM 2655 O O . LEU A 1 337 ? 8.500 -9.924 4.850 1.00 87.25 337 LEU A O 1
ATOM 2659 N N . ALA A 1 338 ? 7.492 -8.049 4.160 1.00 84.12 338 ALA A N 1
ATOM 2660 C CA . ALA A 1 338 ? 8.652 -7.451 3.515 1.00 84.12 338 ALA A CA 1
ATOM 2661 C C . ALA A 1 338 ? 8.658 -5.943 3.769 1.00 84.12 338 ALA A C 1
ATOM 2663 O O . ALA A 1 338 ? 7.883 -5.208 3.165 1.00 84.12 338 ALA A O 1
ATOM 2664 N N . LYS A 1 339 ? 9.526 -5.477 4.668 1.00 83.88 339 LYS A N 1
ATOM 2665 C CA . LYS A 1 339 ? 9.594 -4.071 5.073 1.00 83.88 339 LYS A CA 1
ATOM 2666 C C . LYS A 1 339 ? 11.020 -3.554 4.988 1.00 83.88 339 LYS A C 1
ATOM 2668 O O . LYS A 1 339 ? 11.916 -4.104 5.624 1.00 83.88 339 LYS A O 1
ATOM 2673 N N . ALA A 1 340 ? 11.204 -2.466 4.250 1.00 76.25 340 ALA A N 1
ATOM 2674 C CA . ALA A 1 340 ? 12.442 -1.698 4.221 1.00 76.25 340 ALA A CA 1
ATOM 2675 C C . ALA A 1 340 ? 12.223 -0.243 4.652 1.00 76.25 340 ALA A C 1
ATOM 2677 O O . ALA A 1 340 ? 13.131 0.363 5.226 1.00 76.25 340 ALA A O 1
ATOM 2678 N N . GLY A 1 341 ? 11.043 0.328 4.398 1.00 77.12 341 GLY A N 1
ATOM 2679 C CA . GLY A 1 341 ? 10.682 1.698 4.753 1.00 77.12 341 GLY A CA 1
ATOM 2680 C C . GLY A 1 341 ? 9.210 1.867 5.136 1.00 77.12 341 GLY A C 1
ATOM 2681 O O . GLY A 1 341 ? 8.525 0.911 5.495 1.00 77.12 341 GLY A O 1
ATOM 2682 N N . GLY A 1 342 ? 8.740 3.117 5.080 1.00 81.69 342 GLY A N 1
ATOM 2683 C CA . GLY A 1 342 ? 7.371 3.489 5.459 1.00 81.69 342 GLY A CA 1
ATOM 2684 C C . GLY A 1 342 ? 6.291 3.033 4.472 1.00 81.69 342 GLY A C 1
ATOM 2685 O O . GLY A 1 342 ? 5.132 2.944 4.861 1.00 81.69 342 GLY A O 1
ATOM 2686 N N . LEU A 1 343 ? 6.657 2.683 3.230 1.00 88.00 343 LEU A N 1
ATOM 2687 C CA . LEU A 1 343 ? 5.734 2.133 2.227 1.00 88.00 343 LEU A CA 1
ATOM 2688 C C . LEU A 1 343 ? 4.969 0.918 2.776 1.00 88.00 343 LEU A C 1
ATOM 2690 O O . LEU A 1 343 ? 3.754 0.824 2.612 1.00 88.00 343 LEU A O 1
ATOM 2694 N N . ALA A 1 344 ? 5.674 0.013 3.461 1.00 86.56 344 ALA A N 1
ATOM 2695 C CA . ALA A 1 344 ? 5.093 -1.198 4.033 1.00 86.56 344 ALA A CA 1
ATOM 2696 C C . ALA A 1 344 ? 3.977 -0.894 5.052 1.00 86.56 344 ALA A C 1
ATOM 2698 O O . ALA A 1 344 ? 2.969 -1.600 5.088 1.00 86.56 344 ALA A O 1
ATOM 2699 N N . ASP A 1 345 ? 4.165 0.159 5.856 1.00 85.38 345 ASP A N 1
ATOM 2700 C CA . ASP A 1 345 ? 3.218 0.595 6.889 1.00 85.38 345 ASP A CA 1
ATOM 2701 C C . ASP A 1 345 ? 2.003 1.286 6.265 1.00 85.38 345 ASP A C 1
ATOM 2703 O O . ASP A 1 345 ? 0.864 1.016 6.647 1.00 85.38 345 ASP A O 1
ATOM 2707 N N . VAL A 1 346 ? 2.240 2.126 5.249 1.00 87.88 346 VAL A N 1
ATOM 2708 C CA . VAL A 1 346 ? 1.162 2.766 4.486 1.00 87.88 346 VAL A CA 1
ATOM 2709 C C . VAL A 1 346 ? 0.281 1.711 3.830 1.00 87.88 346 VAL A C 1
ATOM 2711 O O . VAL A 1 346 ? -0.940 1.820 3.894 1.00 87.88 346 VAL A O 1
ATOM 2714 N N . LEU A 1 347 ? 0.875 0.677 3.228 1.00 90.75 347 LEU A N 1
ATOM 2715 C CA . LEU A 1 347 ? 0.113 -0.352 2.531 1.00 90.75 347 LEU A CA 1
ATOM 2716 C C . LEU A 1 347 ? -0.779 -1.163 3.481 1.00 90.75 347 LEU A C 1
ATOM 2718 O O . LEU A 1 347 ? -1.926 -1.436 3.132 1.00 90.75 347 LEU A O 1
ATOM 2722 N N . ASP A 1 348 ? -0.291 -1.517 4.675 1.00 87.75 348 ASP A N 1
ATOM 2723 C CA . ASP A 1 348 ? -1.092 -2.231 5.681 1.00 87.75 348 ASP A CA 1
ATOM 2724 C C . ASP A 1 348 ? -2.281 -1.382 6.165 1.00 87.75 348 ASP A C 1
ATOM 2726 O O . ASP A 1 348 ? -3.431 -1.829 6.110 1.00 87.75 348 ASP A O 1
ATOM 2730 N N . GLY A 1 349 ? -2.026 -0.129 6.561 1.00 87.69 349 GLY A N 1
ATOM 2731 C CA . GLY A 1 349 ? -3.066 0.784 7.042 1.00 87.69 349 GLY A CA 1
ATOM 2732 C C . GLY A 1 349 ? -4.098 1.139 5.967 1.00 87.69 349 GLY A C 1
ATOM 2733 O O . GLY A 1 349 ? -5.304 1.064 6.212 1.00 87.69 349 GLY A O 1
ATOM 2734 N N . LEU A 1 350 ? -3.640 1.469 4.755 1.00 91.06 350 LEU A N 1
ATOM 2735 C CA . LEU A 1 350 ? -4.508 1.808 3.625 1.00 91.06 350 LEU A CA 1
ATOM 2736 C C . LEU A 1 350 ? -5.379 0.619 3.206 1.00 91.06 350 LEU A C 1
ATOM 2738 O O . LEU A 1 350 ? -6.578 0.790 2.989 1.00 91.06 350 LEU A O 1
ATOM 2742 N N . SER A 1 351 ? -4.809 -0.587 3.138 1.00 92.38 351 SER A N 1
ATOM 2743 C CA . SER A 1 351 ? -5.564 -1.788 2.764 1.00 92.38 351 SER A CA 1
ATOM 2744 C C . SER A 1 351 ? -6.686 -2.072 3.758 1.00 92.38 351 SER A C 1
ATOM 2746 O O . SER A 1 351 ? -7.826 -2.282 3.344 1.00 92.38 351 SER A O 1
ATOM 2748 N N . ARG A 1 352 ? -6.404 -2.013 5.068 1.00 88.56 352 ARG A N 1
ATOM 2749 C CA . ARG A 1 352 ? -7.434 -2.185 6.106 1.00 88.56 352 ARG A CA 1
ATOM 2750 C C . ARG A 1 352 ? -8.502 -1.101 6.040 1.00 88.56 352 ARG A C 1
ATOM 2752 O O . ARG A 1 352 ? -9.685 -1.416 6.131 1.00 88.56 352 ARG A O 1
ATOM 2759 N N . ALA A 1 353 ? -8.109 0.156 5.835 1.00 86.50 353 ALA A N 1
ATOM 2760 C CA . ALA A 1 353 ? -9.060 1.254 5.694 1.00 86.50 353 ALA A CA 1
ATOM 2761 C C . ALA A 1 353 ? -10.009 1.038 4.501 1.00 86.50 353 ALA A C 1
ATOM 2763 O O . ALA A 1 353 ? -11.220 1.183 4.647 1.00 86.50 353 ALA A O 1
ATOM 2764 N N . LEU A 1 354 ? -9.486 0.620 3.345 1.00 90.25 354 LEU A N 1
ATOM 2765 C CA . LEU A 1 354 ? -10.290 0.320 2.156 1.00 90.25 354 LEU A CA 1
ATOM 2766 C C . LEU A 1 354 ? -11.216 -0.891 2.362 1.00 90.25 354 LEU A C 1
ATOM 2768 O O . LEU A 1 354 ? -12.373 -0.851 1.946 1.00 90.25 354 LEU A O 1
ATOM 2772 N N . ILE A 1 355 ? -10.749 -1.942 3.042 1.00 88.69 355 ILE A N 1
ATOM 2773 C CA . ILE A 1 355 ? -11.586 -3.098 3.409 1.00 88.69 355 ILE A CA 1
ATOM 2774 C C . ILE A 1 355 ? -12.733 -2.662 4.330 1.00 88.69 355 ILE A C 1
ATOM 2776 O O . ILE A 1 355 ? -13.879 -3.044 4.102 1.00 88.69 355 ILE A O 1
ATOM 2780 N N . ASN A 1 356 ? -12.454 -1.811 5.321 1.00 81.94 356 ASN A N 1
ATOM 2781 C CA . ASN A 1 356 ? -13.468 -1.280 6.238 1.00 81.94 356 ASN A CA 1
ATOM 2782 C C . ASN A 1 356 ? -14.497 -0.380 5.533 1.00 81.94 356 ASN A C 1
ATOM 2784 O O . ASN A 1 356 ? -15.640 -0.293 5.974 1.00 81.94 356 ASN A O 1
ATOM 2788 N N . LEU A 1 357 ? -14.118 0.248 4.416 1.00 81.12 357 LEU A N 1
ATOM 2789 C CA . LEU A 1 357 ? -15.035 0.968 3.524 1.00 81.12 357 LEU A CA 1
ATOM 2790 C C . LEU A 1 357 ? -15.851 0.033 2.607 1.00 81.12 357 LEU A C 1
ATOM 2792 O O . LEU A 1 357 ? -16.682 0.504 1.834 1.00 81.12 357 LEU A O 1
ATOM 2796 N N . GLY A 1 358 ? -15.644 -1.285 2.690 1.00 81.56 358 GLY A N 1
ATOM 2797 C CA . GLY A 1 358 ? -16.394 -2.301 1.951 1.00 81.56 358 GLY A CA 1
ATOM 2798 C C . GLY A 1 358 ? -15.769 -2.731 0.620 1.00 81.56 358 GLY A C 1
ATOM 2799 O O . GLY A 1 358 ? -16.412 -3.460 -0.137 1.00 81.56 358 GLY A O 1
ATOM 2800 N N . HIS A 1 359 ? -14.540 -2.309 0.307 1.00 88.75 359 HIS A N 1
ATOM 2801 C CA . HIS A 1 359 ? -13.832 -2.734 -0.905 1.00 88.75 359 HIS A CA 1
ATOM 2802 C C . HIS A 1 359 ? -13.262 -4.156 -0.784 1.00 88.75 359 HIS A C 1
ATOM 2804 O O . HIS A 1 359 ? -12.897 -4.607 0.300 1.00 88.75 359 HIS A O 1
ATOM 2810 N N . ASP A 1 360 ? -13.138 -4.863 -1.912 1.00 92.44 360 ASP A N 1
ATOM 2811 C CA . ASP A 1 360 ? -12.392 -6.126 -1.979 1.00 92.44 360 ASP A CA 1
ATOM 2812 C C . ASP A 1 360 ? -10.938 -5.816 -2.335 1.00 92.44 360 ASP A C 1
ATOM 2814 O O . ASP A 1 360 ? -10.627 -5.495 -3.483 1.00 92.44 360 ASP A O 1
ATOM 2818 N N . VAL A 1 361 ? -10.058 -5.857 -1.335 1.00 96.50 361 VAL A N 1
ATOM 2819 C CA . VAL A 1 361 ? -8.649 -5.485 -1.485 1.00 96.50 361 VAL A CA 1
ATOM 2820 C C . VAL A 1 361 ? -7.772 -6.728 -1.486 1.00 96.50 361 VAL A C 1
ATOM 2822 O O . VAL A 1 361 ? -7.912 -7.628 -0.655 1.00 96.50 361 VAL A O 1
ATOM 2825 N N . SER A 1 362 ? -6.836 -6.757 -2.425 1.00 97.50 362 SER A N 1
ATOM 2826 C CA . SER A 1 362 ? -5.789 -7.768 -2.521 1.00 97.50 362 SER A CA 1
ATOM 2827 C C . SER A 1 362 ? -4.443 -7.095 -2.742 1.00 97.50 362 SER A C 1
ATOM 2829 O O . SER A 1 362 ? -4.368 -6.081 -3.431 1.00 97.50 362 SER A O 1
ATOM 2831 N N . ILE A 1 363 ? -3.382 -7.667 -2.181 1.00 98.44 363 ILE A N 1
ATOM 2832 C CA . ILE A 1 363 ? -2.007 -7.222 -2.412 1.00 98.44 363 ILE A CA 1
ATOM 2833 C C . ILE A 1 363 ? -1.268 -8.300 -3.199 1.00 98.44 363 ILE A C 1
ATOM 2835 O O . ILE A 1 363 ? -1.351 -9.476 -2.854 1.00 98.44 363 ILE A O 1
ATOM 2839 N N . ILE A 1 364 ? -0.510 -7.910 -4.221 1.00 98.56 364 ILE A N 1
ATOM 2840 C CA . ILE A 1 364 ? 0.469 -8.762 -4.895 1.00 98.56 364 ILE A CA 1
ATOM 2841 C C . ILE A 1 364 ? 1.871 -8.265 -4.548 1.00 98.56 364 ILE A C 1
ATOM 2843 O O . ILE A 1 364 ? 2.197 -7.096 -4.758 1.00 98.56 364 ILE A O 1
ATOM 2847 N N . THR A 1 365 ? 2.710 -9.165 -4.043 1.00 97.06 365 THR A N 1
ATOM 2848 C CA . THR A 1 365 ? 4.114 -8.884 -3.718 1.00 97.06 365 THR A CA 1
ATOM 2849 C C . THR A 1 365 ? 5.027 -10.048 -4.110 1.00 97.06 365 THR A C 1
ATOM 2851 O O . THR A 1 365 ? 4.554 -11.107 -4.523 1.00 97.06 365 THR A O 1
ATOM 2854 N N . ILE A 1 366 ? 6.342 -9.872 -4.002 1.00 95.81 366 ILE A N 1
ATOM 2855 C CA . ILE A 1 366 ? 7.309 -10.954 -4.212 1.00 95.81 366 ILE A CA 1
ATOM 2856 C C . ILE A 1 366 ? 7.408 -11.791 -2.932 1.00 95.81 366 ILE A C 1
ATOM 2858 O O . ILE A 1 366 ? 7.526 -11.259 -1.829 1.00 95.81 366 ILE A O 1
ATOM 2862 N N . LEU A 1 367 ? 7.410 -13.119 -3.066 1.00 95.81 367 LEU A N 1
ATOM 2863 C CA . LEU A 1 367 ? 7.783 -14.006 -1.964 1.00 95.81 367 LEU A CA 1
ATOM 2864 C C . LEU A 1 367 ? 9.305 -13.972 -1.796 1.00 95.81 367 LEU A C 1
ATOM 2866 O O . LEU A 1 367 ? 10.011 -14.767 -2.415 1.00 95.81 367 LEU A O 1
ATOM 2870 N N . TYR A 1 368 ? 9.816 -13.039 -0.996 1.00 92.81 368 TYR A N 1
ATOM 2871 C CA . TYR A 1 368 ? 11.247 -12.980 -0.718 1.00 92.81 368 TYR A CA 1
ATOM 2872 C C . TYR A 1 368 ? 11.716 -14.164 0.141 1.00 92.81 368 TYR A C 1
ATOM 2874 O O . TYR A 1 368 ? 10.982 -14.646 1.002 1.00 92.81 368 TYR A O 1
ATOM 2882 N N . ASP A 1 369 ? 12.964 -14.599 -0.040 1.00 89.56 369 ASP A N 1
ATOM 2883 C CA . ASP A 1 369 ? 13.554 -15.718 0.711 1.00 89.56 369 ASP A CA 1
ATOM 2884 C C . ASP A 1 369 ? 13.681 -15.421 2.215 1.00 89.56 369 ASP A C 1
ATOM 2886 O O . ASP A 1 369 ? 13.728 -16.339 3.029 1.00 89.56 369 ASP A O 1
ATOM 2890 N N . SER A 1 370 ? 13.698 -14.141 2.599 1.00 86.75 370 SER A N 1
ATOM 2891 C CA . SER A 1 370 ? 13.691 -13.707 4.000 1.00 86.75 370 SER A CA 1
ATOM 2892 C C . SER A 1 370 ? 12.331 -13.863 4.691 1.00 86.75 370 SER A C 1
ATOM 2894 O O . SER A 1 370 ? 12.247 -13.655 5.899 1.00 86.75 370 SER A O 1
ATOM 2896 N N . ILE A 1 371 ? 11.262 -14.174 3.949 1.00 91.06 371 ILE A N 1
ATOM 2897 C CA . ILE A 1 371 ? 9.912 -14.317 4.502 1.00 91.06 371 ILE A CA 1
ATOM 2898 C C . ILE A 1 371 ? 9.754 -15.712 5.103 1.00 91.06 371 ILE A C 1
ATOM 2900 O O . ILE A 1 371 ? 9.827 -16.725 4.405 1.00 91.06 371 ILE A O 1
ATOM 2904 N N . ASP A 1 372 ? 9.457 -15.753 6.398 1.00 91.75 372 ASP A N 1
ATOM 2905 C CA . ASP A 1 372 ? 9.136 -16.989 7.106 1.00 91.75 372 ASP A CA 1
ATOM 2906 C C . ASP A 1 372 ? 7.746 -17.505 6.696 1.00 91.75 372 ASP A C 1
ATOM 2908 O O . ASP A 1 372 ? 6.701 -17.000 7.117 1.00 91.75 372 ASP A O 1
ATOM 2912 N N . ARG A 1 373 ? 7.739 -18.523 5.834 1.00 94.50 373 ARG A N 1
ATOM 2913 C CA . ARG A 1 373 ? 6.513 -19.083 5.254 1.00 94.50 373 ARG A CA 1
ATOM 2914 C C . ARG A 1 373 ? 5.629 -19.768 6.288 1.00 94.50 373 ARG A C 1
ATOM 2916 O O . ARG A 1 373 ? 4.408 -19.684 6.168 1.00 94.50 373 ARG A O 1
ATOM 2923 N N . GLU A 1 374 ? 6.226 -20.439 7.271 1.00 93.94 374 GLU A N 1
ATOM 2924 C CA . GLU A 1 374 ? 5.478 -21.158 8.303 1.00 93.94 374 GLU A CA 1
ATOM 2925 C C . GLU A 1 374 ? 4.823 -20.169 9.261 1.00 93.94 374 GLU A C 1
ATOM 2927 O O . GLU A 1 374 ? 3.613 -20.242 9.485 1.00 93.94 374 GLU A O 1
ATOM 2932 N N . LYS A 1 375 ? 5.594 -19.183 9.741 1.00 94.50 375 LYS A N 1
ATOM 2933 C CA . LYS A 1 375 ? 5.104 -18.130 10.638 1.00 94.50 375 LYS A CA 1
ATOM 2934 C C . LYS A 1 375 ? 3.891 -17.398 10.074 1.00 94.50 375 LYS A C 1
ATOM 2936 O O . LYS A 1 375 ? 2.964 -17.088 10.818 1.00 94.50 375 LYS A O 1
ATOM 2941 N N . PHE A 1 376 ? 3.899 -17.115 8.773 1.00 95.06 376 PHE A N 1
ATOM 2942 C CA . PHE A 1 376 ? 2.829 -16.376 8.106 1.00 95.06 376 PHE A CA 1
ATOM 2943 C C . PHE A 1 376 ? 1.835 -17.273 7.365 1.00 95.06 376 PHE A C 1
ATOM 2945 O O . PHE A 1 376 ? 1.063 -16.769 6.555 1.00 95.06 376 PHE A O 1
ATOM 2952 N N . GLY A 1 377 ? 1.845 -18.589 7.604 1.00 96.19 377 GLY A N 1
ATOM 2953 C CA . GLY A 1 377 ? 0.862 -19.516 7.037 1.00 96.19 377 GLY A CA 1
ATOM 2954 C C . GLY A 1 377 ? 0.758 -19.463 5.508 1.00 96.19 377 GLY A C 1
ATOM 2955 O O . GLY A 1 377 ? -0.341 -19.603 4.966 1.00 96.19 377 GLY A O 1
ATOM 2956 N N . ILE A 1 378 ? 1.877 -19.229 4.816 1.00 97.75 378 ILE A N 1
ATOM 2957 C CA . ILE A 1 378 ? 1.922 -19.043 3.363 1.00 97.75 378 ILE A CA 1
ATOM 2958 C C . ILE A 1 378 ? 1.663 -20.379 2.667 1.00 97.75 378 ILE A C 1
ATOM 2960 O O . ILE A 1 378 ? 2.377 -21.359 2.877 1.00 97.75 378 ILE A O 1
ATOM 2964 N N . LYS A 1 379 ? 0.648 -20.410 1.800 1.00 97.81 379 LYS A N 1
ATOM 2965 C CA . LYS A 1 379 ? 0.194 -21.622 1.106 1.00 97.81 379 LYS A CA 1
ATOM 2966 C C . LYS A 1 379 ? 0.412 -21.508 -0.392 1.00 97.81 379 LYS A C 1
ATOM 2968 O O . LYS A 1 379 ? 0.098 -20.480 -0.987 1.00 97.81 379 LYS A O 1
ATOM 2973 N N . ASP A 1 380 ? 0.908 -22.580 -1.000 1.00 96.94 380 ASP A N 1
ATOM 2974 C CA . ASP A 1 380 ? 0.957 -22.710 -2.457 1.00 96.94 380 ASP A CA 1
ATOM 2975 C C . ASP A 1 380 ? -0.482 -22.751 -3.001 1.00 96.94 380 ASP A C 1
ATOM 2977 O O . ASP A 1 380 ? -1.352 -23.432 -2.451 1.00 96.94 380 ASP A O 1
ATOM 2981 N N . THR A 1 381 ? -0.756 -21.976 -4.048 1.00 96.38 381 THR A N 1
ATOM 2982 C CA . THR A 1 381 ? -2.065 -21.989 -4.716 1.00 96.38 381 THR A CA 1
ATOM 2983 C C . THR A 1 381 ? -2.192 -23.130 -5.724 1.00 96.38 381 THR A C 1
ATOM 2985 O O . THR A 1 381 ? -3.301 -23.426 -6.162 1.00 96.38 381 THR A O 1
ATOM 2988 N N . GLY A 1 382 ? -1.073 -23.755 -6.101 1.00 94.56 382 GLY A N 1
ATOM 2989 C CA . GLY A 1 382 ? -0.971 -24.697 -7.211 1.00 94.56 382 GLY A CA 1
ATOM 2990 C C . GLY A 1 382 ? -0.894 -24.021 -8.583 1.00 94.56 382 GLY A C 1
ATOM 2991 O O . GLY A 1 382 ? -0.692 -24.712 -9.578 1.00 94.56 382 GLY A O 1
ATOM 2992 N N . ALA A 1 383 ? -1.036 -22.693 -8.656 1.00 95.06 383 ALA A N 1
ATOM 2993 C CA . ALA A 1 383 ? -0.935 -21.944 -9.900 1.00 95.06 383 ALA A CA 1
ATOM 2994 C C . ALA A 1 383 ? 0.517 -21.534 -10.195 1.00 95.06 383 ALA A C 1
ATOM 2996 O O . ALA A 1 383 ? 1.253 -21.068 -9.316 1.00 95.06 383 ALA A O 1
ATOM 2997 N N . SER A 1 384 ? 0.901 -21.648 -11.464 1.00 96.19 384 SER A N 1
ATOM 2998 C CA . SER A 1 384 ? 2.103 -21.038 -12.025 1.00 96.19 384 SER A CA 1
ATOM 2999 C C . SER A 1 384 ? 1.742 -20.197 -13.245 1.00 96.19 384 SER A C 1
ATOM 3001 O O . SER A 1 384 ? 0.734 -20.442 -13.911 1.00 96.19 384 SER A O 1
ATOM 3003 N N . VAL A 1 385 ? 2.542 -19.168 -13.516 1.00 96.06 385 VAL A N 1
ATOM 3004 C CA . VAL A 1 385 ? 2.339 -18.265 -14.655 1.00 96.06 385 VAL A CA 1
ATOM 3005 C C . VAL A 1 385 ? 3.627 -18.113 -15.457 1.00 96.06 385 VAL A C 1
ATOM 3007 O O . VAL A 1 385 ? 4.700 -18.024 -14.853 1.00 96.06 385 VAL A O 1
ATOM 3010 N N . PRO A 1 386 ? 3.553 -18.079 -16.800 1.00 95.69 386 PRO A N 1
ATOM 3011 C CA . PRO A 1 386 ? 4.724 -17.857 -17.635 1.00 95.69 386 PRO A CA 1
ATOM 3012 C C . PRO A 1 386 ? 5.244 -16.429 -17.451 1.00 95.69 386 PRO A C 1
ATOM 3014 O O . PRO A 1 386 ? 4.470 -15.473 -17.418 1.00 95.69 386 PRO A O 1
ATOM 3017 N N . VAL A 1 387 ? 6.562 -16.291 -17.363 1.00 96.44 387 VAL A N 1
ATOM 3018 C CA . VAL A 1 387 ? 7.272 -15.022 -17.209 1.00 96.44 387 VAL A CA 1
ATOM 3019 C C . VAL A 1 387 ? 8.272 -14.872 -18.346 1.00 96.44 387 VAL A C 1
ATOM 3021 O O . VAL A 1 387 ? 9.179 -15.694 -18.486 1.00 96.44 387 VAL A O 1
ATOM 3024 N N . TYR A 1 388 ? 8.122 -13.802 -19.126 1.00 94.44 388 TYR A N 1
ATOM 3025 C CA . TYR A 1 388 ? 9.028 -13.470 -20.222 1.00 94.44 388 TYR A CA 1
ATOM 3026 C C . TYR A 1 388 ? 9.985 -12.353 -19.808 1.00 94.44 388 TYR A C 1
ATOM 3028 O O . TYR A 1 388 ? 9.558 -11.242 -19.494 1.00 94.44 388 TYR A O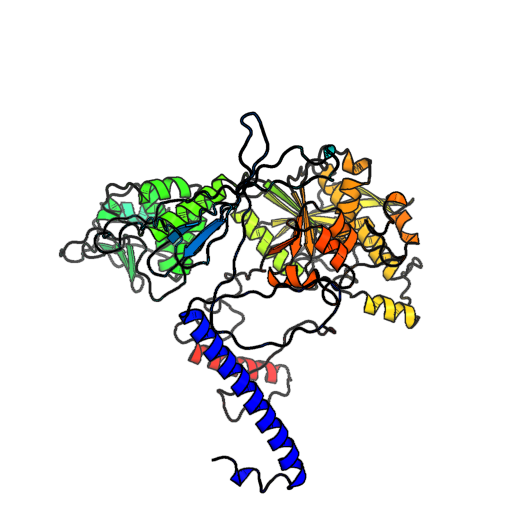 1
ATOM 3036 N N . ILE A 1 389 ? 11.286 -12.642 -19.835 1.00 94.75 389 ILE A N 1
ATOM 3037 C CA . ILE A 1 389 ? 12.354 -11.663 -19.599 1.00 94.75 389 ILE A CA 1
ATOM 3038 C C . ILE A 1 389 ? 13.200 -11.619 -20.868 1.00 94.75 389 ILE A C 1
ATOM 3040 O O . ILE A 1 389 ? 14.092 -12.437 -21.096 1.00 94.75 389 ILE A O 1
ATOM 3044 N N . GLY A 1 390 ? 12.854 -10.691 -21.755 1.00 92.44 390 GLY A N 1
ATOM 3045 C CA . GLY A 1 390 ? 13.359 -10.663 -23.122 1.00 92.44 390 GLY A CA 1
ATOM 3046 C C . GLY A 1 390 ? 12.984 -11.939 -23.871 1.00 92.44 390 GLY A C 1
ATOM 3047 O O . GLY A 1 390 ? 11.808 -12.217 -24.092 1.00 92.44 390 GLY A O 1
ATOM 3048 N N . LYS A 1 391 ? 13.991 -12.722 -24.267 1.00 90.69 391 LYS A N 1
ATOM 3049 C CA . LYS A 1 391 ? 13.800 -14.014 -24.954 1.00 90.69 391 LYS A CA 1
ATOM 3050 C C . LYS A 1 391 ? 13.738 -15.203 -23.991 1.00 90.69 391 LYS A C 1
ATOM 3052 O O . LYS A 1 391 ? 13.452 -16.315 -24.427 1.00 90.69 391 LYS A O 1
ATOM 3057 N N . GLU A 1 392 ? 14.041 -14.990 -22.713 1.00 93.31 392 GLU A N 1
ATOM 3058 C CA . GLU A 1 392 ? 14.006 -16.035 -21.695 1.00 93.31 392 GLU A CA 1
ATOM 3059 C C . GLU A 1 392 ? 12.559 -16.257 -21.237 1.00 93.31 392 GLU A C 1
ATOM 3061 O O . GLU A 1 392 ? 11.864 -15.306 -20.875 1.00 93.31 392 GLU A O 1
ATOM 3066 N N . LEU A 1 393 ? 12.120 -17.518 -21.235 1.00 95.12 393 LEU A N 1
ATOM 3067 C CA . LEU A 1 393 ? 10.852 -17.947 -20.651 1.00 95.12 393 LEU A CA 1
ATOM 3068 C C . LEU A 1 393 ? 11.138 -18.723 -19.365 1.00 95.12 393 LEU A C 1
ATOM 3070 O O . LEU A 1 393 ? 11.859 -19.721 -19.383 1.00 95.12 393 LEU A O 1
ATOM 3074 N N . THR A 1 394 ? 10.557 -18.267 -18.261 1.00 93.88 394 THR A N 1
ATOM 3075 C CA . THR A 1 394 ? 10.528 -18.977 -16.977 1.00 93.88 394 THR A CA 1
ATOM 3076 C C . THR A 1 394 ? 9.100 -19.006 -16.424 1.00 93.88 394 THR A C 1
ATOM 3078 O O . THR A 1 394 ? 8.163 -18.573 -17.093 1.00 93.88 394 THR A O 1
ATOM 3081 N N . GLU A 1 395 ? 8.906 -19.512 -15.210 1.00 96.19 395 GLU A N 1
ATOM 3082 C CA . GLU A 1 395 ? 7.606 -19.563 -14.541 1.00 96.19 395 GLU A CA 1
ATOM 3083 C C . GLU A 1 395 ? 7.672 -18.951 -13.142 1.00 96.19 395 GLU A C 1
ATOM 3085 O O . GLU A 1 395 ? 8.601 -19.215 -12.381 1.00 96.19 395 GLU A O 1
ATOM 3090 N N . ALA A 1 396 ? 6.659 -18.174 -12.763 1.00 97.94 396 ALA A N 1
ATOM 3091 C CA . ALA A 1 396 ? 6.458 -17.755 -11.380 1.00 97.94 396 ALA A CA 1
ATOM 3092 C C . ALA A 1 396 ? 5.427 -18.660 -10.706 1.00 97.94 396 ALA A C 1
ATOM 3094 O O . ALA A 1 396 ? 4.340 -18.870 -11.243 1.00 97.94 396 ALA A O 1
ATOM 3095 N N . ARG A 1 397 ? 5.737 -19.154 -9.505 1.00 98.31 397 ARG A N 1
ATOM 3096 C CA . ARG A 1 397 ? 4.752 -19.834 -8.650 1.00 98.31 397 ARG A CA 1
ATOM 3097 C C . ARG A 1 397 ? 3.973 -18.823 -7.828 1.00 98.31 397 ARG A C 1
ATOM 3099 O O . ARG A 1 397 ? 4.564 -17.863 -7.333 1.00 98.31 397 ARG A O 1
ATOM 3106 N N . ILE A 1 398 ? 2.679 -19.066 -7.643 1.00 98.50 398 ILE A N 1
ATOM 3107 C CA . ILE A 1 398 ? 1.808 -18.177 -6.877 1.00 98.50 398 ILE A CA 1
ATOM 3108 C C . ILE A 1 398 ? 1.470 -18.810 -5.530 1.00 98.50 398 ILE A C 1
ATOM 3110 O O . ILE A 1 398 ? 0.941 -19.918 -5.443 1.00 98.50 398 ILE A O 1
ATOM 3114 N N . TYR A 1 399 ? 1.734 -18.060 -4.472 1.00 98.56 399 TYR A N 1
ATOM 3115 C CA . TYR A 1 399 ? 1.385 -18.384 -3.099 1.00 98.56 399 TYR A CA 1
ATOM 3116 C C . TYR A 1 399 ? 0.342 -17.396 -2.588 1.00 98.56 399 TYR A C 1
ATOM 3118 O O . TYR A 1 399 ? 0.130 -16.333 -3.173 1.00 98.56 399 TYR A O 1
ATOM 3126 N N . LYS A 1 400 ? -0.306 -17.736 -1.479 1.00 98.12 400 LYS A N 1
ATOM 3127 C CA . LYS A 1 400 ? -1.258 -16.858 -0.805 1.00 98.12 400 LYS A CA 1
ATOM 3128 C C . LYS A 1 400 ? -1.125 -16.920 0.706 1.00 98.12 400 LYS A C 1
ATOM 3130 O O . LYS A 1 400 ? -0.773 -17.961 1.264 1.00 98.12 400 LYS A O 1
ATOM 3135 N N . THR A 1 401 ? -1.485 -15.825 1.351 1.00 97.75 401 THR A N 1
ATOM 3136 C CA . THR A 1 401 ? -1.721 -15.749 2.790 1.00 97.75 401 THR A CA 1
ATOM 3137 C C . THR A 1 401 ? -2.774 -14.681 3.103 1.00 97.75 401 THR A C 1
ATOM 3139 O O . THR A 1 401 ? -3.210 -13.947 2.213 1.00 97.75 401 THR A O 1
ATOM 3142 N N . ASP A 1 402 ? -3.201 -14.633 4.357 1.00 94.88 402 ASP A N 1
ATOM 3143 C CA . ASP A 1 402 ? -4.020 -13.575 4.932 1.00 94.88 402 ASP A CA 1
ATOM 3144 C C . ASP A 1 402 ? -3.219 -12.915 6.057 1.00 94.88 402 ASP A C 1
ATOM 3146 O O . ASP A 1 402 ? -2.718 -13.602 6.950 1.00 94.88 402 ASP A O 1
ATOM 3150 N N . ILE A 1 403 ? -3.067 -11.595 5.985 1.00 89.56 403 ILE A N 1
ATOM 3151 C CA . ILE A 1 403 ? -2.399 -10.802 7.014 1.00 89.56 403 ILE A CA 1
ATOM 3152 C C . ILE A 1 403 ? -3.385 -9.755 7.502 1.00 89.56 403 ILE A C 1
ATOM 3154 O O . ILE A 1 403 ? -3.754 -8.863 6.746 1.00 89.56 403 ILE A O 1
ATOM 3158 N N . ASN A 1 404 ? -3.804 -9.851 8.764 1.00 85.19 404 ASN A N 1
ATOM 3159 C CA . ASN A 1 404 ? -4.744 -8.908 9.380 1.00 85.19 404 ASN A CA 1
ATOM 3160 C C . ASN A 1 404 ? -6.050 -8.721 8.572 1.00 85.19 404 ASN A C 1
ATOM 3162 O O . ASN A 1 404 ? -6.583 -7.615 8.513 1.00 85.19 404 ASN A O 1
ATOM 3166 N N . GLY A 1 405 ? -6.558 -9.781 7.929 1.00 86.00 405 GLY A N 1
ATOM 3167 C CA . GLY A 1 405 ? -7.746 -9.726 7.070 1.00 86.00 405 GLY A CA 1
ATOM 3168 C C . GLY A 1 405 ? -7.478 -9.227 5.646 1.00 86.00 405 GLY A C 1
ATOM 3169 O O . GLY A 1 405 ? -8.418 -9.085 4.863 1.00 86.00 405 GLY A O 1
ATOM 3170 N N . ILE A 1 406 ? -6.218 -8.949 5.293 1.00 92.44 406 ILE A N 1
ATOM 3171 C CA . ILE A 1 406 ? -5.804 -8.549 3.948 1.00 92.44 406 ILE A CA 1
ATOM 3172 C C . ILE A 1 406 ? -5.353 -9.787 3.171 1.00 92.44 406 ILE A C 1
ATOM 3174 O O . ILE A 1 406 ? -4.422 -10.492 3.572 1.00 92.44 406 ILE A O 1
ATOM 3178 N N . LYS A 1 407 ? -5.959 -10.018 2.003 1.00 96.44 407 LYS A N 1
ATOM 3179 C CA . LYS A 1 407 ? -5.543 -11.081 1.079 1.00 96.44 407 LYS A CA 1
ATOM 3180 C C . LYS A 1 407 ? -4.215 -10.703 0.425 1.00 96.44 407 LYS A C 1
ATOM 3182 O O . LYS A 1 407 ? -4.155 -9.726 -0.322 1.00 96.44 407 LYS A O 1
ATOM 3187 N N . VAL A 1 408 ? -3.176 -11.507 0.632 1.00 98.12 408 VAL A N 1
ATOM 3188 C CA . VAL A 1 408 ? -1.864 -11.298 0.006 1.00 98.12 408 VAL A CA 1
ATOM 3189 C C . VAL A 1 408 ? -1.536 -12.466 -0.915 1.00 98.12 408 VAL A C 1
ATOM 3191 O O . VAL A 1 408 ? -1.499 -13.621 -0.494 1.00 98.12 408 VAL A O 1
ATOM 3194 N N . LEU A 1 409 ? -1.271 -12.160 -2.179 1.00 98.44 409 LEU A N 1
ATOM 3195 C CA . LEU A 1 409 ? -0.729 -13.071 -3.175 1.00 98.44 409 LEU A CA 1
ATOM 3196 C C . LEU A 1 409 ? 0.770 -12.818 -3.303 1.00 98.44 409 LEU A C 1
ATOM 3198 O O . LEU A 1 409 ? 1.206 -11.676 -3.448 1.00 98.44 409 LEU A O 1
ATOM 3202 N N . LEU A 1 410 ? 1.564 -13.884 -3.266 1.00 98.31 410 LEU A N 1
ATOM 3203 C CA . LEU A 1 410 ? 3.009 -13.779 -3.401 1.00 98.31 410 LEU A CA 1
ATOM 3204 C C . LEU A 1 410 ? 3.497 -14.519 -4.637 1.00 98.31 410 LEU A C 1
ATOM 3206 O O . LEU A 1 410 ? 3.246 -15.713 -4.795 1.00 98.31 410 LEU A O 1
ATOM 3210 N N . VAL A 1 411 ? 4.224 -13.813 -5.498 1.00 98.25 411 VAL A N 1
ATOM 3211 C CA . VAL A 1 411 ? 4.854 -14.392 -6.686 1.00 98.25 411 VAL A CA 1
ATOM 3212 C C . VAL A 1 411 ? 6.284 -14.807 -6.366 1.00 98.25 411 VAL A C 1
ATOM 3214 O O . VAL A 1 411 ? 7.056 -14.043 -5.789 1.00 98.25 411 VAL A O 1
ATOM 3217 N N . TYR A 1 412 ? 6.646 -16.037 -6.718 1.00 97.69 412 TYR A N 1
ATOM 3218 C CA . TYR A 1 412 ? 7.929 -16.627 -6.354 1.00 97.69 412 TYR A CA 1
ATOM 3219 C C . TYR A 1 412 ? 8.684 -17.145 -7.567 1.00 97.69 412 TYR A C 1
ATOM 3221 O O . TYR A 1 412 ? 8.151 -17.910 -8.374 1.00 97.69 412 TYR A O 1
ATOM 3229 N N . HIS A 1 413 ? 9.967 -16.807 -7.616 1.00 95.56 413 HIS A N 1
ATOM 3230 C CA . HIS A 1 413 ? 10.950 -17.469 -8.454 1.00 95.56 413 HIS A CA 1
ATOM 3231 C C . HIS A 1 413 ? 12.318 -17.400 -7.761 1.00 95.56 413 HIS A C 1
ATOM 3233 O O . HIS A 1 413 ? 12.705 -16.318 -7.313 1.00 95.56 413 HIS A O 1
ATOM 3239 N N . PRO A 1 414 ? 13.086 -18.502 -7.694 1.00 91.62 414 PRO A N 1
ATOM 3240 C CA . PRO A 1 414 ? 14.311 -18.572 -6.892 1.00 91.62 414 PRO A CA 1
ATOM 3241 C C . PRO A 1 414 ? 15.386 -17.552 -7.298 1.00 91.62 414 PRO A C 1
ATOM 3243 O O . PRO A 1 414 ? 16.172 -17.123 -6.461 1.00 91.62 414 PRO A O 1
ATOM 3246 N N . LEU A 1 415 ? 15.422 -17.112 -8.563 1.00 87.56 415 LEU A N 1
ATOM 3247 C CA . LEU A 1 415 ? 16.382 -16.080 -8.993 1.00 87.56 415 LEU A CA 1
ATOM 3248 C C . LEU A 1 415 ? 16.012 -14.661 -8.550 1.00 87.56 415 LEU A C 1
ATOM 3250 O O . LEU A 1 415 ? 16.892 -13.810 -8.467 1.00 87.56 415 LEU A O 1
ATOM 3254 N N . TYR A 1 416 ? 14.729 -14.402 -8.294 1.00 89.94 416 TYR A N 1
ATOM 3255 C CA . TYR A 1 416 ? 14.199 -13.055 -8.056 1.00 89.94 416 TYR A CA 1
ATOM 3256 C C . TYR A 1 416 ? 13.640 -12.879 -6.639 1.00 89.94 416 TYR A C 1
ATOM 3258 O O . TYR A 1 416 ? 13.156 -11.802 -6.310 1.00 89.94 416 TYR A O 1
ATOM 3266 N N . ALA A 1 417 ? 13.740 -13.904 -5.787 1.00 88.19 417 ALA A N 1
ATOM 3267 C CA . ALA A 1 417 ? 13.271 -13.893 -4.402 1.00 88.19 417 ALA A CA 1
ATOM 3268 C C . ALA A 1 417 ? 14.263 -13.255 -3.409 1.00 88.19 417 ALA A C 1
ATOM 3270 O O . ALA A 1 417 ? 13.958 -13.107 -2.228 1.00 88.19 417 ALA A O 1
ATOM 3271 N N . LYS A 1 418 ? 15.452 -12.828 -3.842 1.00 80.19 418 LYS A N 1
ATOM 3272 C CA . LYS A 1 418 ? 16.392 -12.142 -2.944 1.00 80.19 418 LYS A CA 1
ATOM 3273 C C . LYS A 1 418 ? 15.879 -10.732 -2.614 1.00 80.19 418 LYS A C 1
ATOM 3275 O O . LYS A 1 418 ? 15.616 -9.941 -3.517 1.00 80.19 418 LYS A O 1
ATOM 3280 N N . SER A 1 419 ? 15.779 -10.407 -1.321 1.00 61.44 419 SER A N 1
ATOM 3281 C CA . SER A 1 419 ? 15.278 -9.117 -0.798 1.00 61.44 419 SER A CA 1
ATOM 3282 C C . SER A 1 419 ? 16.281 -7.962 -0.875 1.00 61.44 419 SER A C 1
ATOM 3284 O O . SER A 1 419 ? 15.988 -6.858 -0.424 1.00 61.44 419 SER A O 1
ATOM 3286 N N . MET A 1 420 ? 17.456 -8.206 -1.458 1.00 55.47 420 MET A N 1
ATOM 3287 C CA . MET A 1 420 ? 18.666 -7.382 -1.369 1.00 55.47 420 MET A CA 1
ATOM 3288 C C . MET A 1 420 ? 18.518 -5.921 -1.862 1.00 55.47 420 MET A C 1
ATOM 3290 O O . MET A 1 420 ? 19.451 -5.142 -1.701 1.00 55.47 420 MET A O 1
ATOM 3294 N N . TYR A 1 421 ? 17.372 -5.519 -2.426 1.00 58.78 421 TYR A N 1
ATOM 3295 C CA . TYR A 1 421 ? 17.224 -4.260 -3.174 1.00 58.78 421 TYR A CA 1
ATOM 3296 C C . TYR A 1 421 ? 16.036 -3.385 -2.761 1.00 58.78 421 TYR A C 1
ATOM 3298 O O . TYR A 1 421 ? 15.749 -2.381 -3.416 1.00 58.78 421 TYR A O 1
ATOM 3306 N N . LEU A 1 422 ? 15.342 -3.725 -1.673 1.00 59.06 422 LEU A N 1
ATOM 3307 C CA . LEU A 1 422 ? 14.311 -2.848 -1.124 1.00 59.06 422 LEU A CA 1
ATOM 3308 C C . LEU A 1 422 ? 14.966 -1.577 -0.543 1.00 59.06 422 LEU A C 1
ATOM 3310 O O . LEU A 1 422 ? 15.709 -1.643 0.433 1.00 59.06 422 LEU A O 1
ATOM 3314 N N . GLY A 1 423 ? 14.697 -0.412 -1.142 1.00 54.38 423 GLY A N 1
ATOM 3315 C CA . GLY A 1 423 ? 15.077 0.892 -0.582 1.00 54.38 423 GLY A CA 1
ATOM 3316 C C . GLY A 1 423 ? 16.507 1.381 -0.858 1.00 54.38 423 GLY A C 1
ATOM 3317 O O . GLY A 1 423 ? 17.005 2.213 -0.096 1.00 54.38 423 GLY A O 1
ATOM 3318 N N . VAL A 1 424 ? 17.164 0.920 -1.931 1.00 60.34 424 VAL A N 1
ATOM 3319 C CA . VAL A 1 424 ? 18.485 1.426 -2.367 1.00 60.34 424 VAL A CA 1
ATOM 3320 C C . VAL A 1 424 ? 18.317 2.616 -3.322 1.00 60.34 424 VAL A C 1
ATOM 3322 O O . VAL A 1 424 ? 17.600 2.514 -4.317 1.00 60.34 424 VAL A O 1
ATOM 3325 N N . ARG A 1 425 ? 18.959 3.757 -3.024 1.00 63.53 425 ARG A N 1
ATOM 3326 C CA . ARG A 1 425 ? 18.941 4.943 -3.908 1.00 63.53 425 ARG A CA 1
ATOM 3327 C C . ARG A 1 425 ? 19.841 4.747 -5.123 1.00 63.53 425 ARG A C 1
ATOM 3329 O O . ARG A 1 425 ? 20.845 4.045 -5.037 1.00 63.53 425 ARG A O 1
ATOM 3336 N N . GLN A 1 426 ? 19.529 5.457 -6.209 1.00 65.38 426 GLN A N 1
ATOM 3337 C CA . GLN A 1 426 ? 20.314 5.432 -7.447 1.00 65.38 426 GLN A CA 1
ATOM 3338 C C . GLN A 1 426 ? 21.797 5.766 -7.214 1.00 65.38 426 GLN A C 1
ATOM 3340 O O . GLN A 1 426 ? 22.658 5.040 -7.693 1.00 65.38 426 GLN A O 1
ATOM 3345 N N . GLU A 1 427 ? 22.090 6.772 -6.386 1.00 60.44 427 GLU A N 1
ATOM 3346 C CA . GLU A 1 427 ? 23.461 7.190 -6.052 1.00 60.44 427 GLU A CA 1
ATOM 3347 C C . GLU A 1 427 ? 24.336 6.045 -5.513 1.00 60.44 427 GLU A C 1
ATOM 3349 O O . GLU A 1 427 ? 25.520 5.976 -5.817 1.00 60.44 427 GLU A O 1
ATOM 3354 N N . HIS A 1 428 ? 23.761 5.083 -4.784 1.00 63.66 428 HIS A N 1
ATOM 3355 C CA . HIS A 1 428 ? 24.513 3.939 -4.262 1.00 63.66 428 HIS A CA 1
ATOM 3356 C C . HIS A 1 428 ? 24.842 2.917 -5.357 1.00 63.66 428 HIS A C 1
ATOM 3358 O O . HIS A 1 428 ? 25.895 2.281 -5.303 1.00 63.66 428 HIS A O 1
ATOM 3364 N N . TYR A 1 429 ? 23.971 2.769 -6.362 1.00 63.34 429 TYR A N 1
ATOM 3365 C CA . TYR A 1 429 ? 24.278 1.978 -7.555 1.00 63.34 429 TYR A CA 1
ATOM 3366 C C . TYR A 1 429 ? 25.371 2.650 -8.383 1.00 63.34 429 TYR A C 1
ATOM 3368 O O . TYR A 1 429 ? 26.305 1.976 -8.817 1.00 63.34 429 TYR A O 1
ATOM 3376 N N . ASP A 1 430 ? 25.280 3.969 -8.550 1.00 61.66 430 ASP A N 1
ATOM 3377 C CA . ASP A 1 430 ? 26.250 4.753 -9.309 1.00 61.66 430 ASP A CA 1
ATOM 3378 C C . ASP A 1 430 ? 27.627 4.712 -8.628 1.00 61.66 430 ASP A C 1
ATOM 3380 O O . ASP A 1 430 ? 28.612 4.380 -9.281 1.00 61.66 430 ASP A O 1
ATOM 3384 N N . MET A 1 431 ? 27.689 4.884 -7.302 1.00 62.34 431 MET A N 1
ATOM 3385 C CA . MET A 1 431 ? 28.917 4.740 -6.509 1.00 62.34 431 MET A CA 1
ATOM 3386 C C . MET A 1 431 ? 29.508 3.328 -6.584 1.00 62.34 431 MET A C 1
ATOM 3388 O O . MET A 1 431 ? 30.717 3.183 -6.747 1.00 62.34 431 MET A O 1
ATOM 3392 N N . ALA A 1 432 ? 28.690 2.274 -6.473 1.00 60.41 432 ALA A N 1
ATOM 3393 C CA . ALA A 1 432 ? 29.176 0.895 -6.584 1.00 60.41 432 ALA A CA 1
ATOM 3394 C C . ALA A 1 432 ? 29.738 0.603 -7.985 1.00 60.41 432 ALA A C 1
ATOM 3396 O O . ALA A 1 432 ? 30.766 -0.067 -8.116 1.00 60.41 432 ALA A O 1
ATOM 3397 N N . ARG A 1 433 ? 29.095 1.147 -9.027 1.00 63.28 433 ARG A N 1
ATOM 3398 C CA . ARG A 1 433 ? 29.559 1.073 -10.416 1.00 63.28 433 ARG A CA 1
ATOM 3399 C C . ARG A 1 433 ? 30.871 1.836 -10.611 1.00 63.28 433 ARG A C 1
ATOM 3401 O O . ARG A 1 433 ? 31.810 1.277 -11.171 1.00 63.28 433 ARG A O 1
ATOM 3408 N N . GLU A 1 434 ? 30.950 3.078 -10.141 1.00 62.31 434 GLU A N 1
ATOM 3409 C CA . GLU A 1 434 ? 32.128 3.950 -10.263 1.00 62.31 434 GLU A CA 1
ATOM 3410 C C . GLU A 1 434 ? 33.334 3.423 -9.485 1.00 62.31 434 GLU A C 1
ATOM 3412 O O . GLU A 1 434 ? 34.462 3.477 -9.970 1.00 62.31 434 GLU A O 1
ATOM 3417 N N . ALA A 1 435 ? 33.103 2.845 -8.309 1.00 59.56 435 ALA A N 1
ATOM 3418 C CA . ALA A 1 435 ? 34.149 2.252 -7.487 1.00 59.56 435 ALA A CA 1
ATOM 3419 C C . ALA A 1 435 ? 34.603 0.859 -7.974 1.00 59.56 435 ALA A C 1
ATOM 3421 O O . ALA A 1 435 ? 35.429 0.221 -7.324 1.00 59.56 435 ALA A O 1
ATO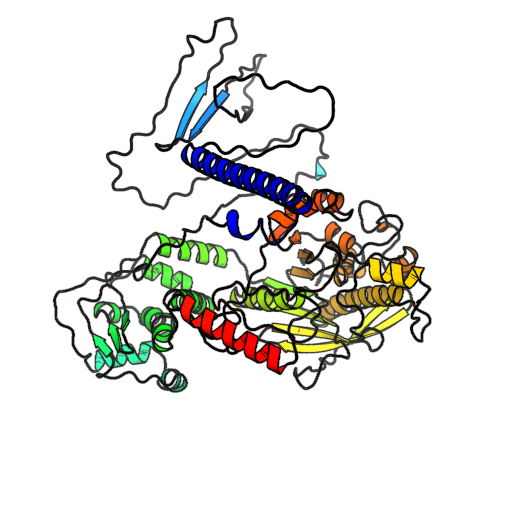M 3422 N N . GLY A 1 436 ? 34.066 0.357 -9.094 1.00 53.22 436 GLY A N 1
ATOM 3423 C CA . GLY A 1 436 ? 34.405 -0.964 -9.631 1.00 53.22 436 GLY A CA 1
ATOM 3424 C C . GLY A 1 436 ? 33.932 -2.132 -8.757 1.00 53.22 436 GLY A C 1
ATOM 3425 O O . GLY A 1 436 ? 34.266 -3.283 -9.041 1.00 53.22 436 GLY A O 1
ATOM 3426 N N . PHE A 1 437 ? 33.116 -1.869 -7.730 1.00 53.31 437 PHE A N 1
ATOM 3427 C CA . PHE A 1 437 ? 32.432 -2.880 -6.924 1.00 53.31 437 PHE A CA 1
ATOM 3428 C C . PHE A 1 437 ? 31.203 -3.396 -7.678 1.00 53.31 437 PHE A C 1
ATOM 3430 O O . PHE A 1 437 ? 30.066 -3.339 -7.208 1.00 53.31 437 PHE A O 1
ATOM 3437 N N . GLY A 1 438 ? 31.429 -3.924 -8.879 1.00 53.50 438 GLY A N 1
ATOM 3438 C CA . GLY A 1 438 ? 30.443 -4.741 -9.558 1.00 53.50 438 GLY A CA 1
ATOM 3439 C C . GLY A 1 438 ? 30.328 -6.051 -8.796 1.00 53.50 438 GLY A C 1
ATOM 3440 O O . GLY A 1 438 ? 31.054 -6.993 -9.093 1.00 53.50 438 GLY A O 1
ATOM 3441 N N . VAL A 1 439 ? 29.444 -6.118 -7.798 1.00 53.59 439 VAL A N 1
ATOM 3442 C CA . VAL A 1 439 ? 29.018 -7.408 -7.250 1.00 53.59 439 VAL A CA 1
ATOM 3443 C C . VAL A 1 439 ? 28.263 -8.092 -8.384 1.00 53.59 439 VAL A C 1
ATOM 3445 O O . VAL A 1 439 ? 27.077 -7.846 -8.612 1.00 53.59 439 VAL A O 1
ATOM 3448 N N . SER A 1 440 ? 28.996 -8.860 -9.185 1.00 58.44 440 SER A N 1
ATOM 3449 C CA . SER A 1 440 ? 28.396 -9.719 -10.179 1.00 58.44 440 SER A CA 1
ATOM 3450 C C . SER A 1 440 ? 27.680 -10.831 -9.433 1.00 58.44 440 SER A C 1
ATOM 3452 O O . SER A 1 440 ? 28.181 -11.423 -8.476 1.00 58.44 440 SER A O 1
ATOM 3454 N N . THR A 1 441 ? 26.454 -11.096 -9.850 1.00 66.00 441 THR A N 1
ATOM 3455 C CA . THR A 1 441 ? 25.797 -12.344 -9.484 1.00 66.00 441 THR A CA 1
ATOM 3456 C C . THR A 1 441 ? 26.611 -13.513 -10.042 1.00 66.00 441 THR A C 1
ATOM 3458 O O . THR A 1 441 ? 27.371 -13.346 -10.998 1.00 66.00 441 THR A O 1
ATOM 3461 N N . ASP A 1 442 ? 26.369 -14.728 -9.552 1.00 65.12 442 ASP A N 1
ATOM 3462 C CA . ASP A 1 442 ? 26.964 -15.953 -10.117 1.00 65.12 442 ASP A CA 1
ATOM 3463 C C . ASP A 1 442 ? 26.665 -16.138 -11.624 1.00 65.12 442 ASP A C 1
ATOM 3465 O O . ASP A 1 442 ? 27.256 -16.984 -12.290 1.00 65.12 442 ASP A O 1
ATOM 3469 N N . ARG A 1 443 ? 25.737 -15.341 -12.175 1.00 70.62 443 ARG A N 1
ATOM 3470 C CA . ARG A 1 443 ? 25.345 -15.308 -13.590 1.00 70.62 443 ARG A CA 1
ATOM 3471 C C . ARG A 1 443 ? 25.994 -14.181 -14.398 1.00 70.62 443 ARG A C 1
ATOM 3473 O O . ARG A 1 443 ? 25.659 -14.013 -15.565 1.00 70.62 443 ARG A O 1
ATOM 3480 N N . GLY A 1 444 ? 26.889 -13.399 -13.800 1.00 76.94 444 GLY A N 1
ATOM 3481 C CA . GLY A 1 444 ? 27.583 -12.293 -14.462 1.00 76.94 444 GLY A CA 1
ATOM 3482 C C . GLY A 1 444 ? 26.784 -10.990 -14.562 1.00 76.94 444 GLY A C 1
ATOM 3483 O O . GLY A 1 444 ? 27.345 -9.986 -14.987 1.00 76.94 444 GLY A O 1
ATOM 3484 N N . TRP A 1 445 ? 25.514 -10.963 -14.139 1.00 80.06 445 TRP A N 1
ATOM 3485 C CA . TRP A 1 445 ? 24.726 -9.725 -14.074 1.00 80.06 445 TRP A CA 1
ATOM 3486 C C . TRP A 1 445 ? 25.231 -8.822 -12.961 1.00 80.06 445 TRP A C 1
ATOM 3488 O O . TRP A 1 445 ? 25.511 -9.305 -11.859 1.00 80.06 445 TRP A O 1
ATOM 3498 N N . THR A 1 446 ? 25.270 -7.519 -13.217 1.00 79.94 446 THR A N 1
ATOM 3499 C CA . THR A 1 446 ? 25.470 -6.526 -12.158 1.00 79.94 446 THR A CA 1
ATOM 3500 C C . THR A 1 446 ? 24.259 -6.510 -11.220 1.00 79.94 446 THR A C 1
ATOM 3502 O O . THR A 1 446 ? 23.157 -6.925 -11.593 1.00 79.94 446 THR A O 1
ATOM 3505 N N . LEU A 1 447 ? 24.426 -5.995 -9.997 1.00 76.12 447 LEU A N 1
ATOM 3506 C CA . LEU A 1 447 ? 23.290 -5.767 -9.090 1.00 76.12 447 LEU A CA 1
ATOM 3507 C C . LEU A 1 447 ? 22.211 -4.885 -9.729 1.00 76.12 447 LEU A C 1
ATOM 3509 O O . LEU A 1 447 ? 21.023 -5.103 -9.521 1.00 76.12 447 LEU A O 1
ATOM 3513 N N . HIS A 1 448 ? 22.635 -3.907 -10.525 1.00 81.00 448 HIS A N 1
ATOM 3514 C CA . HIS A 1 448 ? 21.753 -2.985 -11.229 1.00 81.00 448 HIS A CA 1
ATOM 3515 C C . HIS A 1 448 ? 20.912 -3.696 -12.299 1.00 81.00 448 HIS A C 1
ATOM 3517 O O . HIS A 1 448 ? 19.690 -3.545 -12.318 1.00 81.00 448 HIS A O 1
ATOM 3523 N N . GLU A 1 449 ? 21.524 -4.567 -13.107 1.00 86.44 449 GLU A N 1
ATOM 3524 C CA . GLU A 1 449 ? 20.792 -5.410 -14.060 1.00 86.44 449 GLU A CA 1
ATOM 3525 C C . GLU A 1 449 ? 19.850 -6.391 -13.342 1.00 86.44 449 GLU A C 1
ATOM 3527 O O . GLU A 1 449 ? 18.713 -6.587 -13.777 1.00 86.44 449 GLU A O 1
ATOM 3532 N N . LEU A 1 450 ? 20.274 -6.988 -12.220 1.00 85.50 450 LEU A N 1
ATOM 3533 C CA . LEU A 1 450 ? 19.416 -7.885 -11.443 1.00 85.50 450 LEU A CA 1
ATOM 3534 C C . LEU A 1 450 ? 18.182 -7.157 -10.885 1.00 85.50 450 LEU A C 1
ATOM 3536 O O . LEU A 1 450 ? 17.084 -7.707 -10.975 1.00 85.50 450 LEU A O 1
ATOM 3540 N N . SER A 1 451 ? 18.327 -5.931 -10.370 1.00 86.88 451 SER A N 1
ATOM 3541 C CA . SER A 1 451 ? 17.191 -5.100 -9.938 1.00 86.88 451 SER A CA 1
ATOM 3542 C C . SER A 1 451 ? 16.209 -4.843 -11.083 1.00 86.88 451 SER A C 1
ATOM 3544 O O . SER A 1 451 ? 14.997 -4.961 -10.898 1.00 86.88 451 SER A O 1
ATOM 3546 N N . PHE A 1 452 ? 16.715 -4.555 -12.287 1.00 91.94 452 PHE A N 1
ATOM 3547 C CA . PHE A 1 452 ? 15.864 -4.385 -13.463 1.00 91.94 452 PHE A CA 1
ATOM 3548 C C . PHE A 1 452 ? 15.130 -5.677 -13.831 1.00 91.94 452 PHE A C 1
ATOM 3550 O O . PHE A 1 452 ? 13.912 -5.678 -14.009 1.00 91.94 452 PHE A O 1
ATOM 3557 N N . ARG A 1 453 ? 15.848 -6.806 -13.890 1.00 93.44 453 ARG A N 1
ATOM 3558 C CA . ARG A 1 453 ? 15.262 -8.128 -14.160 1.00 93.44 453 ARG A CA 1
ATOM 3559 C C . ARG A 1 453 ? 14.221 -8.513 -13.109 1.00 93.44 453 ARG A C 1
ATOM 3561 O O . ARG A 1 453 ? 13.211 -9.108 -13.471 1.00 93.44 453 ARG A O 1
ATOM 3568 N N . GLN A 1 454 ? 14.422 -8.149 -11.841 1.00 93.00 454 GLN A N 1
ATOM 3569 C CA . GLN A 1 454 ? 13.438 -8.352 -10.777 1.00 93.00 454 GLN A CA 1
ATOM 3570 C C . GLN A 1 454 ? 12.178 -7.502 -11.001 1.00 93.00 454 GLN A C 1
ATOM 3572 O O . GLN A 1 454 ? 11.080 -8.023 -10.831 1.00 93.00 454 GLN A O 1
ATOM 3577 N N . ALA A 1 455 ? 12.304 -6.243 -11.438 1.00 95.19 455 ALA A N 1
ATOM 3578 C CA . ALA A 1 455 ? 11.151 -5.409 -11.791 1.00 95.19 455 ALA A CA 1
ATOM 3579 C C . ALA A 1 455 ? 10.377 -5.974 -13.000 1.00 95.19 455 ALA A C 1
ATOM 3581 O O . ALA A 1 455 ? 9.147 -6.025 -12.982 1.00 95.19 455 ALA A O 1
ATOM 3582 N N . VAL A 1 456 ? 11.082 -6.477 -14.024 1.00 96.94 456 VAL A N 1
ATOM 3583 C CA . VAL A 1 456 ? 10.456 -7.170 -15.166 1.00 96.94 456 VAL A CA 1
ATOM 3584 C C . VAL A 1 456 ? 9.753 -8.452 -14.713 1.00 96.94 456 VAL A C 1
ATOM 3586 O O . VAL A 1 456 ? 8.592 -8.658 -15.062 1.00 96.94 456 VAL A O 1
ATOM 3589 N N . PHE A 1 457 ? 10.415 -9.285 -13.903 1.00 97.31 457 PHE A N 1
ATOM 3590 C CA . PHE A 1 457 ? 9.816 -10.476 -13.297 1.00 97.31 457 PHE A CA 1
ATOM 3591 C C . PHE A 1 457 ? 8.546 -10.122 -12.524 1.00 97.31 457 PHE A C 1
ATOM 3593 O O . PHE A 1 457 ? 7.514 -10.761 -12.714 1.00 97.31 457 PHE A O 1
ATOM 3600 N N . PHE A 1 458 ? 8.612 -9.101 -11.668 1.00 97.62 458 PHE A N 1
ATOM 3601 C CA . PHE A 1 458 ? 7.499 -8.719 -10.813 1.00 97.62 458 PHE A CA 1
ATOM 3602 C C . PHE A 1 458 ? 6.306 -8.251 -11.640 1.00 97.62 458 PHE A C 1
ATOM 3604 O O . PHE A 1 458 ? 5.186 -8.691 -11.396 1.00 97.62 458 PHE A O 1
ATOM 3611 N N . LYS A 1 459 ? 6.562 -7.449 -12.680 1.00 97.62 459 LYS A N 1
ATOM 3612 C CA . LYS A 1 459 ? 5.557 -7.045 -13.663 1.00 97.62 459 LYS A CA 1
ATOM 3613 C C . LYS A 1 459 ? 4.880 -8.256 -14.315 1.00 97.62 459 LYS A C 1
ATOM 3615 O O . LYS A 1 459 ? 3.655 -8.360 -14.275 1.00 97.62 459 LYS A O 1
ATOM 3620 N N . GLU A 1 460 ? 5.661 -9.159 -14.910 1.00 97.94 460 GLU A N 1
ATOM 3621 C CA . GLU A 1 460 ? 5.141 -10.352 -15.595 1.00 97.94 460 GLU A CA 1
ATOM 3622 C C . GLU A 1 460 ? 4.325 -11.240 -14.656 1.00 97.94 460 GLU A C 1
ATOM 3624 O O . GLU A 1 460 ? 3.202 -11.632 -14.970 1.00 97.94 460 GLU A O 1
ATOM 3629 N N . ALA A 1 461 ? 4.881 -11.537 -13.484 1.00 98.31 461 ALA A N 1
ATOM 3630 C CA . ALA A 1 461 ? 4.271 -12.442 -12.532 1.00 98.31 461 ALA A CA 1
ATOM 3631 C C . ALA A 1 461 ? 3.010 -11.842 -11.894 1.00 98.31 461 ALA A C 1
ATOM 3633 O O . ALA A 1 461 ? 2.038 -12.568 -11.700 1.00 98.31 461 ALA A O 1
ATOM 3634 N N . ALA A 1 462 ? 2.986 -10.536 -11.603 1.00 98.38 462 ALA A N 1
ATOM 3635 C CA . ALA A 1 462 ? 1.811 -9.870 -11.045 1.00 98.38 462 ALA A CA 1
ATOM 3636 C C . ALA A 1 462 ? 0.654 -9.822 -12.052 1.00 98.38 462 ALA A C 1
ATOM 3638 O O . ALA A 1 462 ? -0.455 -10.244 -11.727 1.00 98.38 462 ALA A O 1
ATOM 3639 N N . LEU A 1 463 ? 0.910 -9.383 -13.292 1.00 97.69 463 LEU A N 1
ATOM 3640 C CA . LEU A 1 463 ? -0.109 -9.373 -14.349 1.00 97.69 463 LEU A CA 1
ATOM 3641 C C . LEU A 1 463 ? -0.588 -10.791 -14.682 1.00 97.69 463 LEU A C 1
ATOM 3643 O O . LEU A 1 463 ? -1.790 -11.024 -14.817 1.00 97.69 463 LEU A O 1
ATOM 3647 N N . GLY A 1 464 ? 0.339 -11.750 -14.742 1.00 96.50 464 GLY A N 1
ATOM 3648 C CA . GLY A 1 464 ? 0.025 -13.165 -14.896 1.00 96.50 464 GLY A CA 1
ATOM 3649 C C . GLY A 1 464 ? -0.871 -13.685 -13.772 1.00 96.50 464 GLY A C 1
ATOM 3650 O O . GLY A 1 464 ? -1.873 -14.336 -14.053 1.00 96.50 464 GLY A O 1
ATOM 3651 N N . ALA A 1 465 ? -0.563 -13.368 -12.511 1.00 97.56 465 ALA A N 1
ATOM 3652 C CA . ALA A 1 465 ? -1.350 -13.794 -11.355 1.00 97.56 465 ALA A CA 1
ATOM 3653 C C . ALA A 1 465 ? -2.765 -13.201 -11.356 1.00 97.56 465 ALA A C 1
ATOM 3655 O O . ALA A 1 465 ? -3.721 -13.929 -11.086 1.00 97.56 465 ALA A O 1
ATOM 3656 N N . ILE A 1 466 ? -2.916 -11.919 -11.716 1.00 96.31 466 ILE A N 1
ATOM 3657 C CA . ILE A 1 466 ? -4.230 -11.266 -11.854 1.00 96.31 466 ILE A CA 1
ATOM 3658 C C . ILE A 1 466 ? -5.112 -12.031 -12.846 1.00 96.31 466 ILE A C 1
ATOM 3660 O O . ILE A 1 466 ? -6.280 -12.306 -12.558 1.00 96.31 466 ILE A O 1
ATOM 3664 N N . VAL A 1 467 ? -4.546 -12.394 -14.001 1.00 92.56 467 VAL A N 1
ATOM 3665 C CA . VAL A 1 467 ? -5.253 -13.109 -15.070 1.00 92.56 467 VAL A CA 1
ATOM 3666 C C . VAL A 1 467 ? -5.532 -14.559 -14.677 1.00 92.56 467 VAL A C 1
ATOM 3668 O O . VAL A 1 467 ? -6.674 -15.003 -14.761 1.00 92.56 467 VAL A O 1
ATOM 3671 N N . ALA A 1 468 ? -4.516 -15.294 -14.218 1.00 91.94 468 ALA A N 1
ATOM 3672 C CA . ALA A 1 468 ? -4.617 -16.722 -13.914 1.00 91.94 468 ALA A CA 1
ATOM 3673 C C . ALA A 1 468 ? -5.577 -17.023 -12.756 1.00 91.94 468 ALA A C 1
ATOM 3675 O O . ALA A 1 468 ? -6.246 -18.054 -12.764 1.00 91.94 468 ALA A O 1
ATOM 3676 N N . LEU A 1 469 ? -5.668 -16.120 -11.776 1.00 91.81 469 LEU A N 1
ATOM 3677 C CA . LEU A 1 469 ? -6.578 -16.254 -10.637 1.00 91.81 469 LEU A CA 1
ATOM 3678 C C . LEU A 1 469 ? -7.933 -15.567 -10.855 1.00 91.81 469 LEU A C 1
ATOM 3680 O O . LEU A 1 469 ? -8.790 -15.635 -9.976 1.00 91.81 469 LEU A O 1
ATOM 3684 N N . GLY A 1 470 ? -8.140 -14.906 -11.999 1.00 88.06 470 GLY A N 1
ATOM 3685 C CA . GLY A 1 470 ? -9.405 -14.249 -12.327 1.00 88.06 470 GLY A CA 1
ATOM 3686 C C . GLY A 1 470 ? -9.796 -13.151 -11.335 1.00 88.06 470 GLY A C 1
ATOM 3687 O O . GLY A 1 470 ? -10.971 -13.044 -10.974 1.00 88.06 470 GLY A O 1
ATOM 3688 N N . LEU A 1 471 ? -8.831 -12.339 -10.880 1.00 90.38 471 LEU A N 1
ATOM 3689 C CA . LEU A 1 471 ? -9.094 -11.316 -9.857 1.00 90.38 471 LEU A CA 1
ATOM 3690 C C . LEU A 1 471 ? -10.078 -10.244 -10.351 1.00 90.38 471 LEU A C 1
ATOM 3692 O O . LEU A 1 471 ? -10.905 -9.778 -9.570 1.00 90.38 471 LEU A O 1
ATOM 3696 N N . ASN A 1 472 ? -10.048 -9.925 -11.654 1.00 87.31 472 ASN A N 1
ATOM 3697 C CA . ASN A 1 472 ? -10.909 -8.925 -12.302 1.00 87.31 472 ASN A CA 1
ATOM 3698 C C . ASN A 1 472 ? -10.943 -7.585 -11.535 1.00 87.31 472 ASN A C 1
ATOM 3700 O O . ASN A 1 472 ? -12.014 -7.193 -11.061 1.00 87.31 472 ASN A O 1
ATOM 3704 N N . PRO A 1 473 ? -9.785 -6.923 -11.344 1.00 94.44 473 PRO A N 1
ATOM 3705 C CA . PRO A 1 473 ? -9.723 -5.677 -10.593 1.00 94.44 473 PRO A CA 1
ATOM 3706 C C . PRO A 1 473 ? -10.449 -4.542 -11.325 1.00 94.44 473 PRO A C 1
ATOM 3708 O O . PRO A 1 473 ? -10.282 -4.363 -12.528 1.00 94.44 473 PRO A O 1
ATOM 3711 N N . ASP A 1 474 ? -11.195 -3.728 -10.578 1.00 93.50 474 ASP A N 1
ATOM 3712 C CA . ASP A 1 474 ? -11.628 -2.405 -11.039 1.00 93.50 474 ASP A CA 1
ATOM 3713 C C . ASP A 1 474 ? -10.449 -1.424 -11.045 1.00 93.50 474 ASP A C 1
ATOM 3715 O O . ASP A 1 474 ? -10.403 -0.499 -11.854 1.00 93.50 474 ASP A O 1
ATOM 3719 N N . ILE A 1 475 ? -9.516 -1.604 -10.103 1.00 97.50 475 ILE A N 1
ATOM 3720 C CA . ILE A 1 475 ? -8.364 -0.730 -9.887 1.00 97.50 475 ILE A CA 1
ATOM 3721 C C . ILE A 1 475 ? -7.110 -1.578 -9.688 1.00 97.50 475 ILE A C 1
ATOM 3723 O O . ILE A 1 475 ? -7.084 -2.475 -8.842 1.00 97.50 475 ILE A O 1
ATOM 3727 N N . ILE A 1 476 ? -6.054 -1.243 -10.426 1.00 98.56 476 ILE A N 1
ATOM 3728 C CA . ILE A 1 476 ? -4.692 -1.701 -10.163 1.00 98.56 476 ILE A CA 1
ATOM 3729 C C . ILE A 1 476 ? -3.931 -0.534 -9.533 1.00 98.56 476 ILE A C 1
ATOM 3731 O O . ILE A 1 476 ? -3.686 0.487 -10.177 1.00 98.56 476 ILE A O 1
ATOM 3735 N N . HIS A 1 477 ? -3.578 -0.682 -8.258 1.00 98.56 477 HIS A N 1
ATOM 3736 C CA . HIS A 1 477 ? -2.885 0.346 -7.484 1.00 98.56 477 HIS A CA 1
ATOM 3737 C C . HIS A 1 477 ? -1.409 -0.017 -7.353 1.00 98.56 477 HIS A C 1
ATOM 3739 O O . HIS A 1 477 ? -1.036 -0.987 -6.706 1.00 98.56 477 HIS A O 1
ATOM 3745 N N . LEU A 1 478 ? -0.564 0.747 -8.021 1.00 98.56 478 LEU A N 1
ATOM 3746 C CA . LEU A 1 478 ? 0.865 0.533 -8.146 1.00 98.56 478 LEU A CA 1
ATOM 3747 C C . LEU A 1 478 ? 1.617 1.443 -7.170 1.00 98.56 478 LEU A C 1
ATOM 3749 O O . LEU A 1 478 ? 1.298 2.628 -7.045 1.00 98.56 478 LEU A O 1
ATOM 3753 N N . HIS A 1 479 ? 2.621 0.897 -6.491 1.00 96.94 479 HIS A N 1
ATOM 3754 C CA . HIS A 1 479 ? 3.437 1.635 -5.531 1.00 96.94 479 HIS A CA 1
ATOM 3755 C C . HIS A 1 479 ? 4.907 1.664 -5.959 1.00 96.94 479 HIS A C 1
ATOM 3757 O O . HIS A 1 479 ? 5.533 0.612 -6.121 1.00 96.94 479 HIS A O 1
ATOM 3763 N N . ASP A 1 480 ? 5.435 2.881 -6.117 1.00 94.75 480 ASP A N 1
ATOM 3764 C CA . ASP A 1 480 ? 6.825 3.202 -6.460 1.00 94.75 480 ASP A CA 1
ATOM 3765 C C . ASP A 1 480 ? 7.383 2.551 -7.745 1.00 94.75 480 ASP A C 1
ATOM 3767 O O . ASP A 1 480 ? 6.715 1.846 -8.508 1.00 94.75 480 ASP A O 1
ATOM 3771 N N . TRP A 1 481 ? 8.644 2.869 -8.043 1.00 94.62 481 TRP A N 1
ATOM 3772 C CA . TRP A 1 481 ? 9.313 2.559 -9.306 1.00 94.62 481 TRP A CA 1
ATOM 3773 C C . TRP A 1 481 ? 9.334 1.066 -9.651 1.00 94.62 481 TRP A C 1
ATOM 3775 O O . TRP A 1 481 ? 9.268 0.717 -10.829 1.00 94.62 481 TRP A O 1
ATOM 3785 N N . GLN A 1 482 ? 9.378 0.176 -8.653 1.00 93.75 482 GLN A N 1
ATOM 3786 C CA . GLN A 1 482 ? 9.425 -1.279 -8.844 1.00 93.75 482 GLN A CA 1
ATOM 3787 C C . GLN A 1 482 ? 8.201 -1.800 -9.606 1.00 93.75 482 GLN A C 1
ATOM 3789 O O . GLN A 1 482 ? 8.264 -2.859 -10.229 1.00 93.75 482 GLN A O 1
ATOM 3794 N N . THR A 1 483 ? 7.093 -1.057 -9.564 1.00 97.06 483 THR A N 1
ATOM 3795 C CA . THR A 1 483 ? 5.826 -1.420 -10.202 1.00 97.06 483 THR A CA 1
ATOM 3796 C C . THR A 1 483 ? 5.486 -0.538 -11.401 1.00 97.06 483 THR A C 1
ATOM 3798 O O . THR A 1 483 ? 4.547 -0.839 -12.133 1.00 97.06 483 THR A O 1
ATOM 3801 N N . GLY A 1 484 ? 6.279 0.501 -11.685 1.00 97.00 484 GLY A N 1
ATOM 3802 C CA . GLY A 1 484 ? 5.999 1.458 -12.759 1.00 97.00 484 GLY A CA 1
ATOM 3803 C C . GLY A 1 484 ? 5.967 0.845 -14.165 1.00 97.00 484 GLY A C 1
ATOM 3804 O O . GLY A 1 484 ? 5.199 1.294 -15.016 1.00 97.00 484 GLY A O 1
ATOM 3805 N N . LEU A 1 485 ? 6.710 -0.247 -14.401 1.00 97.38 485 LEU A N 1
ATOM 3806 C CA . LEU A 1 485 ? 6.617 -1.012 -15.655 1.00 97.38 485 LEU A CA 1
ATOM 3807 C C . LEU A 1 485 ? 5.218 -1.585 -15.900 1.00 97.38 485 LEU A C 1
ATOM 3809 O O . LEU A 1 485 ? 4.816 -1.708 -17.052 1.00 97.38 485 LEU A O 1
ATOM 3813 N N . ILE A 1 486 ? 4.464 -1.912 -14.846 1.00 98.38 486 ILE A N 1
ATOM 3814 C CA . ILE A 1 486 ? 3.111 -2.464 -14.977 1.00 98.38 486 ILE A CA 1
ATOM 3815 C C . ILE A 1 486 ? 2.194 -1.451 -15.665 1.00 98.38 486 ILE A C 1
ATOM 3817 O O . ILE A 1 486 ? 1.462 -1.828 -16.580 1.00 98.38 486 ILE A O 1
ATOM 3821 N N . ALA A 1 487 ? 2.286 -0.167 -15.299 1.00 97.56 487 ALA A N 1
ATOM 3822 C CA . ALA A 1 487 ? 1.499 0.895 -15.925 1.00 97.56 487 ALA A CA 1
ATOM 3823 C C . ALA A 1 487 ? 1.784 0.998 -17.433 1.00 97.56 487 ALA A C 1
ATOM 3825 O O . ALA A 1 487 ? 0.856 0.984 -18.243 1.00 97.56 487 ALA A O 1
ATOM 3826 N N . ALA A 1 488 ? 3.066 1.033 -17.816 1.00 96.69 488 ALA A N 1
ATOM 3827 C CA . ALA A 1 488 ? 3.472 1.075 -19.221 1.00 96.69 488 ALA A CA 1
ATOM 3828 C C . ALA A 1 488 ? 2.969 -0.149 -19.994 1.00 96.69 488 ALA A C 1
ATOM 3830 O O . ALA A 1 488 ? 2.371 -0.022 -21.063 1.00 96.69 488 ALA A O 1
ATOM 3831 N N . SER A 1 489 ? 3.145 -1.338 -19.428 1.00 96.50 489 SER A N 1
ATOM 3832 C CA . SER A 1 489 ? 2.764 -2.591 -20.069 1.00 96.50 489 SER A CA 1
ATOM 3833 C C . SER A 1 489 ? 1.260 -2.746 -20.260 1.00 96.50 489 SER A C 1
ATOM 3835 O O . SER A 1 489 ? 0.836 -3.231 -21.307 1.00 96.50 489 SER A O 1
ATOM 3837 N N . LEU A 1 490 ? 0.443 -2.274 -19.316 1.00 96.06 490 LEU A N 1
ATOM 3838 C CA . LEU A 1 490 ? -1.017 -2.263 -19.456 1.00 96.06 490 LEU A CA 1
ATOM 3839 C C . LEU A 1 490 ? -1.496 -1.380 -20.623 1.00 96.06 490 LEU A C 1
ATOM 3841 O O . LEU A 1 490 ? -2.530 -1.671 -21.223 1.00 96.06 490 LEU A O 1
ATOM 3845 N N . LYS A 1 491 ? -0.754 -0.320 -20.977 1.00 93.94 491 LYS A N 1
ATOM 3846 C CA . LYS A 1 491 ? -1.142 0.631 -22.036 1.00 93.94 491 LYS A CA 1
ATOM 3847 C C . LYS A 1 491 ? -0.479 0.355 -23.396 1.00 93.94 491 LYS A C 1
ATOM 3849 O O . LYS A 1 491 ? -1.078 0.674 -24.432 1.00 93.94 491 LYS A O 1
ATOM 3854 N N . GLU A 1 492 ? 0.716 -0.237 -23.410 1.00 94.19 492 GLU A N 1
ATOM 3855 C CA . GLU A 1 492 ? 1.565 -0.380 -24.607 1.00 94.19 492 GLU A CA 1
ATOM 3856 C C . GLU A 1 492 ? 1.752 -1.835 -25.074 1.00 94.19 492 GLU A C 1
ATOM 3858 O O . GLU A 1 492 ? 1.857 -2.077 -26.277 1.00 94.19 492 GLU A O 1
ATOM 3863 N N . GLU A 1 493 ? 1.745 -2.833 -24.181 1.00 91.94 493 GLU A N 1
ATOM 3864 C CA . GLU A 1 493 ? 1.902 -4.232 -24.601 1.00 91.94 493 GLU A CA 1
ATOM 3865 C C . GLU A 1 493 ? 0.561 -4.823 -25.051 1.00 91.94 493 GLU A C 1
ATOM 3867 O O . GLU A 1 493 ? -0.359 -5.004 -24.252 1.00 91.94 493 GLU A O 1
ATOM 3872 N N . LEU A 1 494 ? 0.462 -5.210 -26.329 1.00 86.44 494 LEU A N 1
ATOM 3873 C CA . LEU A 1 494 ? -0.775 -5.735 -26.931 1.00 86.44 494 LEU A CA 1
ATOM 3874 C C . LEU A 1 494 ? -1.401 -6.895 -26.140 1.00 86.44 494 LEU A C 1
ATOM 3876 O O . LEU A 1 494 ? -2.625 -6.969 -26.033 1.00 86.44 494 LEU A O 1
ATOM 3880 N N . ARG A 1 495 ? -0.574 -7.778 -25.564 1.00 86.75 495 ARG A N 1
ATOM 3881 C CA . ARG A 1 495 ? -1.040 -8.931 -24.778 1.00 86.75 495 ARG A CA 1
ATOM 3882 C C . ARG A 1 495 ? -1.796 -8.547 -23.505 1.00 86.75 495 ARG A C 1
ATOM 3884 O O . ARG A 1 495 ? -2.681 -9.291 -23.100 1.00 86.75 495 ARG A O 1
ATOM 3891 N N . TYR A 1 496 ? -1.458 -7.416 -22.884 1.00 89.81 496 TYR A N 1
ATOM 3892 C CA . TYR A 1 496 ? -2.096 -6.946 -21.653 1.00 89.81 496 TYR A CA 1
ATOM 3893 C C . TYR A 1 496 ? -3.180 -5.917 -21.963 1.00 89.81 496 TYR A C 1
ATOM 3895 O O . TYR A 1 496 ? -4.286 -6.022 -21.444 1.00 89.81 496 TYR A O 1
ATOM 3903 N N . LYS A 1 497 ? -2.908 -5.001 -22.897 1.00 82.62 497 LYS A N 1
ATOM 3904 C CA . LYS A 1 497 ? -3.849 -3.973 -23.353 1.00 82.62 497 LYS A CA 1
ATOM 3905 C C . LYS A 1 497 ? -5.168 -4.541 -23.877 1.00 82.62 497 LYS A C 1
ATOM 3907 O O . LYS A 1 497 ? -6.220 -3.950 -23.663 1.00 82.62 497 LYS A O 1
ATOM 3912 N N . ASN A 1 498 ? -5.121 -5.679 -24.570 1.00 81.00 498 ASN A N 1
ATOM 3913 C CA . ASN A 1 498 ? -6.313 -6.325 -25.127 1.00 81.00 498 ASN A CA 1
ATOM 3914 C C . ASN A 1 498 ? -6.861 -7.444 -24.229 1.00 81.00 498 ASN A C 1
ATOM 3916 O O . ASN A 1 498 ? -7.792 -8.145 -24.627 1.00 81.00 498 ASN A O 1
ATOM 3920 N N . ASN A 1 499 ? -6.288 -7.645 -23.039 1.00 84.06 499 ASN A N 1
ATOM 3921 C CA . ASN A 1 499 ? -6.759 -8.668 -22.120 1.00 84.06 499 ASN A CA 1
ATOM 3922 C C . ASN A 1 499 ? -8.047 -8.189 -21.419 1.00 84.06 499 ASN A C 1
ATOM 3924 O O . ASN A 1 499 ? -8.004 -7.157 -20.751 1.00 84.06 499 ASN A O 1
ATOM 3928 N N . PRO A 1 500 ? -9.167 -8.929 -21.505 1.00 74.19 500 PRO A N 1
ATOM 3929 C CA . PRO A 1 500 ? -10.461 -8.495 -20.968 1.00 74.19 500 PRO A CA 1
ATOM 3930 C C . PRO A 1 500 ? -10.509 -8.378 -19.435 1.00 74.19 500 PRO A C 1
ATOM 3932 O O . PRO A 1 500 ? -11.411 -7.737 -18.909 1.00 74.19 500 PRO A O 1
ATOM 3935 N N . ILE A 1 501 ? -9.566 -9.000 -18.717 1.00 77.94 501 ILE A N 1
ATOM 3936 C CA . ILE A 1 501 ? -9.459 -8.913 -17.251 1.00 77.94 501 ILE A CA 1
ATOM 3937 C C . ILE A 1 501 ? -8.725 -7.632 -16.833 1.00 77.94 501 ILE A C 1
ATOM 3939 O O . ILE A 1 501 ? -8.989 -7.091 -15.765 1.00 77.94 501 ILE A O 1
ATOM 3943 N N . LEU A 1 502 ? -7.786 -7.158 -17.657 1.00 83.75 502 LEU A N 1
ATOM 3944 C CA . LEU A 1 502 ? -6.869 -6.067 -17.311 1.00 83.75 502 LEU A CA 1
ATOM 3945 C C . LEU A 1 502 ? -7.257 -4.729 -17.947 1.00 83.75 502 LEU A C 1
ATOM 3947 O O . LEU A 1 502 ? -7.008 -3.678 -17.366 1.00 83.75 502 LEU A O 1
ATOM 3951 N N . ASN A 1 503 ? -7.845 -4.750 -19.144 1.00 77.94 503 ASN A N 1
ATOM 3952 C CA . ASN A 1 503 ? -8.025 -3.557 -19.974 1.00 77.94 503 ASN A CA 1
ATOM 3953 C C . ASN A 1 503 ? -9.055 -2.547 -19.442 1.00 77.94 503 ASN A C 1
ATOM 3955 O O . ASN A 1 503 ? -9.043 -1.396 -19.874 1.00 77.94 503 ASN A O 1
ATOM 3959 N N . MET A 1 504 ? -9.930 -2.969 -18.527 1.00 78.38 504 MET A N 1
ATOM 3960 C CA . MET A 1 504 ? -10.946 -2.119 -17.900 1.00 78.38 504 MET A CA 1
ATOM 3961 C C . MET A 1 504 ? -10.496 -1.525 -16.560 1.00 78.38 504 MET A C 1
ATOM 3963 O O . MET A 1 504 ? -11.195 -0.663 -16.029 1.00 78.38 504 MET A O 1
ATOM 3967 N N . ALA A 1 505 ? -9.370 -1.980 -16.004 1.00 90.38 505 ALA A N 1
ATOM 3968 C CA . ALA A 1 505 ? -8.914 -1.530 -14.698 1.00 90.38 505 ALA A CA 1
ATOM 3969 C C . ALA A 1 505 ? -8.340 -0.108 -14.773 1.00 90.38 505 ALA A C 1
ATOM 3971 O O . ALA A 1 505 ? -7.491 0.187 -15.619 1.00 90.38 505 ALA A O 1
ATOM 3972 N N . GLY A 1 506 ? -8.768 0.761 -13.856 1.00 96.00 506 GLY A N 1
ATOM 3973 C CA . GLY A 1 506 ? -8.115 2.048 -13.631 1.00 96.00 506 GLY A CA 1
ATOM 3974 C C . GLY A 1 506 ? -6.743 1.850 -12.986 1.00 96.00 506 GLY A C 1
ATOM 3975 O O . GLY A 1 506 ? -6.578 0.993 -12.118 1.00 96.00 506 GLY A O 1
ATOM 3976 N N . ILE A 1 507 ? -5.754 2.637 -13.398 1.00 98.25 507 ILE A N 1
ATOM 3977 C CA . ILE A 1 507 ? -4.382 2.558 -12.893 1.00 98.25 507 ILE A CA 1
ATOM 3978 C C . ILE A 1 507 ? -4.119 3.735 -11.958 1.00 98.25 507 ILE A C 1
ATOM 3980 O O . ILE A 1 507 ? -4.113 4.889 -12.390 1.00 98.25 507 ILE A O 1
ATOM 3984 N N . ILE A 1 508 ? -3.843 3.438 -10.691 1.00 98.44 508 ILE A N 1
ATOM 3985 C CA . ILE A 1 508 ? -3.392 4.427 -9.705 1.00 98.44 508 ILE A CA 1
ATOM 3986 C C . ILE A 1 508 ? -1.915 4.183 -9.425 1.00 98.44 508 ILE A C 1
ATOM 3988 O O . ILE A 1 508 ? -1.514 3.038 -9.235 1.00 98.44 508 ILE A O 1
ATOM 3992 N N . PHE A 1 509 ? -1.109 5.241 -9.376 1.00 98.56 509 PHE A N 1
ATOM 3993 C CA . PHE A 1 509 ? 0.313 5.157 -9.050 1.00 98.56 509 PHE A CA 1
ATOM 3994 C C . PHE A 1 509 ? 0.661 6.058 -7.865 1.00 98.56 509 PHE A C 1
ATOM 3996 O O . PHE A 1 509 ? 0.545 7.279 -7.957 1.00 98.56 509 PHE A O 1
ATOM 4003 N N . THR A 1 510 ? 1.106 5.473 -6.752 1.00 97.44 510 THR A N 1
ATOM 4004 C CA . THR A 1 510 ? 1.572 6.237 -5.587 1.00 97.44 510 THR A CA 1
ATOM 4005 C C . THR A 1 510 ? 3.088 6.340 -5.566 1.00 97.44 510 THR A C 1
ATOM 4007 O O . THR A 1 510 ? 3.783 5.324 -5.602 1.00 97.44 510 THR A O 1
ATOM 4010 N N . ILE A 1 511 ? 3.577 7.570 -5.424 1.00 95.62 511 ILE A N 1
ATOM 4011 C CA . ILE A 1 511 ? 4.983 7.895 -5.189 1.00 95.62 511 ILE A CA 1
ATOM 4012 C C . ILE A 1 511 ? 5.173 8.091 -3.685 1.00 95.62 511 ILE A C 1
ATOM 4014 O O . ILE A 1 511 ? 4.574 8.996 -3.104 1.00 95.62 511 ILE A O 1
ATOM 4018 N N . HIS A 1 512 ? 6.013 7.276 -3.050 1.00 91.00 512 HIS A N 1
ATOM 4019 C CA . HIS A 1 512 ? 6.355 7.459 -1.631 1.00 91.00 512 HIS A CA 1
ATOM 4020 C C . HIS A 1 512 ? 7.636 8.257 -1.450 1.00 91.00 512 HIS A C 1
ATOM 4022 O O . HIS A 1 512 ? 7.810 8.927 -0.433 1.00 91.00 512 HIS A O 1
ATOM 4028 N N . ASN A 1 513 ? 8.538 8.199 -2.432 1.00 86.12 513 ASN A N 1
ATOM 4029 C CA . ASN A 1 513 ? 9.754 8.997 -2.430 1.00 86.12 513 ASN A CA 1
ATOM 4030 C C . ASN A 1 513 ? 10.300 9.190 -3.851 1.00 86.12 513 ASN A C 1
ATOM 4032 O O . ASN A 1 513 ? 10.767 8.246 -4.488 1.00 86.12 513 ASN A O 1
ATOM 4036 N N . LEU A 1 514 ? 10.298 10.437 -4.325 1.00 89.25 514 LEU A N 1
ATOM 4037 C CA . LEU A 1 514 ? 10.717 10.779 -5.686 1.00 89.25 514 LEU A CA 1
ATOM 4038 C C . LEU A 1 514 ? 12.219 10.565 -5.959 1.00 89.25 514 LEU A C 1
ATOM 4040 O O . LEU A 1 514 ? 12.617 10.420 -7.114 1.00 89.25 514 LEU A O 1
ATOM 4044 N N . GLY A 1 515 ? 13.051 10.494 -4.916 1.00 85.56 515 GLY A N 1
ATOM 4045 C CA . GLY A 1 515 ? 14.487 10.228 -5.044 1.00 85.56 515 GLY A CA 1
ATOM 4046 C C . GLY A 1 515 ? 14.814 8.780 -5.439 1.00 85.56 515 GLY A C 1
ATOM 4047 O O . GLY A 1 515 ? 15.923 8.490 -5.889 1.00 85.56 515 GLY A O 1
ATOM 4048 N N . TYR A 1 516 ? 13.861 7.848 -5.312 1.00 86.44 516 TYR A N 1
ATOM 4049 C CA . TYR A 1 516 ? 14.027 6.444 -5.704 1.00 86.44 516 TYR A CA 1
ATOM 4050 C C . TYR A 1 516 ? 13.322 6.184 -7.038 1.00 86.44 516 TYR A C 1
ATOM 4052 O O . TYR A 1 516 ? 12.158 5.798 -7.080 1.00 86.44 516 TYR A O 1
ATOM 4060 N N . GLN A 1 517 ? 14.031 6.409 -8.146 1.00 91.12 517 GLN A N 1
ATOM 4061 C CA . GLN A 1 517 ? 13.401 6.419 -9.474 1.00 91.12 517 GLN A CA 1
ATOM 4062 C C . GLN A 1 517 ? 13.520 5.112 -10.268 1.00 91.12 517 GLN A C 1
ATOM 4064 O O . GLN A 1 517 ? 12.768 4.909 -11.221 1.00 91.12 517 GLN A O 1
ATOM 4069 N N . GLY A 1 518 ? 14.475 4.245 -9.917 1.00 91.12 518 GLY A N 1
ATOM 4070 C CA . GLY A 1 518 ? 14.816 3.072 -10.725 1.00 91.12 518 GLY A CA 1
ATOM 4071 C C . GLY A 1 518 ? 15.267 3.476 -12.132 1.00 91.12 518 GLY A C 1
ATOM 4072 O O . GLY A 1 518 ? 14.520 3.284 -13.096 1.00 91.12 518 GLY A O 1
ATOM 4073 N N . ARG A 1 519 ? 16.463 4.078 -12.242 1.00 93.25 519 ARG A N 1
ATOM 4074 C CA . ARG A 1 519 ? 17.055 4.477 -13.528 1.00 93.25 519 ARG A CA 1
ATOM 4075 C C . ARG A 1 519 ? 17.955 3.361 -14.041 1.00 93.25 519 ARG A C 1
ATOM 4077 O O . ARG A 1 519 ? 18.796 2.882 -13.290 1.00 93.25 519 ARG A O 1
ATOM 4084 N N . PHE A 1 520 ? 17.792 2.952 -15.294 1.00 92.19 520 PHE A N 1
ATOM 4085 C CA . PHE A 1 520 ? 18.478 1.793 -15.867 1.00 92.19 520 PHE A CA 1
ATOM 4086 C C . PHE A 1 520 ? 19.003 2.056 -17.273 1.00 92.19 520 PHE A C 1
ATOM 4088 O O . PHE A 1 520 ? 18.424 2.848 -18.010 1.00 92.19 520 PHE A O 1
ATOM 4095 N N . ASP A 1 521 ? 20.064 1.357 -17.671 1.00 92.94 521 ASP A N 1
ATOM 4096 C CA . ASP A 1 521 ? 20.630 1.527 -19.006 1.00 92.94 521 ASP A CA 1
ATOM 4097 C C . ASP A 1 521 ? 19.616 1.127 -20.092 1.00 92.94 521 ASP A C 1
ATOM 4099 O O . ASP A 1 521 ? 18.960 0.084 -20.016 1.00 92.94 521 ASP A O 1
ATOM 4103 N N . LYS A 1 522 ? 19.528 1.923 -21.164 1.00 94.56 522 LYS A N 1
ATOM 4104 C CA . LYS A 1 522 ? 18.539 1.733 -22.241 1.00 94.56 522 LYS A CA 1
ATOM 4105 C C . LYS A 1 522 ? 18.571 0.373 -22.937 1.00 94.56 522 LYS A C 1
ATOM 4107 O O . LYS A 1 522 ? 17.546 -0.078 -23.437 1.00 94.56 522 LYS A O 1
ATOM 4112 N N . HIS A 1 523 ? 19.725 -0.296 -22.974 1.00 93.62 523 HIS A N 1
ATOM 4113 C CA . HIS A 1 523 ? 19.861 -1.605 -23.620 1.00 93.62 523 HIS A CA 1
ATOM 4114 C C . HIS A 1 523 ? 19.045 -2.697 -22.907 1.00 93.62 523 HIS A C 1
ATOM 4116 O O . HIS A 1 523 ? 18.681 -3.693 -23.526 1.00 93.62 523 HIS A O 1
ATOM 4122 N N . LEU A 1 524 ? 18.695 -2.489 -21.633 1.00 95.06 524 LEU A N 1
ATOM 4123 C CA . LEU A 1 524 ? 17.850 -3.407 -20.874 1.00 95.06 524 LEU A CA 1
ATOM 4124 C C . LEU A 1 524 ? 16.377 -3.359 -21.311 1.00 95.06 524 LEU A C 1
ATOM 4126 O O . LEU A 1 524 ? 15.617 -4.254 -20.945 1.00 95.06 524 LEU A O 1
ATOM 4130 N N . LEU A 1 525 ? 15.961 -2.380 -22.129 1.00 96.25 525 LEU A N 1
ATOM 4131 C CA . LEU A 1 525 ? 14.578 -2.257 -22.611 1.00 96.25 525 LEU A CA 1
ATOM 4132 C C . LEU A 1 525 ? 14.077 -3.550 -23.266 1.00 96.25 525 LEU A C 1
ATOM 4134 O O . LEU A 1 525 ? 12.927 -3.933 -23.055 1.00 96.25 525 LEU A O 1
ATOM 4138 N N . GLU A 1 526 ? 14.946 -4.260 -23.989 1.00 94.75 526 GLU A N 1
ATOM 4139 C CA . GLU A 1 526 ? 14.614 -5.524 -24.656 1.00 94.75 526 GLU A CA 1
ATOM 4140 C C . GLU A 1 526 ? 14.132 -6.607 -23.683 1.00 94.75 526 GLU A C 1
ATOM 4142 O O . GLU A 1 526 ? 13.357 -7.480 -24.072 1.00 94.75 526 GLU A O 1
ATOM 4147 N N . LEU A 1 527 ? 14.530 -6.540 -22.407 1.00 95.94 527 LEU A N 1
ATOM 4148 C CA . LEU A 1 527 ? 14.081 -7.487 -21.389 1.00 95.94 527 LEU A CA 1
ATOM 4149 C C . LEU A 1 527 ? 12.607 -7.284 -21.015 1.00 95.94 527 LEU A C 1
ATOM 4151 O O . LEU A 1 527 ? 11.965 -8.215 -20.542 1.00 95.94 527 LEU A O 1
ATOM 4155 N N . THR A 1 528 ? 12.059 -6.086 -21.227 1.00 95.31 528 THR A N 1
ATOM 4156 C CA . THR A 1 528 ? 10.714 -5.717 -20.757 1.00 95.31 528 THR A CA 1
ATOM 4157 C C . THR A 1 528 ? 9.585 -6.266 -21.624 1.00 95.31 528 THR A C 1
ATOM 4159 O O . THR A 1 528 ? 8.457 -6.339 -21.145 1.00 95.31 528 THR A O 1
ATOM 4162 N N . GLY A 1 529 ? 9.861 -6.617 -22.885 1.00 91.88 529 GLY A N 1
ATOM 4163 C CA . GLY A 1 529 ? 8.836 -6.906 -23.895 1.00 91.88 529 GLY A CA 1
ATOM 4164 C C . GLY A 1 529 ? 8.202 -5.661 -24.538 1.00 91.88 529 GLY A C 1
ATOM 4165 O O . GLY A 1 529 ? 7.378 -5.801 -25.440 1.00 91.88 529 GLY A O 1
ATOM 4166 N N . LEU A 1 530 ? 8.590 -4.450 -24.119 1.00 94.25 530 LEU A N 1
ATOM 4167 C CA . LEU A 1 530 ? 8.188 -3.189 -24.746 1.00 94.25 530 LEU A CA 1
ATOM 4168 C C . LEU A 1 530 ? 9.078 -2.868 -25.958 1.00 94.25 530 LEU A C 1
ATOM 4170 O O . LEU A 1 530 ? 10.267 -3.183 -25.980 1.00 94.25 530 LEU A O 1
ATOM 4174 N N . GLY A 1 531 ? 8.504 -2.215 -26.972 1.00 92.94 531 GLY A N 1
ATOM 4175 C CA . GLY A 1 531 ? 9.242 -1.765 -28.154 1.00 92.94 531 GLY A CA 1
ATOM 4176 C C . GLY A 1 531 ? 9.950 -0.423 -27.944 1.00 92.94 531 GLY A C 1
ATOM 4177 O O . GLY A 1 531 ? 9.581 0.368 -27.084 1.00 92.94 531 GLY A O 1
ATOM 4178 N N . TRP A 1 532 ? 10.926 -0.095 -28.792 1.00 95.25 532 TRP A N 1
ATOM 4179 C CA . TRP A 1 532 ? 11.641 1.194 -28.733 1.00 95.25 532 TRP A CA 1
ATOM 4180 C C . TRP A 1 532 ? 10.737 2.433 -28.890 1.00 95.25 532 TRP A C 1
ATOM 4182 O O . TRP A 1 532 ? 11.139 3.535 -28.537 1.00 95.25 532 TRP A O 1
ATOM 4192 N N . ASN A 1 533 ? 9.487 2.264 -29.335 1.00 93.56 533 ASN A N 1
ATOM 4193 C CA . ASN A 1 533 ? 8.464 3.313 -29.393 1.00 93.56 533 ASN A CA 1
ATOM 4194 C C . ASN A 1 533 ? 8.038 3.861 -28.018 1.00 93.56 533 ASN A C 1
ATOM 4196 O O . ASN A 1 533 ? 7.309 4.855 -27.966 1.00 93.56 533 ASN A O 1
ATOM 4200 N N . VAL A 1 534 ? 8.420 3.203 -26.917 1.00 94.75 534 VAL A N 1
ATOM 4201 C CA . VAL A 1 534 ? 8.220 3.748 -25.568 1.00 94.75 534 VAL A CA 1
ATOM 4202 C C . VAL A 1 534 ? 9.433 4.512 -25.038 1.00 94.75 534 VAL A C 1
ATOM 4204 O O . VAL A 1 534 ? 9.303 5.225 -24.048 1.00 94.75 534 VAL A O 1
ATOM 4207 N N . PHE A 1 535 ? 10.591 4.403 -25.695 1.00 96.62 535 PHE A N 1
ATOM 4208 C CA . PHE A 1 535 ? 11.825 5.088 -25.316 1.00 96.62 535 PHE A CA 1
ATOM 4209 C C . PHE A 1 535 ? 11.888 6.482 -25.954 1.00 96.62 535 PHE A C 1
ATOM 4211 O O . PHE A 1 535 ? 12.670 6.752 -26.864 1.00 96.62 535 PHE A O 1
ATOM 4218 N N . THR A 1 536 ? 11.003 7.363 -25.497 1.00 95.06 536 THR A N 1
ATOM 4219 C CA . THR A 1 536 ? 10.918 8.761 -25.930 1.00 95.06 536 THR A CA 1
ATOM 4220 C C . THR A 1 536 ? 10.800 9.687 -24.722 1.00 95.06 536 THR A C 1
ATOM 4222 O O . THR A 1 536 ? 10.355 9.264 -23.650 1.00 95.06 536 THR A O 1
ATOM 4225 N N . MET A 1 537 ? 11.198 10.954 -24.888 1.00 91.62 537 MET A N 1
ATOM 4226 C CA . MET A 1 537 ? 11.233 11.949 -23.804 1.00 91.62 537 MET A CA 1
ATOM 4227 C C . MET A 1 537 ? 9.872 12.168 -23.128 1.00 91.62 537 MET A C 1
ATOM 4229 O O . MET A 1 537 ? 9.821 12.511 -21.950 1.00 91.62 537 MET A O 1
ATOM 4233 N N . ASP A 1 538 ? 8.763 11.968 -23.837 1.00 89.31 538 ASP A N 1
ATOM 4234 C CA . ASP A 1 538 ? 7.396 12.060 -23.309 1.00 89.31 538 ASP A CA 1
ATOM 4235 C C . ASP A 1 538 ? 6.930 10.783 -22.580 1.00 89.31 538 ASP A C 1
ATOM 4237 O O . ASP A 1 538 ? 5.869 10.782 -21.959 1.00 89.31 538 ASP A O 1
ATOM 4241 N N . LYS A 1 539 ? 7.727 9.708 -22.625 1.00 94.69 539 LYS A N 1
ATOM 4242 C CA . LYS A 1 539 ? 7.428 8.382 -22.067 1.00 94.69 539 LYS A CA 1
ATOM 4243 C C . LYS A 1 539 ? 8.464 7.977 -21.013 1.00 94.69 539 LYS A C 1
ATOM 4245 O O . LYS A 1 539 ? 8.670 8.719 -20.060 1.00 94.69 539 LYS A O 1
ATOM 4250 N N . LEU A 1 540 ? 9.089 6.799 -21.116 1.00 94.88 540 LEU A N 1
ATOM 4251 C CA . LEU A 1 540 ? 9.968 6.270 -20.057 1.00 94.88 540 LEU A CA 1
ATOM 4252 C C . LEU A 1 540 ? 11.440 6.679 -20.183 1.00 94.88 540 LEU A C 1
ATOM 4254 O O . LEU A 1 540 ? 12.205 6.417 -19.256 1.00 94.88 540 LEU A O 1
ATOM 4258 N N . GLU A 1 541 ? 11.851 7.286 -21.302 1.00 96.44 541 GLU A N 1
ATOM 4259 C CA . GLU A 1 541 ? 13.234 7.745 -21.482 1.00 96.44 541 GLU A CA 1
ATOM 4260 C C . GLU A 1 541 ? 13.547 8.906 -20.531 1.00 96.44 541 GLU A C 1
ATOM 4262 O O . GLU A 1 541 ? 12.694 9.752 -20.253 1.00 96.44 541 GLU A O 1
ATOM 4267 N N . PHE A 1 542 ? 14.761 8.918 -19.993 1.00 94.94 542 PHE A N 1
ATOM 4268 C CA . PHE A 1 542 ? 15.246 9.919 -19.059 1.00 94.94 542 PHE A CA 1
ATOM 4269 C C . PHE A 1 542 ? 16.775 10.036 -19.143 1.00 94.94 542 PHE A C 1
ATOM 4271 O O . PHE A 1 542 ? 17.492 9.230 -18.550 1.00 94.94 542 PHE A O 1
ATOM 4278 N N . TYR A 1 543 ? 17.274 11.039 -19.869 1.00 93.56 543 TYR A N 1
ATOM 4279 C CA . TYR A 1 543 ? 18.707 11.280 -20.101 1.00 93.56 543 TYR A CA 1
ATOM 4280 C C . TYR A 1 543 ? 19.454 10.028 -20.592 1.00 93.56 543 TYR A C 1
ATOM 4282 O O . TYR A 1 543 ? 20.408 9.567 -19.966 1.00 93.56 543 TYR A O 1
ATOM 4290 N N . ASP A 1 544 ? 18.981 9.458 -21.700 1.00 94.25 544 ASP A N 1
ATOM 4291 C CA . ASP A 1 544 ? 19.488 8.237 -22.345 1.00 94.25 544 ASP A CA 1
ATOM 4292 C C . ASP A 1 544 ? 19.385 6.959 -21.484 1.00 94.25 544 ASP A C 1
ATOM 4294 O O . ASP A 1 544 ? 19.932 5.910 -21.827 1.00 94.25 544 ASP A O 1
ATOM 4298 N N . ASN A 1 545 ? 18.621 7.022 -20.392 1.00 95.38 545 ASN A N 1
ATOM 4299 C CA . ASN A 1 545 ? 18.300 5.896 -19.523 1.00 95.38 545 ASN A CA 1
ATOM 4300 C C . ASN A 1 545 ? 16.794 5.607 -19.518 1.00 95.38 545 ASN A C 1
ATOM 4302 O O . ASN A 1 545 ? 15.964 6.423 -19.908 1.00 95.38 545 ASN A O 1
ATOM 4306 N N . ILE A 1 546 ? 16.431 4.418 -19.061 1.00 96.88 546 ILE A N 1
ATOM 4307 C CA . ILE A 1 546 ? 15.071 4.025 -18.698 1.00 96.88 546 ILE A CA 1
ATOM 4308 C C . ILE A 1 546 ? 14.784 4.538 -17.287 1.00 96.88 546 ILE A C 1
ATOM 4310 O O . ILE A 1 546 ? 15.614 4.355 -16.404 1.00 96.88 546 ILE A O 1
ATOM 4314 N N . ASN A 1 547 ? 13.609 5.114 -17.041 1.00 97.19 547 ASN A N 1
ATOM 4315 C CA . ASN A 1 547 ? 13.168 5.507 -15.701 1.00 97.19 547 ASN A CA 1
ATOM 4316 C C . ASN A 1 547 ? 11.819 4.858 -15.365 1.00 97.19 547 ASN A C 1
ATOM 4318 O O . ASN A 1 547 ? 10.787 5.191 -15.955 1.00 97.19 547 ASN A O 1
ATOM 4322 N N . LEU A 1 548 ? 11.828 3.909 -14.424 1.00 97.25 548 LEU A N 1
ATOM 4323 C CA . LEU A 1 548 ? 10.634 3.124 -14.103 1.00 97.25 548 LEU A CA 1
ATOM 4324 C C . LEU A 1 548 ? 9.601 3.920 -13.305 1.00 97.25 548 LEU A C 1
ATOM 4326 O O . LEU A 1 548 ? 8.405 3.749 -13.535 1.00 97.25 548 LEU A O 1
ATOM 4330 N N . LEU A 1 549 ? 10.030 4.844 -12.440 1.00 97.19 549 LEU A N 1
ATOM 4331 C CA . LEU A 1 549 ? 9.112 5.766 -11.769 1.00 97.19 549 LEU A CA 1
ATOM 4332 C C . LEU A 1 549 ? 8.413 6.677 -12.781 1.00 97.19 549 LEU A C 1
ATOM 4334 O O . LEU A 1 549 ? 7.198 6.850 -12.717 1.00 97.19 549 LEU A O 1
ATOM 4338 N N . LYS A 1 550 ? 9.158 7.201 -13.764 1.00 98.00 550 LYS A N 1
ATOM 4339 C CA . LYS A 1 550 ? 8.597 8.002 -14.860 1.00 98.00 550 LYS A CA 1
ATOM 4340 C C . LYS A 1 550 ? 7.585 7.208 -15.678 1.00 98.00 550 LYS A C 1
ATOM 4342 O O . LYS A 1 550 ? 6.542 7.754 -16.020 1.00 98.00 550 LYS A O 1
ATOM 4347 N N . ALA A 1 551 ? 7.850 5.930 -15.956 1.00 97.75 551 ALA A N 1
ATOM 4348 C CA . ALA A 1 551 ? 6.877 5.054 -16.604 1.00 97.75 551 ALA A CA 1
ATOM 4349 C C . ALA A 1 551 ? 5.577 4.949 -15.781 1.00 97.75 551 ALA A C 1
ATOM 4351 O O . ALA A 1 551 ? 4.490 5.123 -16.330 1.00 97.75 551 ALA A O 1
ATOM 4352 N N . GLY A 1 552 ? 5.688 4.758 -14.462 1.00 97.94 552 GLY A N 1
ATOM 4353 C CA . GLY A 1 552 ? 4.544 4.771 -13.547 1.00 97.94 552 GLY A CA 1
ATOM 4354 C C . GLY A 1 552 ? 3.758 6.081 -13.601 1.00 97.94 552 GLY A C 1
ATOM 4355 O O . GLY A 1 552 ? 2.543 6.059 -13.775 1.00 97.94 552 GLY A O 1
ATOM 4356 N N . ILE A 1 553 ? 4.458 7.220 -13.551 1.00 98.25 553 ILE A N 1
ATOM 4357 C CA . ILE A 1 553 ? 3.853 8.549 -13.675 1.00 98.25 553 ILE A CA 1
ATOM 4358 C C . ILE A 1 553 ? 3.134 8.661 -15.015 1.00 98.25 553 ILE A C 1
ATOM 4360 O O . ILE A 1 553 ? 1.925 8.818 -15.032 1.00 98.25 553 ILE A O 1
ATOM 4364 N N . VAL A 1 554 ? 3.832 8.547 -16.145 1.00 97.75 554 VAL A N 1
ATOM 4365 C CA . VAL A 1 554 ? 3.266 8.835 -17.472 1.00 97.75 554 VAL A CA 1
ATOM 4366 C C . VAL A 1 554 ? 2.018 7.996 -17.761 1.00 97.75 554 VAL A C 1
ATOM 4368 O O . VAL A 1 554 ? 1.006 8.557 -18.181 1.00 97.75 554 VAL A O 1
ATOM 4371 N N . TYR A 1 555 ? 2.047 6.690 -17.484 1.00 97.19 555 TYR A N 1
ATOM 4372 C CA . TYR A 1 555 ? 0.995 5.768 -17.926 1.00 97.19 555 TYR A CA 1
ATOM 4373 C C . TYR A 1 555 ? -0.163 5.552 -16.943 1.00 97.19 555 TYR A C 1
ATOM 4375 O O . TYR A 1 555 ? -1.183 4.990 -17.350 1.00 97.19 555 TYR A O 1
ATOM 4383 N N . ALA A 1 556 ? -0.038 5.972 -15.681 1.00 98.00 556 ALA A N 1
ATOM 4384 C CA . ALA A 1 556 ? -1.133 5.867 -14.718 1.00 98.00 556 ALA A CA 1
ATOM 4385 C C . ALA A 1 556 ? -2.276 6.840 -15.031 1.00 98.00 556 ALA A C 1
ATOM 4387 O O . ALA A 1 556 ? -2.039 7.942 -15.529 1.00 98.00 556 ALA A O 1
ATOM 4388 N N . ASP A 1 557 ? -3.508 6.451 -14.710 1.00 96.31 557 ASP A N 1
ATOM 4389 C CA . ASP A 1 557 ? -4.678 7.314 -14.880 1.00 96.31 557 ASP A CA 1
ATOM 4390 C C . ASP A 1 557 ? -4.717 8.384 -13.775 1.00 96.31 557 ASP A C 1
ATOM 4392 O O . ASP A 1 557 ? -4.999 9.540 -14.060 1.00 96.31 557 ASP A O 1
ATOM 4396 N N . ILE A 1 558 ? -4.338 8.022 -12.541 1.00 97.88 558 ILE A N 1
ATOM 4397 C CA . ILE A 1 558 ? -4.141 8.948 -11.414 1.00 97.88 558 ILE A CA 1
ATOM 4398 C C . ILE A 1 558 ? -2.775 8.696 -10.775 1.00 97.88 558 ILE A C 1
ATOM 4400 O O . ILE A 1 558 ? -2.375 7.550 -10.563 1.00 97.88 558 ILE A O 1
ATOM 4404 N N . VAL A 1 559 ? -2.075 9.770 -10.423 1.00 98.25 559 VAL A N 1
ATOM 4405 C CA . VAL A 1 559 ? -0.847 9.734 -9.628 1.00 98.25 559 VAL A CA 1
ATOM 4406 C C . VAL A 1 559 ? -1.123 10.388 -8.283 1.00 98.25 559 VAL A C 1
ATOM 4408 O O . VAL A 1 559 ? -1.725 11.456 -8.221 1.00 98.25 559 VAL A O 1
ATOM 4411 N N . ASN A 1 560 ? -0.668 9.785 -7.189 1.00 96.06 560 ASN A N 1
ATOM 4412 C CA . ASN A 1 560 ? -0.723 10.436 -5.887 1.00 96.06 560 ASN A CA 1
ATOM 4413 C C . ASN A 1 560 ? 0.598 10.362 -5.124 1.00 96.06 560 ASN A C 1
ATOM 4415 O O . ASN A 1 560 ? 1.469 9.544 -5.413 1.00 96.06 560 ASN A O 1
ATOM 4419 N N . THR A 1 561 ? 0.733 11.230 -4.130 1.00 94.00 561 THR A N 1
ATOM 4420 C CA . THR A 1 561 ? 1.890 11.280 -3.235 1.00 94.00 561 THR A CA 1
ATOM 4421 C C . THR A 1 561 ? 1.467 11.589 -1.798 1.00 94.00 561 THR A C 1
ATOM 4423 O O . THR A 1 561 ? 0.281 11.769 -1.528 1.00 94.00 561 THR A O 1
ATOM 4426 N N . VAL A 1 562 ? 2.430 11.631 -0.880 1.00 87.69 562 VAL A N 1
ATOM 4427 C CA . VAL A 1 562 ? 2.236 11.558 0.581 1.00 87.69 562 VAL A CA 1
ATOM 4428 C C . VAL A 1 562 ? 1.700 12.829 1.260 1.00 87.69 562 VAL A C 1
ATOM 4430 O O . VAL A 1 562 ? 1.457 12.810 2.467 1.00 87.69 562 VAL A O 1
ATOM 4433 N N . SER A 1 563 ? 1.541 13.946 0.539 1.00 86.94 563 SER A N 1
ATOM 4434 C CA . SER A 1 563 ? 0.869 15.156 1.041 1.00 86.94 563 SER A CA 1
ATOM 4435 C C . SER A 1 563 ? 0.532 16.144 -0.082 1.00 86.94 563 SER A C 1
ATOM 4437 O O . SER A 1 563 ? 1.116 16.096 -1.166 1.00 86.94 563 SER A O 1
ATOM 4439 N N . GLN A 1 564 ? -0.402 17.066 0.184 1.00 87.31 564 GLN A N 1
ATOM 4440 C CA . GLN A 1 564 ? -0.788 18.120 -0.764 1.00 87.31 564 GLN A CA 1
ATOM 4441 C C . GLN A 1 564 ? 0.353 19.098 -1.052 1.00 87.31 564 GLN A C 1
ATOM 4443 O O . GLN A 1 564 ? 0.568 19.456 -2.208 1.00 87.31 564 GLN A O 1
ATOM 4448 N N . THR A 1 565 ? 1.103 19.495 -0.024 1.00 86.50 565 THR A N 1
ATOM 4449 C CA . THR A 1 565 ? 2.275 20.361 -0.188 1.00 86.50 565 THR A CA 1
ATOM 4450 C C . THR A 1 565 ? 3.347 19.654 -1.007 1.00 86.50 565 THR A C 1
ATOM 4452 O O . THR A 1 565 ? 3.826 20.209 -1.990 1.00 86.50 565 THR A O 1
ATOM 4455 N N . TYR A 1 566 ? 3.637 18.387 -0.699 1.00 89.94 566 TYR A N 1
ATOM 4456 C CA . TYR A 1 566 ? 4.644 17.626 -1.432 1.00 89.94 566 TYR A CA 1
ATOM 4457 C C . TYR A 1 566 ? 4.257 17.440 -2.904 1.00 89.94 566 TYR A C 1
ATOM 4459 O O . TYR A 1 566 ? 5.104 17.579 -3.779 1.00 89.94 566 TYR A O 1
ATOM 4467 N N . ALA A 1 567 ? 2.971 17.227 -3.212 1.00 91.81 567 ALA A N 1
ATOM 4468 C CA . ALA A 1 567 ? 2.476 17.178 -4.591 1.00 91.81 567 ALA A CA 1
ATOM 4469 C C . ALA A 1 567 ? 2.748 18.474 -5.377 1.00 91.81 567 ALA A C 1
ATOM 4471 O O . ALA A 1 567 ? 2.973 18.420 -6.585 1.00 91.81 567 ALA A O 1
ATOM 4472 N N . GLN A 1 568 ? 2.724 19.635 -4.717 1.00 89.88 568 GLN A N 1
ATOM 4473 C CA . GLN A 1 568 ? 3.057 20.924 -5.330 1.00 89.88 568 GLN A CA 1
ATOM 4474 C C . GLN A 1 568 ? 4.571 21.098 -5.467 1.00 89.88 568 GLN A C 1
ATOM 4476 O O . GLN A 1 568 ? 5.052 21.507 -6.521 1.00 89.88 568 GLN A O 1
ATOM 4481 N N . GLU A 1 569 ? 5.320 20.739 -4.429 1.00 91.12 569 GLU A N 1
ATOM 4482 C CA . GLU A 1 569 ? 6.778 20.837 -4.385 1.00 91.12 569 GLU A CA 1
ATOM 4483 C C . GLU A 1 569 ? 7.445 20.041 -5.512 1.00 91.12 569 GLU A C 1
ATOM 4485 O O . GLU A 1 569 ? 8.227 20.603 -6.279 1.00 91.12 569 GLU A O 1
ATOM 4490 N N . ILE A 1 570 ? 7.074 18.768 -5.699 1.00 93.62 570 ILE A N 1
ATOM 4491 C CA . ILE A 1 570 ? 7.679 17.881 -6.714 1.00 93.62 570 ILE A CA 1
ATOM 4492 C C . ILE A 1 570 ? 7.405 18.311 -8.161 1.00 93.62 570 ILE A C 1
ATOM 4494 O O . ILE A 1 570 ? 8.009 17.801 -9.104 1.00 93.62 570 ILE A O 1
ATOM 4498 N N . GLN A 1 571 ? 6.498 19.263 -8.364 1.00 93.38 571 GLN A N 1
ATOM 4499 C CA . GLN A 1 571 ? 6.267 19.885 -9.664 1.00 93.38 571 GLN A CA 1
ATOM 4500 C C . GLN A 1 571 ? 7.257 21.017 -9.968 1.00 93.38 571 GLN A C 1
ATOM 4502 O O . GLN A 1 571 ? 7.178 21.608 -11.047 1.00 93.38 571 GLN A O 1
ATOM 4507 N N . THR A 1 572 ? 8.196 21.321 -9.072 1.00 91.12 572 THR A N 1
ATOM 4508 C CA . THR A 1 572 ? 9.213 22.372 -9.230 1.00 91.12 572 THR A CA 1
ATOM 4509 C C . THR A 1 572 ? 10.621 21.788 -9.198 1.00 91.12 572 THR A C 1
ATOM 4511 O O . THR A 1 572 ? 10.842 20.727 -8.630 1.00 91.12 572 THR A O 1
ATOM 4514 N N . GLU A 1 573 ? 11.590 22.450 -9.829 1.00 89.62 573 GLU A N 1
ATOM 4515 C CA . GLU A 1 573 ? 13.005 22.104 -9.648 1.00 89.62 573 GLU A CA 1
ATOM 4516 C C . GLU A 1 573 ? 13.564 22.876 -8.439 1.00 89.62 573 GLU A C 1
ATOM 4518 O O . GLU A 1 573 ? 13.180 24.031 -8.241 1.00 89.62 573 GLU A O 1
ATOM 4523 N N . PRO A 1 574 ? 14.476 22.292 -7.643 1.00 86.75 574 PRO A N 1
ATOM 4524 C CA . PRO A 1 574 ? 15.068 20.958 -7.805 1.00 86.75 574 PRO A CA 1
ATOM 4525 C C . PRO A 1 574 ? 14.232 19.809 -7.203 1.00 86.75 574 PRO A C 1
ATOM 4527 O O . PRO A 1 574 ? 14.576 18.645 -7.384 1.00 86.75 574 PRO A O 1
ATOM 4530 N N . MET A 1 575 ? 13.130 20.105 -6.503 1.00 88.69 575 MET A N 1
ATOM 4531 C CA . MET A 1 575 ? 12.359 19.123 -5.713 1.00 88.69 575 MET A CA 1
ATOM 4532 C C . MET A 1 575 ? 11.707 18.002 -6.539 1.00 88.69 575 MET A C 1
ATOM 4534 O O . MET A 1 575 ? 11.341 16.959 -6.004 1.00 88.69 575 MET A O 1
ATOM 4538 N N . GLY A 1 576 ? 11.550 18.213 -7.843 1.00 90.31 576 GLY A N 1
ATOM 4539 C CA . GLY A 1 576 ? 11.012 17.256 -8.797 1.00 90.31 576 GLY A CA 1
ATOM 4540 C C . GLY A 1 576 ? 12.020 16.225 -9.289 1.00 90.31 576 GLY A C 1
ATOM 4541 O O . GLY A 1 576 ? 11.635 15.356 -10.068 1.00 90.31 576 GLY A O 1
ATOM 4542 N N . GLU A 1 577 ? 13.288 16.295 -8.870 1.00 91.62 577 GLU A N 1
ATOM 4543 C CA . GLU A 1 577 ? 14.317 15.285 -9.163 1.00 91.62 577 GLU A CA 1
ATOM 4544 C C . GLU A 1 577 ? 14.454 14.990 -10.676 1.00 91.62 577 GLU A C 1
ATOM 4546 O O . GLU A 1 577 ? 14.630 13.842 -11.110 1.00 91.62 577 GLU A O 1
ATOM 4551 N N . GLY A 1 578 ? 14.292 16.033 -11.503 1.00 92.44 578 GLY A N 1
ATOM 4552 C CA . GLY A 1 578 ? 14.258 15.971 -12.968 1.00 92.44 578 GLY A CA 1
ATOM 4553 C C . GLY A 1 578 ? 12.946 15.460 -13.587 1.00 92.44 578 GLY A C 1
ATOM 4554 O O . GLY A 1 578 ? 12.798 15.472 -14.808 1.00 92.44 578 GLY A O 1
ATOM 4555 N N . LEU A 1 579 ? 11.974 15.027 -12.782 1.00 95.81 579 LEU A N 1
ATOM 4556 C CA . LEU A 1 579 ? 10.647 14.559 -13.207 1.00 95.81 579 LEU A CA 1
ATOM 4557 C C . LEU A 1 579 ? 9.559 15.638 -13.104 1.00 95.81 579 LEU A C 1
ATOM 4559 O O . LEU A 1 579 ? 8.400 15.365 -13.430 1.00 95.81 579 LEU A O 1
ATOM 4563 N N . SER A 1 580 ? 9.916 16.870 -12.722 1.00 94.25 580 SER A N 1
ATOM 4564 C CA . SER A 1 580 ? 8.965 17.969 -12.506 1.00 94.25 580 SER A CA 1
ATOM 4565 C C . SER A 1 580 ? 8.055 18.216 -13.719 1.00 94.25 580 SER A C 1
ATOM 4567 O O . SER A 1 580 ? 6.860 18.459 -13.569 1.00 94.25 580 SER A O 1
ATOM 4569 N N . ALA A 1 581 ? 8.587 18.085 -14.940 1.00 91.81 581 ALA A N 1
ATOM 4570 C CA . ALA A 1 581 ? 7.814 18.225 -16.172 1.00 91.81 581 ALA A CA 1
ATOM 4571 C C . ALA A 1 581 ? 6.758 17.120 -16.341 1.00 91.81 581 ALA A C 1
ATOM 4573 O O . ALA A 1 581 ? 5.601 17.428 -16.624 1.00 91.81 581 ALA A O 1
ATOM 4574 N N . ALA A 1 582 ? 7.128 15.853 -16.120 1.00 93.69 582 ALA A N 1
ATOM 4575 C CA . ALA A 1 582 ? 6.199 14.724 -16.210 1.00 93.69 582 ALA A CA 1
ATOM 4576 C C . ALA A 1 582 ? 5.087 14.820 -15.151 1.00 93.69 582 ALA A C 1
ATOM 4578 O O . ALA A 1 582 ? 3.936 14.493 -15.427 1.00 93.69 582 ALA A O 1
ATOM 4579 N N . LEU A 1 583 ? 5.422 15.325 -13.960 1.00 95.56 583 LEU A N 1
ATOM 4580 C CA . LEU A 1 583 ? 4.471 15.560 -12.875 1.00 95.56 583 LEU A CA 1
ATOM 4581 C C . LEU A 1 583 ? 3.511 16.715 -13.193 1.00 95.56 583 LEU A C 1
ATOM 4583 O O . LEU A 1 583 ? 2.304 16.548 -13.054 1.00 95.56 583 LEU A O 1
ATOM 4587 N N . ARG A 1 584 ? 4.003 17.849 -13.714 1.00 92.12 584 ARG A N 1
ATOM 4588 C CA . ARG A 1 584 ? 3.138 18.962 -14.160 1.00 92.12 584 ARG A CA 1
ATOM 4589 C C . ARG A 1 584 ? 2.176 18.547 -15.270 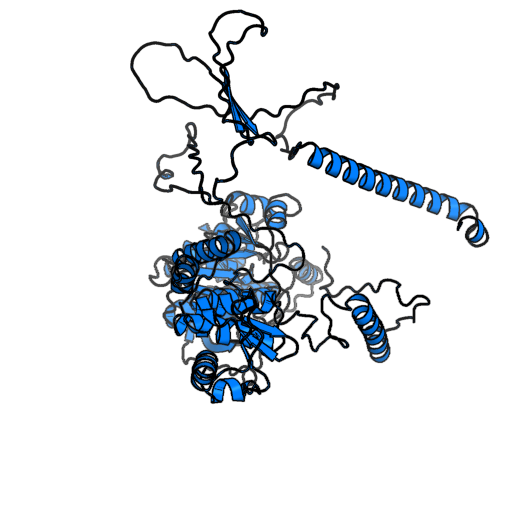1.00 92.12 584 ARG A C 1
ATOM 4591 O O . ARG A 1 584 ? 1.046 19.025 -15.306 1.00 92.12 584 ARG A O 1
ATOM 4598 N N . MET A 1 585 ? 2.598 17.645 -16.160 1.00 90.69 585 MET A N 1
ATOM 4599 C CA . MET A 1 585 ? 1.739 17.122 -17.228 1.00 90.69 585 MET A CA 1
ATOM 4600 C C . MET A 1 585 ? 0.528 16.337 -16.705 1.00 90.69 585 MET A C 1
ATOM 4602 O O . MET A 1 585 ? -0.448 16.217 -17.440 1.00 90.69 585 MET A O 1
ATOM 4606 N N . LYS A 1 586 ? 0.550 15.845 -15.456 1.00 89.50 586 LYS A N 1
ATOM 4607 C CA . LYS A 1 586 ? -0.631 15.235 -14.828 1.00 89.50 586 LYS A CA 1
ATOM 4608 C C . LYS A 1 586 ? -1.692 16.245 -14.418 1.00 89.50 586 LYS A C 1
ATOM 4610 O O . LYS A 1 586 ? -2.864 15.894 -14.380 1.00 89.50 586 LYS A O 1
ATOM 4615 N N . GLY A 1 587 ? -1.321 17.494 -14.146 1.00 87.44 587 GLY A N 1
ATOM 4616 C CA . GLY A 1 587 ? -2.278 18.528 -13.764 1.00 87.44 587 GLY A CA 1
ATOM 4617 C C . GLY A 1 587 ? -3.154 18.097 -12.582 1.00 87.44 587 GLY A C 1
ATOM 4618 O O . GLY A 1 587 ? -2.652 17.884 -11.484 1.00 87.44 587 GLY A O 1
ATOM 4619 N N . GLN A 1 588 ? -4.465 17.972 -12.810 1.00 83.81 588 GLN A N 1
ATOM 4620 C CA . GLN A 1 588 ? -5.438 17.587 -11.774 1.00 83.81 588 GLN A CA 1
ATOM 4621 C C . GLN A 1 588 ? -5.396 16.097 -11.409 1.00 83.81 588 GLN A C 1
ATOM 4623 O O . GLN A 1 588 ? -5.900 15.724 -10.354 1.00 83.81 588 GLN A O 1
ATOM 4628 N N . ASP A 1 589 ? -4.761 15.270 -12.240 1.00 91.06 589 ASP A N 1
ATOM 4629 C CA . ASP A 1 589 ? -4.592 13.837 -11.997 1.00 91.06 589 ASP A CA 1
ATOM 4630 C C . ASP A 1 589 ? -3.391 13.541 -11.078 1.00 91.06 589 ASP A C 1
ATOM 4632 O O . ASP A 1 589 ? -3.080 12.377 -10.830 1.00 91.06 589 ASP A O 1
ATOM 4636 N N . LEU A 1 590 ? -2.705 14.579 -10.573 1.00 93.75 590 LEU A N 1
ATOM 4637 C CA . LEU A 1 590 ? -1.699 14.487 -9.513 1.00 93.75 590 LEU A CA 1
ATOM 4638 C C . LEU A 1 590 ? -2.289 14.965 -8.181 1.00 93.75 590 LEU A C 1
ATOM 4640 O O . LEU A 1 590 ? -2.568 16.151 -8.000 1.00 93.75 590 LEU A O 1
ATOM 4644 N N . LEU A 1 591 ? -2.432 14.046 -7.227 1.00 91.38 591 LEU A N 1
ATOM 4645 C CA . LEU A 1 591 ? -3.070 14.299 -5.936 1.00 91.38 591 LEU A CA 1
ATOM 4646 C C . LEU A 1 591 ? -2.087 14.153 -4.771 1.00 91.38 591 LEU A C 1
ATOM 4648 O O . LEU A 1 591 ? -1.245 13.258 -4.746 1.00 91.38 591 LEU A O 1
ATOM 4652 N N . GLY A 1 592 ? -2.224 14.997 -3.753 1.00 91.25 592 GLY A N 1
ATOM 4653 C CA . GLY A 1 592 ? -1.532 14.807 -2.485 1.00 91.25 592 GLY A CA 1
ATOM 4654 C C . GLY A 1 592 ? -2.470 14.239 -1.431 1.00 91.25 592 GLY A C 1
ATOM 4655 O O . GLY A 1 592 ? -3.407 14.910 -1.010 1.00 91.25 592 GLY A O 1
ATOM 4656 N N . ILE A 1 593 ? -2.207 13.015 -0.981 1.00 87.88 593 ILE A N 1
ATOM 4657 C CA . ILE A 1 593 ? -2.984 12.345 0.063 1.00 87.88 593 ILE A CA 1
ATOM 4658 C C . ILE A 1 593 ? -2.087 12.223 1.285 1.00 87.88 593 ILE A C 1
ATOM 4660 O O . ILE A 1 593 ? -1.077 11.527 1.248 1.00 87.88 593 ILE A O 1
ATOM 4664 N N . LEU A 1 594 ? -2.453 12.929 2.356 1.00 85.56 594 LEU A N 1
ATOM 4665 C CA . LEU A 1 594 ? -1.694 12.904 3.599 1.00 85.56 594 LEU A CA 1
ATOM 4666 C C . LEU A 1 594 ? -1.658 11.480 4.164 1.00 85.56 594 LEU A C 1
ATOM 4668 O O . LEU A 1 594 ? -2.708 10.872 4.380 1.00 85.56 594 LEU A O 1
ATOM 4672 N N . ASN A 1 595 ? -0.456 10.965 4.422 1.00 80.94 595 ASN A N 1
ATOM 4673 C CA . ASN A 1 595 ? -0.304 9.669 5.078 1.00 80.94 595 ASN A CA 1
ATOM 4674 C C . ASN A 1 595 ? -0.950 9.687 6.471 1.00 80.94 595 ASN A C 1
ATOM 4676 O O . ASN A 1 595 ? -0.755 10.619 7.253 1.00 80.94 595 ASN A O 1
ATOM 4680 N N . GLY A 1 596 ? -1.707 8.634 6.776 1.00 78.44 596 GLY A N 1
ATOM 4681 C CA . GLY A 1 596 ? -2.327 8.434 8.083 1.00 78.44 596 GLY A CA 1
ATOM 4682 C C . GLY A 1 596 ? -1.431 7.674 9.064 1.00 78.44 596 GLY A C 1
ATOM 4683 O O . GLY A 1 596 ? -0.415 7.091 8.686 1.00 78.44 596 GLY A O 1
ATOM 4684 N N . LEU A 1 597 ? -1.854 7.651 10.328 1.00 78.19 597 LEU A N 1
ATOM 4685 C CA . LEU A 1 597 ? -1.284 6.827 11.394 1.00 78.19 597 LEU A CA 1
ATOM 4686 C C . LEU A 1 597 ? -2.355 5.852 11.897 1.00 78.19 597 LEU A C 1
ATOM 4688 O O . LEU A 1 597 ? -3.520 6.229 12.020 1.00 78.19 597 LEU A O 1
ATOM 4692 N N . ASP A 1 598 ? -1.974 4.616 12.218 1.00 76.50 598 ASP A N 1
ATOM 4693 C CA . ASP A 1 598 ? -2.882 3.689 12.896 1.00 76.50 598 ASP A CA 1
ATOM 4694 C C . ASP A 1 598 ? -3.010 4.077 14.375 1.00 76.50 598 ASP A C 1
ATOM 4696 O O . ASP A 1 598 ? -2.142 3.774 15.194 1.00 76.50 598 ASP A O 1
ATOM 4700 N N . TYR A 1 599 ? -4.107 4.742 14.726 1.00 78.56 599 TYR A N 1
ATOM 4701 C CA . TYR A 1 599 ? -4.400 5.138 16.104 1.00 78.56 599 TYR A CA 1
ATOM 4702 C C . TYR A 1 599 ? -4.824 3.977 17.010 1.00 78.56 599 TYR A C 1
ATOM 4704 O O . TYR A 1 599 ? -4.962 4.188 18.204 1.00 78.56 599 TYR A O 1
ATOM 4712 N N . GLY A 1 600 ? -5.038 2.764 16.500 1.00 76.75 600 GLY A N 1
ATOM 4713 C CA . GLY A 1 600 ? -5.167 1.564 17.326 1.00 76.75 600 GLY A CA 1
ATOM 4714 C C . GLY A 1 600 ? -3.806 1.062 17.810 1.00 76.75 600 GLY A C 1
ATOM 4715 O O . GLY A 1 600 ? -3.669 0.634 18.957 1.00 76.75 600 GLY A O 1
ATOM 4716 N N . GLU A 1 601 ? -2.783 1.157 16.958 1.00 77.38 601 GLU A N 1
ATOM 4717 C CA . GLU A 1 601 ? -1.412 0.771 17.301 1.00 77.38 601 GLU A CA 1
ATOM 4718 C C . GLU A 1 601 ? -0.664 1.886 18.051 1.00 77.38 601 GLU A C 1
ATOM 4720 O O . GLU A 1 601 ? -0.029 1.639 19.078 1.00 77.38 601 GLU A O 1
ATOM 4725 N N . PHE A 1 602 ? -0.739 3.124 17.562 1.00 82.38 602 PHE A N 1
ATOM 4726 C CA . PHE A 1 602 ? -0.026 4.289 18.096 1.00 82.38 602 PHE A CA 1
ATOM 4727 C C . PHE A 1 602 ? -0.870 5.082 19.103 1.00 82.38 602 PHE A C 1
ATOM 4729 O O . PHE A 1 602 ? -0.947 6.310 19.048 1.00 82.38 602 PHE A O 1
ATOM 4736 N N . ASN A 1 603 ? -1.490 4.378 20.053 1.00 88.38 603 ASN A N 1
ATOM 4737 C CA . ASN A 1 603 ? -2.293 4.984 21.114 1.00 88.38 603 ASN A CA 1
ATOM 4738 C C . ASN A 1 603 ? -1.554 4.970 22.459 1.00 88.38 603 ASN A C 1
ATOM 4740 O O . ASN A 1 603 ? -1.461 3.910 23.079 1.00 88.38 603 ASN A O 1
ATOM 4744 N N . PRO A 1 604 ? -1.096 6.109 23.006 1.00 90.25 604 PRO A N 1
ATOM 4745 C CA . PRO A 1 604 ? -0.381 6.125 24.283 1.00 90.25 604 PRO A CA 1
ATOM 4746 C C . PRO A 1 604 ? -1.221 5.615 25.472 1.00 90.25 604 PRO A C 1
ATOM 4748 O O . PRO A 1 604 ? -0.660 5.238 26.503 1.00 90.25 604 PRO A O 1
ATOM 4751 N N . LYS A 1 605 ? -2.553 5.549 25.352 1.00 90.81 605 LYS A N 1
ATOM 4752 C CA . LYS A 1 605 ? -3.446 5.001 26.384 1.00 90.81 605 LYS A CA 1
ATOM 4753 C C . LYS A 1 605 ? -3.334 3.482 26.488 1.00 90.81 605 LYS A C 1
ATOM 4755 O O . LYS A 1 605 ? -3.498 2.928 27.575 1.00 90.81 605 LYS A O 1
ATOM 4760 N N . THR A 1 606 ? -3.029 2.794 25.388 1.00 88.56 606 THR A N 1
ATOM 4761 C CA . THR A 1 606 ? -3.032 1.324 25.316 1.00 88.56 606 THR A CA 1
ATOM 4762 C C . THR A 1 606 ? -1.678 0.728 24.933 1.00 88.56 606 THR A C 1
ATOM 4764 O O . THR A 1 606 ? -1.428 -0.434 25.288 1.00 88.56 606 THR A O 1
ATOM 4767 N N . ASP A 1 607 ? -0.790 1.520 24.323 1.00 90.38 607 ASP A N 1
ATOM 4768 C CA . ASP A 1 607 ? 0.505 1.109 23.787 1.00 90.38 607 ASP A CA 1
ATOM 4769 C C . ASP A 1 607 ? 1.357 0.433 24.868 1.00 90.38 607 ASP A C 1
ATOM 4771 O O . ASP A 1 607 ? 1.649 0.983 25.931 1.00 90.38 607 ASP A O 1
ATOM 4775 N N . ARG A 1 608 ? 1.723 -0.823 24.605 1.00 89.56 608 ARG A N 1
ATOM 4776 C CA . ARG A 1 608 ? 2.510 -1.660 25.520 1.00 89.56 608 ARG A CA 1
ATOM 4777 C C . ARG A 1 608 ? 4.015 -1.405 25.405 1.00 89.56 608 ARG A C 1
ATOM 4779 O O . ARG A 1 608 ? 4.764 -1.933 26.220 1.00 89.56 608 ARG A O 1
ATOM 4786 N N . ARG A 1 609 ? 4.455 -0.638 24.403 1.00 88.81 609 ARG A N 1
ATOM 4787 C CA . ARG A 1 609 ? 5.862 -0.301 24.133 1.00 88.81 609 ARG A CA 1
ATOM 4788 C C . ARG A 1 609 ? 6.359 0.846 25.008 1.00 88.81 609 ARG A C 1
ATOM 4790 O O . ARG A 1 609 ? 7.561 0.974 25.217 1.00 88.81 609 ARG A O 1
ATOM 4797 N N . ILE A 1 610 ? 5.450 1.668 25.533 1.00 92.12 610 ILE A N 1
ATOM 4798 C CA . ILE A 1 610 ? 5.779 2.715 26.502 1.00 92.12 610 ILE A CA 1
ATOM 4799 C C . ILE A 1 610 ? 5.599 2.201 27.934 1.00 92.12 610 ILE A C 1
ATOM 4801 O O . ILE A 1 610 ? 4.683 1.437 28.232 1.00 92.12 610 ILE A O 1
ATOM 4805 N N . PHE A 1 611 ? 6.477 2.630 28.839 1.00 94.38 611 PHE A N 1
ATOM 4806 C CA . PHE A 1 611 ? 6.510 2.146 30.224 1.00 94.38 611 PHE A CA 1
ATOM 4807 C C . PHE A 1 611 ? 5.286 2.580 31.036 1.00 94.38 611 PHE A C 1
ATOM 4809 O O . PHE A 1 611 ? 4.768 1.826 31.856 1.00 94.38 611 PHE A O 1
ATOM 4816 N N . PHE A 1 612 ? 4.831 3.810 30.809 1.00 95.06 612 PHE A N 1
ATOM 4817 C CA . PHE A 1 612 ? 3.709 4.435 31.494 1.00 95.06 612 PHE A CA 1
ATOM 4818 C C . PHE A 1 612 ? 2.703 4.911 30.457 1.00 95.06 612 PHE A C 1
ATOM 4820 O O . PHE A 1 612 ? 2.941 5.886 29.746 1.00 95.06 612 PHE A O 1
ATOM 4827 N N . LYS A 1 613 ? 1.569 4.223 30.382 1.00 95.12 613 LYS A N 1
ATOM 4828 C CA . LYS A 1 613 ? 0.470 4.575 29.482 1.00 95.12 613 LYS A CA 1
ATOM 4829 C C . LYS A 1 613 ? -0.177 5.879 29.910 1.00 95.12 613 LYS A C 1
ATOM 4831 O O . LYS A 1 613 ? -0.404 6.084 31.106 1.00 95.12 613 LYS A O 1
ATOM 4836 N N . TYR A 1 614 ? -0.479 6.747 28.953 1.00 92.06 614 TYR A N 1
ATOM 4837 C CA . TYR A 1 614 ? -1.023 8.076 29.203 1.00 92.06 614 TYR A CA 1
ATOM 4838 C C . TYR A 1 614 ? -2.087 8.477 28.189 1.00 92.06 614 TYR A C 1
ATOM 4840 O O . TYR A 1 614 ? -2.059 8.067 27.038 1.00 92.06 614 TYR A O 1
ATOM 4848 N N . ASN A 1 615 ? -3.012 9.306 28.646 1.00 90.06 615 ASN A N 1
ATOM 4849 C CA . ASN A 1 615 ? -4.026 10.004 27.869 1.00 90.06 615 ASN A CA 1
ATOM 4850 C C . ASN A 1 615 ? -3.799 11.520 28.035 1.00 90.06 615 ASN A C 1
ATOM 4852 O O . ASN A 1 615 ? -2.757 11.934 28.555 1.00 90.06 615 ASN A O 1
ATOM 4856 N N . SER A 1 616 ? -4.743 12.344 27.578 1.00 88.56 616 SER A N 1
ATOM 4857 C CA . SER A 1 616 ? -4.746 13.797 27.812 1.00 88.56 616 SER A CA 1
ATOM 4858 C C . SER A 1 616 ? -4.603 14.135 29.304 1.00 88.56 616 SER A C 1
ATOM 4860 O O . SER A 1 616 ? -3.879 15.060 29.673 1.00 88.56 616 SER A O 1
ATOM 4862 N N . GLU A 1 617 ? -5.191 13.312 30.171 1.00 84.12 617 GLU A N 1
ATOM 4863 C CA . GLU A 1 617 ? -5.078 13.414 31.623 1.00 84.12 617 GLU A CA 1
ATOM 4864 C C . GLU A 1 617 ? -3.738 12.866 32.154 1.00 84.12 617 GLU A C 1
ATOM 4866 O O . GLU A 1 617 ? -3.372 11.692 32.023 1.00 84.12 617 GLU A O 1
ATOM 4871 N N . GLY A 1 618 ? -2.957 13.733 32.800 1.00 83.50 618 GLY A N 1
ATOM 4872 C CA . GLY A 1 618 ? -1.662 13.349 33.373 1.00 83.50 618 GLY A CA 1
ATOM 4873 C C . GLY A 1 618 ? -0.556 13.123 32.335 1.00 83.50 618 GLY A C 1
ATOM 4874 O O . GLY A 1 618 ? 0.473 12.524 32.660 1.00 83.50 618 GLY A O 1
ATOM 4875 N N . VAL A 1 619 ? -0.733 13.621 31.102 1.00 91.88 619 VAL A N 1
ATOM 4876 C CA . VAL A 1 619 ? 0.265 13.539 30.021 1.00 91.88 619 VAL A CA 1
ATOM 4877 C C . VAL A 1 619 ? 1.647 14.024 30.467 1.00 91.88 619 VAL A C 1
ATOM 4879 O O . VAL A 1 619 ? 2.644 13.367 30.178 1.00 91.88 619 VAL A O 1
ATOM 4882 N N . LEU A 1 620 ? 1.730 15.127 31.220 1.00 90.56 620 LEU A N 1
ATOM 4883 C CA . LEU A 1 620 ? 3.004 15.705 31.664 1.00 90.56 620 LEU A CA 1
ATOM 4884 C C . LEU A 1 620 ? 3.756 14.770 32.619 1.00 90.56 620 LEU A C 1
ATOM 4886 O O . LEU A 1 620 ? 4.919 14.440 32.381 1.00 90.56 620 LEU A O 1
ATOM 4890 N N . GLU A 1 621 ? 3.080 14.293 33.666 1.00 93.12 621 GLU A N 1
ATOM 4891 C CA . GLU A 1 621 ? 3.669 13.403 34.669 1.00 93.12 621 GLU A CA 1
ATOM 4892 C C . GLU A 1 621 ? 4.088 12.066 34.043 1.00 93.12 621 GLU A C 1
ATOM 4894 O O . GLU A 1 621 ? 5.207 11.584 34.238 1.00 93.12 621 GLU A O 1
ATOM 4899 N N . LYS A 1 622 ? 3.205 11.464 33.243 1.00 94.25 622 LYS A N 1
ATOM 4900 C CA . LYS A 1 622 ? 3.449 10.151 32.642 1.00 94.25 622 LYS A CA 1
ATOM 4901 C C . LYS A 1 622 ? 4.504 10.216 31.531 1.00 94.25 622 LYS A C 1
ATOM 4903 O O . LYS A 1 622 ? 5.342 9.316 31.452 1.00 94.25 622 LYS A O 1
ATOM 4908 N N . LYS A 1 623 ? 4.565 11.294 30.729 1.00 93.50 623 LYS A N 1
ATOM 4909 C CA . LYS A 1 623 ? 5.676 11.517 29.780 1.00 93.50 623 LYS A CA 1
ATOM 4910 C C . LYS A 1 623 ? 7.006 11.714 30.502 1.00 93.50 623 LYS A C 1
ATOM 4912 O O . LYS A 1 623 ? 8.013 11.185 30.032 1.00 93.50 623 LYS A O 1
ATOM 4917 N N . LEU A 1 624 ? 7.029 12.399 31.649 1.00 92.38 624 LEU A N 1
ATOM 4918 C CA . LEU A 1 624 ? 8.241 12.524 32.464 1.00 92.38 624 LEU A CA 1
ATOM 4919 C C . LEU A 1 624 ? 8.721 11.154 32.967 1.00 92.38 624 LEU A C 1
ATOM 4921 O O . LEU A 1 624 ? 9.898 10.823 32.813 1.00 92.38 624 LEU A O 1
ATOM 4925 N N . LYS A 1 625 ? 7.812 10.316 33.480 1.00 93.38 625 LYS A N 1
ATOM 4926 C CA . LYS A 1 625 ? 8.137 8.939 33.891 1.00 93.38 625 LYS A CA 1
ATOM 4927 C C . LYS A 1 625 ? 8.646 8.088 32.721 1.00 93.38 625 LYS A C 1
ATOM 4929 O O . LYS A 1 625 ? 9.662 7.411 32.866 1.00 93.38 625 LYS A O 1
ATOM 4934 N N . ASN A 1 626 ? 8.012 8.176 31.548 1.00 94.44 626 ASN A N 1
ATOM 4935 C CA . ASN A 1 626 ? 8.486 7.508 30.328 1.00 94.44 626 ASN A CA 1
ATOM 4936 C C . ASN A 1 626 ? 9.887 7.967 29.918 1.00 94.44 626 ASN A C 1
ATOM 4938 O O . ASN A 1 626 ? 10.722 7.140 29.571 1.00 94.44 626 ASN A O 1
ATOM 4942 N N . LYS A 1 627 ? 10.171 9.269 29.991 1.00 92.00 627 LYS A N 1
ATOM 4943 C CA . LYS A 1 627 ? 11.485 9.840 29.673 1.00 92.00 627 LYS A CA 1
ATOM 4944 C C . LYS A 1 627 ? 12.578 9.328 30.614 1.00 92.00 627 LYS A C 1
ATOM 4946 O O . LYS A 1 627 ? 13.666 8.991 30.152 1.00 92.00 627 LYS A O 1
ATOM 4951 N N . ILE A 1 628 ? 12.292 9.238 31.914 1.00 91.06 628 ILE A N 1
ATOM 4952 C CA . ILE A 1 628 ? 13.214 8.671 32.912 1.00 91.06 628 ILE A CA 1
ATOM 4953 C C . ILE A 1 628 ? 13.450 7.181 32.634 1.00 91.06 628 ILE A C 1
ATOM 4955 O O . ILE A 1 628 ? 14.597 6.736 32.578 1.00 91.06 628 ILE A O 1
ATOM 4959 N N . ALA A 1 629 ? 12.379 6.419 32.404 1.00 92.69 629 ALA A N 1
ATOM 4960 C CA . ALA A 1 629 ? 12.468 4.991 32.117 1.00 92.69 629 ALA A CA 1
ATOM 4961 C C . ALA A 1 629 ? 13.224 4.700 30.810 1.00 92.69 629 ALA A C 1
ATOM 4963 O O . ALA A 1 629 ? 14.085 3.824 30.790 1.00 92.69 629 ALA A O 1
ATOM 4964 N N . LEU A 1 630 ? 12.989 5.486 29.754 1.00 91.94 630 LEU A N 1
ATOM 4965 C CA . LEU A 1 630 ? 13.701 5.372 28.482 1.00 91.94 630 LEU A CA 1
ATOM 4966 C C . LEU A 1 630 ? 15.198 5.656 28.641 1.00 91.94 630 LEU A C 1
ATOM 4968 O O . LEU A 1 630 ? 16.015 4.888 28.147 1.00 91.94 630 LEU A O 1
ATOM 4972 N N . ARG A 1 631 ? 15.584 6.713 29.369 1.00 89.69 631 ARG A N 1
ATOM 4973 C CA . ARG A 1 631 ? 17.003 6.993 29.658 1.00 89.69 631 ARG A CA 1
ATOM 4974 C C . ARG A 1 631 ? 17.660 5.848 30.420 1.00 89.69 631 ARG A C 1
ATOM 4976 O O . ARG A 1 631 ? 18.783 5.471 30.096 1.00 89.69 631 ARG A O 1
ATOM 4983 N N . LYS A 1 632 ? 16.959 5.281 31.407 1.00 90.06 632 LYS A N 1
ATOM 4984 C CA . LYS A 1 632 ? 17.438 4.113 32.151 1.00 90.06 632 LYS A CA 1
ATOM 4985 C C . LYS A 1 632 ? 17.636 2.908 31.229 1.00 90.06 632 LYS A C 1
ATOM 4987 O O . LYS A 1 632 ? 18.706 2.312 31.284 1.00 90.06 632 LYS A O 1
ATOM 4992 N N . LEU A 1 633 ? 16.656 2.599 30.375 1.00 92.12 633 LEU A N 1
ATOM 4993 C CA . LEU A 1 633 ? 16.753 1.516 29.393 1.00 92.12 633 LEU A CA 1
ATOM 4994 C C . LEU A 1 633 ? 17.946 1.730 28.456 1.00 92.12 633 LEU A C 1
ATOM 4996 O O . LEU A 1 633 ? 18.794 0.860 28.338 1.00 92.12 633 LEU A O 1
ATOM 5000 N N . LEU A 1 634 ? 18.074 2.911 27.851 1.00 90.25 634 LEU A N 1
ATOM 5001 C CA . LEU A 1 634 ? 19.166 3.203 26.921 1.00 90.25 634 LEU A CA 1
ATOM 5002 C C . LEU A 1 634 ? 20.548 3.079 27.586 1.00 90.25 634 LEU A C 1
ATOM 5004 O O . LEU A 1 634 ? 21.477 2.569 26.970 1.00 90.25 634 LEU A O 1
ATOM 5008 N N . ARG A 1 635 ? 20.701 3.462 28.860 1.00 90.06 635 ARG A N 1
ATOM 5009 C CA . ARG A 1 635 ? 21.956 3.205 29.593 1.00 90.06 635 ARG A CA 1
ATOM 5010 C C . ARG A 1 635 ? 22.214 1.721 29.831 1.00 90.06 635 ARG A C 1
ATOM 5012 O O . ARG A 1 635 ? 23.364 1.303 29.768 1.00 90.06 635 ARG A O 1
ATOM 5019 N N . GLN A 1 636 ? 21.172 0.941 30.122 1.00 91.62 636 GLN A N 1
ATOM 5020 C CA . GLN A 1 636 ? 21.288 -0.513 30.279 1.00 91.62 636 GLN A CA 1
ATOM 5021 C C . GLN A 1 636 ? 21.708 -1.188 28.968 1.00 91.62 636 GLN A C 1
ATOM 5023 O O . GLN A 1 6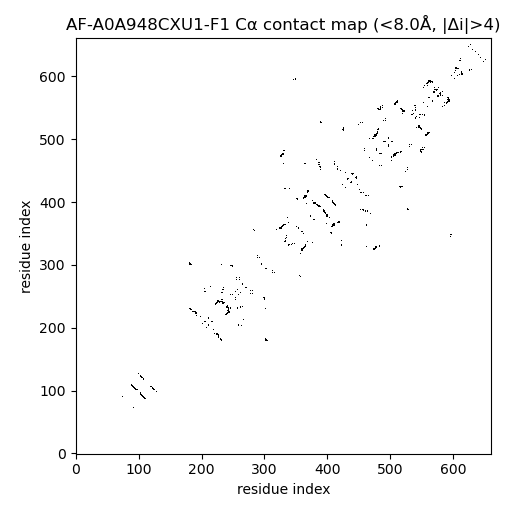36 ? 22.538 -2.088 28.999 1.00 91.62 636 GLN A O 1
ATOM 5028 N N . GLU A 1 637 ? 21.225 -0.682 27.833 1.00 92.62 637 GLU A N 1
ATOM 5029 C CA . GLU A 1 637 ? 21.644 -1.086 26.482 1.00 92.62 637 GLU A CA 1
ATOM 5030 C C . GLU A 1 637 ? 23.037 -0.543 26.085 1.00 92.62 637 GLU A C 1
ATOM 5032 O O . GLU A 1 637 ? 23.491 -0.736 24.960 1.00 92.62 637 GLU A O 1
ATOM 5037 N N . GLY A 1 638 ? 23.742 0.146 26.992 1.00 91.25 638 GLY A N 1
ATOM 5038 C CA . GLY A 1 638 ? 25.119 0.604 26.790 1.00 91.25 638 GLY A CA 1
ATOM 5039 C C . GLY A 1 638 ? 25.269 1.972 26.117 1.00 91.25 638 GLY A C 1
ATOM 5040 O O . GLY A 1 638 ? 26.393 2.386 25.830 1.00 91.25 638 GLY A O 1
ATOM 5041 N N . PHE A 1 639 ? 24.182 2.716 25.889 1.00 87.50 639 PHE A N 1
ATOM 5042 C CA . PHE A 1 639 ? 24.272 4.074 25.351 1.00 87.50 639 PHE A CA 1
ATOM 5043 C C . PHE A 1 639 ? 24.793 5.055 26.411 1.00 87.50 639 PHE A C 1
ATOM 5045 O O . PHE A 1 639 ? 24.301 5.110 27.542 1.00 87.50 639 PHE A O 1
ATOM 5052 N N . ALA A 1 640 ? 25.758 5.895 26.024 1.00 85.56 640 ALA A N 1
ATOM 5053 C CA . ALA A 1 640 ? 26.390 6.900 26.883 1.00 85.56 640 ALA A CA 1
ATOM 5054 C C . ALA A 1 640 ? 25.488 8.130 27.122 1.00 85.56 640 ALA A C 1
ATOM 5056 O O . ALA A 1 640 ? 25.801 9.253 26.729 1.00 85.56 640 ALA A O 1
ATOM 5057 N N . ILE A 1 641 ? 24.342 7.924 27.771 1.00 82.12 641 ILE A N 1
ATOM 5058 C CA . ILE A 1 641 ? 23.392 8.991 28.101 1.00 82.12 641 ILE A CA 1
ATOM 5059 C C . ILE A 1 641 ? 23.714 9.547 29.486 1.00 82.12 641 ILE A C 1
ATOM 5061 O O . ILE A 1 641 ? 23.647 8.827 30.479 1.00 82.12 641 ILE A O 1
ATOM 5065 N N . LYS A 1 642 ? 24.015 10.844 29.589 1.00 80.56 642 LYS A N 1
ATOM 5066 C CA . LYS A 1 642 ? 24.195 11.509 30.892 1.00 80.56 642 LYS A CA 1
ATOM 5067 C C . LYS A 1 642 ? 22.857 11.634 31.624 1.00 80.56 642 LYS A C 1
ATOM 5069 O O . LYS A 1 642 ? 21.810 11.782 30.992 1.00 80.56 642 LYS A O 1
ATOM 5074 N N . GLU A 1 643 ? 22.859 11.523 32.950 1.00 79.62 643 GLU A N 1
ATOM 5075 C CA . GLU A 1 643 ? 21.714 12.012 33.730 1.00 79.62 643 GLU A CA 1
ATOM 5076 C C . GLU A 1 643 ? 21.687 13.530 33.611 1.00 79.62 643 GLU A C 1
ATOM 5078 O O . GLU A 1 643 ? 22.725 14.157 33.829 1.00 79.62 643 GLU A O 1
ATOM 5083 N N . PRO A 1 644 ? 20.566 14.135 33.195 1.00 80.19 644 PRO A N 1
ATOM 5084 C CA . PRO A 1 644 ? 20.512 15.580 33.158 1.00 80.19 644 PRO A CA 1
ATOM 5085 C C . PRO A 1 644 ? 20.397 16.128 34.578 1.00 80.19 644 PRO A C 1
ATOM 5087 O O . PRO A 1 644 ? 19.770 15.521 35.445 1.00 80.19 644 PRO A O 1
ATOM 5090 N N . GLU A 1 645 ? 20.943 17.320 34.776 1.00 81.75 645 GLU A N 1
ATOM 5091 C CA . GLU A 1 645 ? 20.735 18.103 35.997 1.00 81.75 645 GLU A CA 1
ATOM 5092 C C . GLU A 1 645 ? 19.266 18.537 36.131 1.00 81.75 645 GLU A C 1
ATOM 5094 O O . GLU A 1 645 ? 18.725 18.581 37.232 1.00 81.75 645 GLU A O 1
ATOM 5099 N N . ASP A 1 646 ? 18.596 18.771 34.996 1.00 85.25 646 ASP A N 1
ATOM 5100 C CA . ASP A 1 646 ? 17.167 19.059 34.910 1.00 85.25 646 ASP A CA 1
ATOM 5101 C C . ASP A 1 646 ? 16.399 17.911 34.229 1.00 85.25 646 ASP A C 1
ATOM 5103 O O . ASP A 1 646 ? 16.561 17.612 33.039 1.00 85.25 646 ASP A O 1
ATOM 5107 N N . LEU A 1 647 ? 15.498 17.271 34.977 1.00 81.69 647 LEU A N 1
ATOM 5108 C CA . LEU A 1 647 ? 14.638 16.205 34.461 1.00 81.69 647 LEU A CA 1
ATOM 5109 C C . LEU A 1 647 ? 13.660 16.703 33.379 1.00 81.69 647 LEU A C 1
ATOM 5111 O O . LEU A 1 647 ? 13.244 15.903 32.528 1.00 81.69 647 LEU A O 1
ATOM 5115 N N . TYR A 1 648 ? 13.347 18.001 33.342 1.00 82.50 648 TYR A N 1
ATOM 5116 C CA . TYR A 1 648 ? 12.480 18.625 32.341 1.00 82.50 648 TYR A CA 1
ATOM 5117 C C . TYR A 1 648 ? 13.201 18.935 31.021 1.00 82.50 648 TYR A C 1
ATOM 5119 O O . TYR A 1 648 ? 12.546 18.907 29.978 1.00 82.50 648 TYR A O 1
ATOM 5127 N N . ALA A 1 649 ? 14.536 19.038 31.008 1.00 84.88 649 ALA A N 1
ATOM 5128 C CA . ALA A 1 649 ? 15.345 19.307 29.812 1.00 84.88 649 ALA A CA 1
ATOM 5129 C C . ALA A 1 649 ? 14.980 18.399 28.616 1.00 84.88 649 ALA A C 1
ATOM 5131 O O . ALA A 1 649 ? 14.986 17.172 28.793 1.00 84.88 649 ALA A O 1
ATOM 5132 N N . PRO A 1 650 ? 14.660 18.933 27.418 1.00 84.88 650 PRO A N 1
ATOM 5133 C CA . PRO A 1 650 ? 14.147 18.153 26.288 1.00 84.88 650 PRO A CA 1
ATOM 5134 C C . PRO A 1 650 ? 14.979 16.904 25.970 1.00 84.88 650 PRO A C 1
ATOM 5136 O O . PRO A 1 650 ? 16.207 16.929 26.002 1.00 84.88 650 PRO A O 1
ATOM 5139 N N . LEU A 1 651 ? 14.305 15.789 25.669 1.00 84.25 651 LEU A N 1
ATOM 5140 C CA . LEU A 1 651 ? 14.955 14.603 25.111 1.00 84.25 651 LEU A CA 1
ATOM 5141 C C . LEU A 1 651 ? 14.718 14.615 23.603 1.00 84.25 651 LEU A C 1
ATOM 5143 O O . LEU A 1 651 ? 13.575 14.496 23.170 1.00 84.25 651 LEU A O 1
ATOM 5147 N N . ILE A 1 652 ? 15.791 14.767 22.833 1.00 86.25 652 ILE A N 1
ATOM 5148 C CA . ILE A 1 652 ? 15.754 14.765 21.371 1.00 86.25 652 ILE A CA 1
ATOM 5149 C C . ILE A 1 652 ? 16.283 13.413 20.901 1.00 86.25 652 ILE A C 1
ATOM 5151 O O . ILE A 1 652 ? 17.362 12.989 21.312 1.00 86.25 652 ILE A O 1
ATOM 5155 N N . GLY A 1 653 ? 15.509 12.730 20.065 1.00 83.50 653 GLY A N 1
ATOM 5156 C CA . GLY A 1 653 ? 15.887 11.468 19.444 1.00 83.50 653 GLY A CA 1
ATOM 5157 C C . GLY A 1 653 ? 15.478 11.476 17.981 1.00 83.50 653 GLY A C 1
ATOM 5158 O O . GLY A 1 653 ? 14.415 11.992 17.641 1.00 83.50 653 GLY A O 1
ATOM 5159 N N . VAL A 1 654 ? 16.324 10.909 17.126 1.00 85.00 654 VAL A N 1
ATOM 5160 C CA . VAL A 1 654 ? 16.062 10.774 15.692 1.00 85.00 654 VAL A CA 1
ATOM 5161 C C . VAL A 1 654 ? 16.051 9.288 15.365 1.00 85.00 654 VAL A C 1
ATOM 5163 O O . VAL A 1 654 ? 17.072 8.616 15.493 1.00 85.00 654 VAL A O 1
ATOM 5166 N N . VAL A 1 655 ? 14.885 8.776 14.970 1.00 83.56 655 VAL A N 1
ATOM 5167 C CA . VAL A 1 655 ? 14.708 7.402 14.485 1.00 83.56 655 VAL A CA 1
ATOM 5168 C C . VAL A 1 655 ? 14.257 7.496 13.038 1.00 83.56 655 VAL A C 1
ATOM 5170 O O . VAL A 1 655 ? 13.072 7.609 12.741 1.00 83.56 655 VAL A O 1
ATOM 5173 N N . ALA A 1 656 ? 15.231 7.529 12.140 1.00 75.62 656 ALA A N 1
ATOM 5174 C CA . ALA A 1 656 ? 15.010 7.655 10.710 1.00 75.62 656 ALA A CA 1
ATOM 5175 C C . ALA A 1 656 ? 16.139 6.959 9.949 1.00 75.62 656 ALA A C 1
ATOM 5177 O O . ALA A 1 656 ? 17.210 6.691 10.501 1.00 75.62 656 ALA A O 1
ATOM 5178 N N . ARG A 1 657 ? 15.911 6.683 8.662 1.00 70.00 657 ARG A N 1
ATOM 5179 C CA . ARG A 1 657 ? 16.989 6.250 7.773 1.00 70.00 657 ARG A CA 1
ATOM 5180 C C . ARG A 1 657 ? 17.967 7.414 7.592 1.00 70.00 657 ARG A C 1
ATOM 5182 O O . ARG A 1 657 ? 17.544 8.516 7.256 1.00 70.00 657 ARG A O 1
ATOM 5189 N N . LEU A 1 658 ? 19.258 7.161 7.796 1.00 73.19 658 LEU A N 1
ATOM 5190 C CA . LEU A 1 658 ? 20.306 8.146 7.532 1.00 73.19 658 LEU A CA 1
ATOM 5191 C C . LEU A 1 658 ? 20.593 8.174 6.028 1.00 73.19 658 LEU A C 1
ATOM 5193 O O . LEU A 1 658 ? 21.188 7.242 5.494 1.00 73.19 658 LEU A O 1
ATOM 5197 N N . VAL A 1 659 ? 20.125 9.220 5.355 1.00 66.62 659 VAL A N 1
ATOM 5198 C CA . VAL A 1 659 ? 20.346 9.484 3.927 1.00 66.62 659 VAL A CA 1
ATOM 5199 C C . VAL A 1 659 ? 20.598 10.976 3.730 1.00 66.62 659 VAL A C 1
ATOM 5201 O O . VAL A 1 659 ? 20.129 11.783 4.534 1.00 66.62 659 VAL A O 1
ATOM 5204 N N . SER A 1 660 ? 21.321 11.345 2.672 1.00 66.12 660 SER A N 1
ATOM 5205 C CA . SER A 1 660 ? 21.330 12.726 2.178 1.00 66.12 660 SER A CA 1
ATOM 5206 C C . SER A 1 660 ? 19.889 13.120 1.833 1.00 66.12 660 SER A C 1
ATOM 5208 O O . SER A 1 660 ? 19.201 12.364 1.147 1.00 66.12 660 SER A O 1
ATOM 5210 N N . GLN A 1 661 ? 19.392 14.239 2.357 1.00 55.03 661 GLN A N 1
ATOM 5211 C CA . GLN A 1 661 ? 18.056 14.735 2.011 1.00 55.03 661 GLN A CA 1
ATOM 5212 C C . GLN A 1 661 ? 18.136 15.740 0.881 1.00 55.03 661 GLN A C 1
ATOM 5214 O O . GLN A 1 661 ? 19.024 16.619 0.958 1.00 55.03 661 GLN A O 1
#

Secondary structure (DSSP, 8-state):
--HHHHTTTS-HHHHHHHHHHHHHHHHHHHHHHHHHHHHHHHHHTT------PPPS----------------------PPP----------EEEEEEETTEEEEEEE---SS---TT----EEEPPPPTTS-S---S-PPP-------PPS-S-GGG-S---------PPPPP-S-PPPSEE----SPPPBPPPHHHHHHHHHHT--HHHHHHTT----TTTEEE-TT-SSSEEEETTEEEE-TTGGGS-HHHHHIIIIIIIHHHHTT--HHHHHHHHHHHHHHTT-HHHHHHHHHS-SS--EE-HHHHHHHHHHHHHHHHS---EEEEE-S-BTTTB-SSTHHHHHHHHHHHHHHTT-EEEEEEE--TTS-TTTTT-EEEEEEEEEEETTEEEEEEEEEEEETTEEEEEEE-TTT---TTTT--HHHHHHHHHTT-----TTS--HHHHHHHHHHHHHHHHHHHHHHTT---SEEEEESHHHHHHHHHHHH-HHHHT-TTTTT-EEEEEES-TT---EEEGGGGGGGT--GGG-STTTTEETTEEEHHHHHHHH-SEEEES-HHHHHHTTSTTTTTT-HHHHHTTGGGEEE-PPP--TTTS-TTT-SSSSS---STTHHHHHHHHHHHHHHHHHHTT--PPPPS-TTS------S-----